Protein 1VPB (pdb70)

Foldseek 3Di:
DCDPVNVVLQVVLQVLLVVQFAPKKKKKKKKKKKWKWKDKCPTDIDIDIAIWMKMWGHGPQFTFIDIDRPRDVVVSSVRSNVRNVVRVPDDGDNLPDADDCVQFDPDDDDDLAQAAPCVVVDDVVVQVVLQVQLQVLAPPPDPQWDMKMKMKMKMKMKMWMDIGVDDTDIDIFMKIKMKMKTWGHAPDRDTFMFMFMWMFRYPVPTDRPCGSVVRNVVRVLQHQADADAWFWFKEKEAQVPPVVLVVLVQVLLALVCLLVLQAQCNPQAQHQQAALQWWKKFDQRNHRFQQHDQADNSRGGDDIDTCDHRRHGHHGQADSSSCSSVVHDHDHRHGRAMATDADEAARLRVLLPGAWHWYFHDWDDWDARRNNQWTKIWTWGFIRHNSDTDRTHGQKIWTDGSRVQRRQWDHFHPAFRRRDSYRGGMTIGGTTTMGGD

Solvent-accessible surface area: 20069 Å² total; per-residue (Å²): 179,13,54,117,96,51,43,66,23,0,79,47,0,18,72,40,0,65,112,43,25,6,125,15,0,19,0,47,8,77,33,26,26,48,12,41,17,55,20,116,103,83,102,73,101,64,112,53,96,72,31,1,0,30,5,19,0,18,0,57,36,64,55,10,88,26,73,17,108,165,53,60,109,82,71,0,71,81,73,0,78,85,8,0,40,65,7,76,191,87,93,128,43,119,14,80,54,32,5,81,54,85,55,4,36,144,40,86,112,96,102,15,103,26,42,4,92,122,18,94,91,42,77,65,83,78,14,26,80,31,0,84,51,0,6,109,46,0,61,81,126,34,137,85,32,86,16,1,0,1,31,2,13,1,0,30,61,21,26,2,25,16,5,40,52,63,10,108,9,91,64,117,36,2,96,0,24,1,29,1,48,0,30,0,106,13,111,71,166,47,91,29,55,11,59,33,90,11,28,11,22,34,15,109,81,6,88,58,172,12,0,0,96,77,0,18,81,63,0,48,97,57,47,56,47,128,85,19,103,67,29,122,14,14,0,0,0,10,24,50,20,0,26,82,0,0,44,15,0,18,58,5,0,55,4,46,20,4,54,117,164,61,8,12,0,54,124,69,71,98,94,113,21,0,9,75,95,0,23,0,28,2,12,0,47,54,79,106,1,38,32,9,62,24,21,1,122,23,0,5,28,8,92,151,45,42,0,0,70,110,0,41,0,50,7,24,3,8,36,12,31,14,3,114,95,56,66,75,118,43,30,3,46,16,34,13,0,4,41,2,72,68,34,129,98,74,35,108,23,12,10,69,61,11,136,125,0,0,8,0,39,12,35,82,52,52,108,31,72,50,53,67,0,78,11,46,2,7,1,16,0,26,24,0,79,121,15,77,73,57,48,28,0,16,107,2,35,0,45,36,38,0,34,87,8,0,79,31,3,66,27,11,0,72,34,31,53,101,71,34,34,76,40,1,0,0,0,7,0,80,44,6,54,3,43,20,165

Radius of gyration: 24.55 Å; Cα contacts (8 Å, |Δi|>4): 1129; chains: 1; bounding box: 53×66×57 Å

B-factor: mean 39.46, std 8.66, range [15.68, 88.49]

Nearest PDB structures (foldseek):
  1vpb-assembly1_A-2  TM=1.002E+00  e=5.966E-96  Bacteroides thetaiotaomicron VPI-5482
  3qtd-assembly2_B  TM=9.570E-01  e=1.029E-46  Pseudomonas aeruginosa
  5nja-assembly2_D  TM=9.421E-01  e=4.680E-45  Escherichia coli str. K-12 substr. MG1655
  3tv9-assembly1_A-2  TM=9.379E-01  e=7.889E-43  Shigella flexneri
  6j6a-assembly1_B  TM=8.605E-01  e=2.419E-34  Thermococcus kodakarensis KOD1

Organism: Bacteroides thetaiotaomicron (strain ATCC 29148 / DSM 2079 / JCM 5827 / CCUG 10774 / NCTC 10582 / VPI-5482 / E50) (NCBI:txid226186)

CATH classification: 3.30.2290.10

Structure (mmCIF, N/CA/C/O backbone):
data_1VPB
#
_entry.id   1VPB
#
_cell.length_a   73.541
_cell.length_b   154.968
_cell.length_c   106.120
_cell.angle_alpha   90.00
_cell.angle_beta   90.00
_cell.angle_gamma   90.00
#
_symmetry.space_group_name_H-M   'C 2 2 21'
#
loop_
_entity.id
_entity.type
_entity.pdbx_description
1 polymer 'putative modulator of DNA gyrase'
2 non-polymer 1,2-ETHANEDIOL
3 water water
#
loop_
_atom_site.group_PDB
_atom_site.id
_atom_site.type_symbol
_atom_site.label_atom_id
_atom_site.label_alt_id
_atom_site.label_comp_id
_atom_site.label_asym_id
_atom_site.label_entity_id
_atom_site.label_seq_id
_atom_site.pdbx_PDB_ins_code
_atom_site.Cartn_x
_atom_site.Cartn_y
_atom_site.Cartn_z
_atom_site.occupancy
_atom_site.B_iso_or_equiv
_atom_site.auth_seq_id
_atom_site.auth_comp_id
_atom_site.auth_asym_id
_atom_site.auth_atom_id
_atom_site.pdbx_PDB_model_num
ATOM 1 N N . MET A 1 13 ? 15.427 45.089 30.829 1.00 72.78 1 MET A N 1
ATOM 2 C CA . MET A 1 13 ? 15.175 45.089 32.293 1.00 73.49 1 MET A CA 1
ATOM 3 C C . MET A 1 13 ? 13.694 45.308 32.643 1.00 69.93 1 MET A C 1
ATOM 4 O O . MET A 1 13 ? 12.839 45.590 31.790 1.00 68.07 1 MET A O 1
ATOM 9 N N . ILE A 1 14 ? 13.385 45.124 33.916 1.00 67.40 2 ILE A N 1
ATOM 10 C CA . ILE A 1 14 ? 12.090 45.605 34.408 1.00 63.39 2 ILE A CA 1
ATOM 11 C C . ILE A 1 14 ? 12.353 47.044 34.858 1.00 54.30 2 ILE A C 1
ATOM 12 O O . ILE A 1 14 ? 13.217 47.303 35.707 1.00 54.78 2 ILE A O 1
ATOM 17 N N . THR A 1 15 ? 11.616 47.969 34.254 1.00 52.88 3 THR A N 1
ATOM 18 C CA . THR A 1 15 ? 11.895 49.416 34.437 1.00 52.13 3 THR A CA 1
ATOM 19 C C . THR A 1 15 ? 11.235 49.972 35.676 1.00 53.72 3 THR A C 1
ATOM 20 O O . THR A 1 15 ? 10.373 49.329 36.277 1.00 48.68 3 THR A O 1
ATOM 24 N N . ASP A 1 16 ? 11.611 51.188 36.025 1.00 51.14 4 ASP A N 1
ATOM 25 C CA . ASP A 1 16 ? 10.997 51.866 37.143 1.00 49.45 4 ASP A CA 1
ATOM 26 C C . ASP A 1 16 ? 9.516 52.092 36.836 1.00 45.70 4 ASP A C 1
ATOM 27 O O . ASP A 1 16 ? 8.684 51.948 37.739 1.00 45.74 4 ASP A O 1
ATOM 32 N N . GLU A 1 17 ? 9.210 52.392 35.581 1.00 43.83 5 GLU A N 1
ATOM 33 C CA . GLU A 1 17 ? 7.823 52.563 35.175 1.00 48.11 5 GLU A CA 1
ATOM 34 C C . GLU A 1 17 ? 7.045 51.238 35.363 1.00 48.28 5 GLU A C 1
ATOM 35 O O . GLU A 1 17 ? 5.932 51.260 35.880 1.00 45.66 5 GLU A O 1
ATOM 38 N N . ASN A 1 18 ? 7.617 50.121 34.908 1.00 48.01 6 ASN A N 1
ATOM 39 C CA . ASN A 1 18 ? 7.020 48.780 35.127 1.00 47.59 6 ASN A CA 1
ATOM 40 C C . ASN A 1 18 ? 6.751 48.565 36.626 1.00 45.18 6 ASN A C 1
ATOM 41 O O . ASN A 1 18 ? 5.667 48.085 37.034 1.00 42.37 6 ASN A O 1
ATOM 46 N N . LYS A 1 19 ? 7.751 48.849 37.465 1.00 38.63 7 LYS A N 1
ATOM 47 C CA . LYS A 1 19 ? 7.577 48.642 38.896 1.00 40.11 7 LYS A CA 1
ATOM 48 C C . LYS A 1 19 ? 6.456 49.524 39.457 1.00 40.61 7 LYS A C 1
ATOM 49 O O . LYS A 1 19 ? 5.679 49.099 40.273 1.00 38.36 7 LYS A O 1
ATOM 55 N N . LYS A 1 20 ? 6.400 50.768 39.003 1.00 40.20 8 LYS A N 1
ATOM 56 C CA . LYS A 1 20 ? 5.339 51.656 39.454 1.00 41.07 8 LYS A CA 1
ATOM 57 C C . LYS A 1 20 ? 3.976 51.103 39.044 1.00 40.71 8 LYS A C 1
ATOM 58 O O . LYS A 1 20 ? 3.019 51.241 39.807 1.00 39.48 8 LYS A O 1
ATOM 61 N N . LEU A 1 21 ? 3.906 50.437 37.888 1.00 39.12 9 LEU A N 1
ATOM 62 C CA . LEU A 1 21 ? 2.612 49.891 37.438 1.00 39.82 9 LEU A CA 1
ATOM 63 C C . LEU A 1 21 ? 2.206 48.740 38.357 1.00 39.59 9 LEU A C 1
ATOM 64 O O . LEU A 1 21 ? 1.042 48.653 38.805 1.00 36.60 9 LEU A O 1
ATOM 69 N N . ALA A 1 22 ? 3.172 47.902 38.719 1.00 36.49 10 ALA A N 1
ATOM 70 C CA . ALA A 1 22 ? 2.873 46.802 39.665 1.00 34.46 10 ALA A CA 1
ATOM 71 C C . ALA A 1 22 ? 2.474 47.316 41.026 1.00 34.54 10 ALA A C 1
ATOM 72 O O . ALA A 1 22 ? 1.547 46.785 41.655 1.00 35.14 10 ALA A O 1
ATOM 74 N N . GLN A 1 23 ? 3.121 48.391 41.487 1.00 34.77 11 GLN A N 1
ATOM 75 C CA . GLN A 1 23 ? 2.855 48.959 42.778 1.00 37.04 11 GLN A CA 1
ATOM 76 C C . GLN A 1 23 ? 1.463 49.605 42.762 1.00 34.85 11 GLN A C 1
ATOM 77 O O . GLN A 1 23 ? 0.732 49.519 43.752 1.00 37.41 11 GLN A O 1
ATOM 83 N N . TRP A 1 24 ? 1.114 50.222 41.643 1.00 36.61 12 TRP A N 1
ATOM 84 C CA . TRP A 1 24 ? -0.214 50.845 41.468 1.00 36.87 12 TRP A CA 1
ATOM 85 C C . TRP A 1 24 ? -1.298 49.754 41.539 1.00 35.39 12 TRP A C 1
ATOM 86 O O . TRP A 1 24 ? -2.279 49.905 42.275 1.00 35.49 12 TRP A O 1
ATOM 97 N N . ALA A 1 25 ? -1.050 48.616 40.893 1.00 35.21 13 ALA A N 1
ATOM 98 C CA . ALA A 1 25 ? -2.017 47.510 40.878 1.00 35.34 13 ALA A CA 1
ATOM 99 C C . ALA A 1 25 ? -2.212 46.937 42.263 1.00 33.83 13 ALA A C 1
ATOM 100 O O . ALA A 1 25 ? -3.346 46.648 42.647 1.00 35.33 13 ALA A O 1
ATOM 102 N N . MET A 1 26 ? -1.111 46.775 43.024 1.00 34.05 14 MET A N 1
ATOM 103 C CA . MET A 1 26 ? -1.204 46.313 44.409 1.00 32.82 14 MET A CA 1
ATOM 104 C C . MET A 1 26 ? -2.099 47.259 45.218 1.00 33.93 14 MET A C 1
ATOM 105 O O . MET A 1 26 ? -3.018 46.859 45.946 1.00 32.85 14 MET A O 1
ATOM 110 N N . ASP A 1 27 ? -1.765 48.548 45.141 1.00 35.33 15 ASP A N 1
ATOM 111 C CA . ASP A 1 27 ? -2.479 49.567 45.903 1.00 33.44 15 ASP A CA 1
ATOM 112 C C . ASP A 1 27 ? -3.963 49.569 45.517 1.00 34.09 15 ASP A C 1
ATOM 113 O O . ASP A 1 27 ? -4.817 49.655 46.407 1.00 36.49 15 ASP A O 1
ATOM 118 N N . TYR A 1 28 ? -4.245 49.465 44.241 1.00 34.82 16 TYR A N 1
ATOM 119 C CA . TYR A 1 28 ? -5.631 49.493 43.745 1.00 33.85 16 TYR A CA 1
ATOM 120 C C . TYR A 1 28 ? -6.378 48.295 44.320 1.00 34.04 16 TYR A C 1
ATOM 121 O O . TYR A 1 28 ? -7.518 48.423 44.831 1.00 33.47 16 TYR A O 1
ATOM 130 N N . ALA A 1 29 ? -5.769 47.112 44.245 1.00 34.34 17 ALA A N 1
ATOM 131 C CA . ALA A 1 29 ? -6.428 45.927 44.817 1.00 33.35 17 ALA A CA 1
ATOM 132 C C . ALA A 1 29 ? -6.736 46.088 46.323 1.00 32.39 17 ALA A C 1
ATOM 133 O O . ALA A 1 29 ? -7.807 45.713 46.824 1.00 32.92 17 ALA A O 1
ATOM 135 N N . LEU A 1 30 ? -5.768 46.619 47.090 1.00 31.59 18 LEU A N 1
ATOM 136 C CA . LEU A 1 30 ? -5.903 46.771 48.522 1.00 32.05 18 LEU A CA 1
ATOM 137 C C . LEU A 1 30 ? -6.936 47.822 48.911 1.00 33.47 18 LEU A C 1
ATOM 138 O O . LEU A 1 30 ? -7.656 47.631 49.906 1.00 36.01 18 LEU A O 1
ATOM 143 N N . LYS A 1 31 ? -7.069 48.826 48.091 1.00 33.53 19 LYS A N 1
ATOM 144 C CA . LYS A 1 31 ? -8.028 49.905 48.350 1.00 36.47 19 LYS A CA 1
ATOM 145 C C . LYS A 1 31 ? -9.439 49.538 47.909 1.00 37.26 19 LYS A C 1
ATOM 146 O O . LYS A 1 31 ? -10.396 50.222 48.275 1.00 38.34 19 LYS A O 1
ATOM 150 N N . ASN A 1 32 ? -9.600 48.489 47.119 1.00 34.81 20 ASN A N 1
ATOM 151 C CA . ASN A 1 32 ? -10.915 48.151 46.503 1.00 31.82 20 ASN A CA 1
ATOM 152 C C . ASN A 1 32 ? -11.448 46.753 46.859 1.00 29.73 20 ASN A C 1
ATOM 153 O O . ASN A 1 32 ? -12.292 46.253 46.127 1.00 31.35 20 ASN A O 1
ATOM 158 N N . GLY A 1 33 ? -11.010 46.214 47.974 1.00 31.66 21 GLY A N 1
ATOM 159 C CA . GLY A 1 33 ? -11.638 45.063 48.602 1.00 31.76 21 GLY A CA 1
ATOM 160 C C . GLY A 1 33 ? -10.738 43.963 49.111 1.00 29.28 21 GLY A C 1
ATOM 161 O O . GLY A 1 33 ? -11.187 43.119 49.880 1.00 31.16 21 GLY A O 1
ATOM 162 N N . CYS A 1 34 ? -9.466 43.957 48.702 1.00 30.65 22 CYS A N 1
ATOM 163 C CA . CYS A 1 34 ? -8.549 42.954 49.194 1.00 30.50 22 CYS A CA 1
ATOM 164 C C . CYS A 1 34 ? -7.963 43.323 50.563 1.00 30.26 22 CYS A C 1
ATOM 165 O O . CYS A 1 34 ? -7.373 44.400 50.685 1.00 32.93 22 CYS A O 1
ATOM 168 N N . GLN A 1 35 ? -8.040 42.383 51.477 1.00 28.59 23 GLN A N 1
ATOM 169 C CA . GLN A 1 35 ? -7.340 42.463 52.791 1.00 28.78 23 GLN A CA 1
ATOM 170 C C . GLN A 1 35 ? -5.854 42.215 52.490 1.00 32.95 23 GLN A C 1
ATOM 171 O O . GLN A 1 35 ? -4.984 42.694 53.201 1.00 32.16 23 GLN A O 1
ATOM 177 N N . ALA A 1 36 ? -5.562 41.450 51.425 1.00 30.62 24 ALA A N 1
ATOM 178 C CA . ALA A 1 36 ? -4.186 41.109 51.074 1.00 31.45 24 ALA A CA 1
ATOM 179 C C . ALA A 1 36 ? -4.145 40.798 49.583 1.00 32.64 24 ALA A C 1
ATOM 180 O O . ALA A 1 36 ? -5.149 40.463 48.975 1.00 30.31 24 ALA A O 1
ATOM 182 N N . ALA A 1 37 ? -2.963 40.947 48.987 1.00 31.51 25 ALA A N 1
ATOM 183 C CA . ALA A 1 37 ? -2.790 40.622 47.569 1.00 29.84 25 ALA A CA 1
ATOM 184 C C . ALA A 1 37 ? -1.323 40.281 47.284 1.00 33.68 25 ALA A C 1
ATOM 185 O O . ALA A 1 37 ? -0.431 40.692 48.024 1.00 33.49 25 ALA A O 1
ATOM 187 N N . LYS A 1 38 ? -1.143 39.567 46.179 1.00 31.87 26 LYS A N 1
ATOM 188 C CA . LYS A 1 38 ? 0.201 39.300 45.596 1.00 32.19 26 LYS A CA 1
ATOM 189 C C . LYS A 1 38 ? 0.098 39.798 44.173 1.00 33.52 26 LYS A C 1
ATOM 190 O O . LYS A 1 38 ? -0.933 39.588 43.510 1.00 34.23 26 LYS A O 1
ATOM 196 N N . VAL A 1 39 ? 1.170 40.440 43.656 1.00 32.42 27 VAL A N 1
ATOM 197 C CA . VAL A 1 39 ? 1.216 40.908 42.291 1.00 30.58 27 VAL A CA 1
ATOM 198 C C . VAL A 1 39 ? 2.534 40.402 41.681 1.00 34.83 27 VAL A C 1
ATOM 199 O O . VAL A 1 39 ? 3.554 40.461 42.323 1.00 33.87 27 VAL A O 1
ATOM 203 N N . LEU A 1 40 ? 2.413 39.865 40.504 1.00 32.36 28 LEU A N 1
ATOM 204 C CA . LEU A 1 40 ? 3.567 39.529 39.637 1.00 33.31 28 LEU A CA 1
ATOM 205 C C . LEU A 1 40 ? 3.489 40.293 38.358 1.00 34.38 28 LEU A C 1
ATOM 206 O O . LEU A 1 40 ? 2.519 40.233 37.628 1.00 33.02 28 LEU A O 1
ATOM 211 N N . LEU A 1 41 ? 4.581 40.982 38.003 1.00 32.04 29 LEU A N 1
ATOM 212 C CA . LEU A 1 41 ? 4.708 41.547 36.696 1.00 32.09 29 LEU A CA 1
ATOM 213 C C . LEU A 1 41 ? 5.858 40.779 36.028 1.00 35.77 29 LEU A C 1
ATOM 214 O O . LEU A 1 41 ? 6.914 40.596 36.635 1.00 35.15 29 LEU A O 1
ATOM 219 N N . TYR A 1 42 ? 5.570 40.191 34.869 1.00 35.20 30 TYR A N 1
ATOM 220 C CA . TYR A 1 42 ? 6.521 39.310 34.225 1.00 35.73 30 TYR A CA 1
ATOM 221 C C . TYR A 1 42 ? 6.738 39.789 32.819 1.00 37.85 30 TYR A C 1
ATOM 222 O O . TYR A 1 42 ? 5.889 40.448 32.195 1.00 36.95 30 TYR A O 1
ATOM 231 N N . SER A 1 43 ? 7.907 39.453 32.282 1.00 35.00 31 SER A N 1
ATOM 232 C CA . SER A 1 43 ? 8.089 39.626 30.863 1.00 35.35 31 SER A CA 1
ATOM 233 C C . SER A 1 43 ? 9.092 38.628 30.358 1.00 36.97 31 SER A C 1
ATOM 234 O O . SER A 1 43 ? 9.887 38.036 31.111 1.00 36.71 31 SER A O 1
ATOM 237 N N . SER A 1 44 ? 9.031 38.417 29.077 1.00 37.36 32 SER A N 1
ATOM 238 C CA . SER A 1 44 ? 9.962 37.450 28.494 1.00 35.08 32 SER A CA 1
ATOM 239 C C . SER A 1 44 ? 10.107 37.786 27.015 1.00 40.89 32 SER A C 1
ATOM 240 O O . SER A 1 44 ? 9.288 38.520 26.410 1.00 38.77 32 SER A O 1
ATOM 243 N N . SER A 1 45 ? 11.145 37.208 26.421 1.00 38.78 33 SER A N 1
ATOM 244 C CA . SER A 1 45 ? 11.223 37.208 24.968 1.00 35.42 33 SER A CA 1
ATOM 245 C C . SER A 1 45 ? 11.962 35.953 24.561 1.00 38.33 33 SER A C 1
ATOM 246 O O . SER A 1 45 ? 12.619 35.329 25.393 1.00 39.07 33 SER A O 1
ATOM 249 N N . ASN A 1 46 ? 11.758 35.519 23.323 1.00 36.90 34 ASN A N 1
ATOM 250 C CA . ASN A 1 46 ? 12.331 34.274 22.857 1.00 38.78 34 ASN A CA 1
ATOM 251 C C . ASN A 1 46 ? 12.531 34.238 21.364 1.00 35.88 34 ASN A C 1
ATOM 252 O O . ASN A 1 46 ? 11.736 34.811 20.612 1.00 31.90 34 ASN A O 1
ATOM 257 N N . THR A 1 47 ? 13.519 33.433 20.932 1.00 32.13 35 THR A N 1
ATOM 258 C CA . THR A 1 47 ? 13.708 33.066 19.542 1.00 33.10 35 THR A CA 1
ATOM 259 C C . THR A 1 47 ? 13.790 31.560 19.391 1.00 34.75 35 THR A C 1
ATOM 260 O O . THR A 1 47 ? 14.490 30.885 20.179 1.00 32.97 35 THR A O 1
ATOM 264 N N A SER A 1 48 ? 13.124 31.055 18.350 0.50 32.57 36 SER A N 1
ATOM 265 N N B SER A 1 48 ? 13.136 31.033 18.357 0.50 32.73 36 SER A N 1
ATOM 266 C CA A SER A 1 48 ? 13.205 29.659 17.936 0.50 35.58 36 SER A CA 1
ATOM 267 C CA B SER A 1 48 ? 13.264 29.625 17.988 0.50 35.95 36 SER A CA 1
ATOM 268 C C A SER A 1 48 ? 13.550 29.563 16.463 0.50 35.41 36 SER A C 1
ATOM 269 C C B SER A 1 48 ? 13.528 29.513 16.502 0.50 35.48 36 SER A C 1
ATOM 270 O O A SER A 1 48 ? 12.854 30.138 15.619 0.50 34.09 36 SER A O 1
ATOM 271 O O B SER A 1 48 ? 12.767 30.052 15.695 0.50 34.47 36 SER A O 1
ATOM 276 N N . PHE A 1 49 ? 14.626 28.844 16.135 1.00 35.16 37 PHE A N 1
ATOM 277 C CA . PHE A 1 49 ? 14.868 28.423 14.766 1.00 33.20 37 PHE A CA 1
ATOM 278 C C . PHE A 1 49 ? 14.750 26.897 14.716 1.00 36.05 37 PHE A C 1
ATOM 279 O O . PHE A 1 49 ? 15.417 26.203 15.483 1.00 36.81 37 PHE A O 1
ATOM 287 N N . GLU A 1 50 ? 13.947 26.380 13.797 1.00 33.94 38 GLU A N 1
ATOM 288 C CA . GLU A 1 50 ? 13.881 24.934 13.517 1.00 35.09 38 GLU A CA 1
ATOM 289 C C . GLU A 1 50 ? 14.201 24.606 12.076 1.00 36.44 38 GLU A C 1
ATOM 290 O O . GLU A 1 50 ? 13.674 25.230 11.113 1.00 35.67 38 GLU A O 1
ATOM 293 N N . LEU A 1 51 ? 15.056 23.583 11.906 1.00 35.56 39 LEU A N 1
ATOM 294 C CA . LEU A 1 51 ? 15.521 23.138 10.629 1.00 37.99 39 LEU A CA 1
ATOM 295 C C . LEU A 1 51 ? 15.165 21.664 10.461 1.00 38.29 39 LEU A C 1
ATOM 296 O O . LEU A 1 51 ? 15.198 20.917 11.420 1.00 36.36 39 LEU A O 1
ATOM 301 N N . ARG A 1 52 ? 14.794 21.276 9.261 1.00 41.56 40 ARG A N 1
ATOM 302 C CA . ARG A 1 52 ? 14.667 19.840 8.978 1.00 49.66 40 ARG A CA 1
ATOM 303 C C . ARG A 1 52 ? 15.144 19.566 7.616 1.00 51.42 40 ARG A C 1
ATOM 304 O O . ARG A 1 52 ? 14.551 20.053 6.688 1.00 51.70 40 ARG A O 1
ATOM 312 N N . ASP A 1 53 ? 16.237 18.811 7.518 1.00 54.39 41 ASP A N 1
ATOM 313 C CA . ASP A 1 53 ? 16.894 18.538 6.270 1.00 59.03 41 ASP A CA 1
ATOM 314 C C . ASP A 1 53 ? 17.045 19.824 5.449 1.00 60.12 41 ASP A C 1
ATOM 315 O O . ASP A 1 53 ? 16.858 19.805 4.229 1.00 63.08 41 ASP A O 1
ATOM 320 N N . MET A 1 56 ? 13.024 23.268 5.363 1.00 46.12 44 MET A N 1
ATOM 321 C CA . MET A 1 56 ? 11.813 23.938 5.816 1.00 48.82 44 MET A CA 1
ATOM 322 C C . MET A 1 56 ? 12.188 24.813 7.010 1.00 48.71 44 MET A C 1
ATOM 323 O O . MET A 1 56 ? 11.642 24.634 8.089 1.00 53.75 44 MET A O 1
ATOM 324 N N . ASP A 1 57 ? 13.122 25.748 6.805 1.00 47.32 45 ASP A N 1
ATOM 325 C CA . ASP A 1 57 ? 13.567 26.669 7.864 1.00 44.67 45 ASP A CA 1
ATOM 326 C C . ASP A 1 57 ? 12.377 27.332 8.485 1.00 42.00 45 ASP A C 1
ATOM 327 O O . ASP A 1 57 ? 11.489 27.833 7.798 1.00 43.51 45 ASP A O 1
ATOM 332 N N . ARG A 1 58 ? 12.358 27.364 9.795 1.00 36.76 46 ARG A N 1
ATOM 333 C CA . ARG A 1 58 ? 11.291 28.020 10.496 1.00 35.34 46 ARG A CA 1
ATOM 334 C C . ARG A 1 58 ? 11.870 28.981 11.557 1.00 35.42 46 ARG A C 1
ATOM 335 O O . ARG A 1 58 ? 12.847 28.660 12.216 1.00 37.18 46 ARG A O 1
ATOM 338 N N . LEU A 1 59 ? 11.265 30.155 11.691 1.00 29.44 47 LEU A N 1
ATOM 339 C CA . LEU A 1 59 ? 11.584 31.116 12.725 1.00 28.65 47 LEU A CA 1
ATOM 340 C C . LEU A 1 59 ? 10.306 31.513 13.453 1.00 31.49 47 LEU A C 1
ATOM 341 O O . LEU A 1 59 ? 9.316 31.916 12.807 1.00 30.89 47 LEU A O 1
ATOM 346 N N . GLN A 1 60 ? 10.364 31.437 14.741 1.00 29.48 48 GLN A N 1
ATOM 347 C CA . GLN A 1 60 ? 9.376 32.095 15.643 1.00 30.19 48 GLN A CA 1
ATOM 348 C C . GLN A 1 60 ? 10.029 32.959 16.655 1.00 30.59 48 GLN A C 1
ATOM 349 O O . GLN A 1 60 ? 11.014 32.548 17.358 1.00 31.62 48 GLN A O 1
ATOM 351 N N . GLN A 1 61 ? 9.502 34.165 16.796 1.00 30.11 49 GLN A N 1
ATOM 352 C CA . GLN A 1 61 ? 9.969 35.052 17.860 1.00 29.38 49 GLN A CA 1
ATOM 353 C C . GLN A 1 61 ? 8.762 35.575 18.640 1.00 34.21 49 GLN A C 1
ATOM 354 O O . GLN A 1 61 ? 7.718 35.823 18.061 1.00 32.56 49 GLN A O 1
ATOM 360 N N . ALA A 1 62 ? 8.956 35.794 19.920 1.00 32.91 50 ALA A N 1
ATOM 361 C CA . ALA A 1 62 ? 7.876 36.259 20.798 1.00 34.43 50 ALA A CA 1
ATOM 362 C C . ALA A 1 62 ? 8.388 37.207 21.828 1.00 36.53 50 ALA A C 1
ATOM 363 O O . ALA A 1 62 ? 9.523 37.064 22.300 1.00 35.94 50 ALA A O 1
ATOM 365 N N . SER A 1 63 ? 7.551 38.166 22.232 1.00 32.28 51 SER A N 1
ATOM 366 C CA . SER A 1 63 ? 7.862 39.101 23.286 1.00 36.19 51 SER A CA 1
ATOM 367 C C . SER A 1 63 ? 6.598 39.283 24.113 1.00 40.37 51 SER A C 1
ATOM 368 O O . SER A 1 63 ? 5.557 39.609 23.568 1.00 39.95 51 SER A O 1
ATOM 371 N N . GLU A 1 64 ? 6.663 39.010 25.396 1.00 37.30 52 GLU A N 1
ATOM 372 C CA . GLU A 1 64 ? 5.393 38.960 26.164 1.00 39.55 52 GLU A CA 1
ATOM 373 C C . GLU A 1 64 ? 5.617 39.673 27.478 1.00 44.29 52 GLU A C 1
ATOM 374 O O . GLU A 1 64 ? 6.748 39.773 27.962 1.00 40.09 52 GLU A O 1
ATOM 377 N N . GLY A 1 65 ? 4.549 40.243 28.050 1.00 41.03 53 GLY A N 1
ATOM 378 C CA . GLY A 1 65 ? 4.628 40.853 29.357 1.00 39.57 53 GLY A CA 1
ATOM 379 C C . GLY A 1 65 ? 3.254 40.883 29.947 1.00 42.77 53 GLY A C 1
ATOM 380 O O . GLY A 1 65 ? 2.296 41.163 29.198 1.00 41.94 53 GLY A O 1
ATOM 381 N N . GLY A 1 66 ? 3.143 40.606 31.231 1.00 36.79 54 GLY A N 1
ATOM 382 C CA . GLY A 1 66 ? 1.824 40.669 31.853 1.00 39.27 54 GLY A CA 1
ATOM 383 C C . GLY A 1 66 ? 1.837 40.878 33.356 1.00 36.85 54 GLY A C 1
ATOM 384 O O . GLY A 1 66 ? 2.892 41.054 33.988 1.00 34.66 54 GLY A O 1
ATOM 385 N N . LEU A 1 67 ? 0.629 40.908 33.939 1.00 34.27 55 LEU A N 1
ATOM 386 C CA . LEU A 1 67 ? 0.427 41.137 35.347 1.00 33.38 55 LEU A CA 1
ATOM 387 C C . LEU A 1 67 ? -0.500 40.058 35.862 1.00 34.82 55 LEU A C 1
ATOM 388 O O . LEU A 1 67 ? -1.525 39.824 35.239 1.00 36.39 55 LEU A O 1
ATOM 393 N N . SER A 1 68 ? -0.127 39.414 36.952 1.00 33.27 56 SER A N 1
ATOM 394 C CA . SER A 1 68 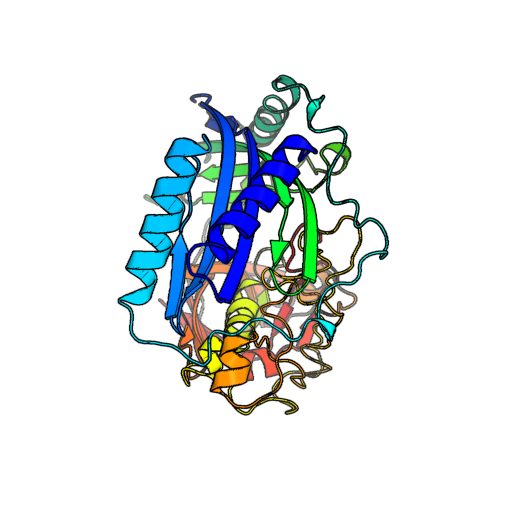? -0.941 38.338 37.605 1.00 33.35 56 SER A CA 1
ATOM 395 C C . SER A 1 68 ? -1.171 38.791 39.007 1.00 34.33 56 SER A C 1
ATOM 396 O O . SER A 1 68 ? -0.280 39.332 39.653 1.00 37.16 56 SER A O 1
ATOM 399 N N . LEU A 1 69 ? -2.399 38.602 39.523 1.00 32.53 57 LEU A N 1
ATOM 400 C CA . LEU A 1 69 ? -2.643 38.943 40.936 1.00 31.95 57 LEU A CA 1
ATOM 401 C C . LEU A 1 69 ? -3.312 37.788 41.639 1.00 32.11 57 LEU A C 1
ATOM 402 O O . LEU A 1 69 ? -4.124 37.078 41.044 1.00 32.20 57 LEU A O 1
ATOM 407 N N . SER A 1 70 ? -2.986 37.610 42.928 1.00 30.94 58 SER A N 1
ATOM 408 C CA . SER A 1 70 ? -3.669 36.681 43.816 1.00 29.79 58 SER A CA 1
ATOM 409 C C . SER A 1 70 ? -4.435 37.626 44.738 1.00 32.55 58 SER A C 1
ATOM 410 O O . SER A 1 70 ? -3.867 38.539 45.312 1.00 31.60 58 SER A O 1
ATOM 413 N N . LEU A 1 71 ? -5.740 37.411 44.808 1.00 29.06 59 LEU A N 1
ATOM 414 C CA . LEU A 1 71 ? -6.653 38.282 45.533 1.00 30.34 59 LEU A CA 1
ATOM 415 C C . LEU A 1 71 ? -7.252 37.603 46.772 1.00 28.78 59 LEU A C 1
ATOM 416 O O . LEU A 1 71 ? -7.808 36.537 46.707 1.00 29.73 59 LEU A O 1
ATOM 421 N N . TYR A 1 72 ? -7.017 38.196 47.973 1.00 28.51 60 TYR A N 1
ATOM 422 C CA . TYR A 1 72 ? -7.510 37.695 49.254 1.00 31.09 60 TYR A CA 1
ATOM 423 C C . TYR A 1 72 ? -8.650 38.645 49.689 1.00 29.66 60 TYR A C 1
ATOM 424 O O . TYR A 1 72 ? -8.404 39.821 50.011 1.00 29.48 60 TYR A O 1
ATOM 433 N N . VAL A 1 73 ? -9.855 38.174 49.526 1.00 29.01 61 VAL A N 1
ATOM 434 C CA . VAL A 1 73 ? -11.057 39.015 49.580 1.00 29.36 61 VAL A CA 1
ATOM 435 C C . VAL A 1 73 ? -12.045 38.361 50.518 1.00 27.32 61 VAL A C 1
ATOM 436 O O . VAL A 1 73 ? -12.741 37.339 50.237 1.00 27.28 61 VAL A O 1
ATOM 440 N N . ASP A 1 74 ? -12.147 38.929 51.707 1.00 27.95 62 ASP A N 1
ATOM 441 C CA . ASP A 1 74 ? -13.142 38.388 52.616 1.00 31.48 62 ASP A CA 1
ATOM 442 C C . ASP A 1 74 ? -13.061 36.931 52.916 1.00 27.44 62 ASP A C 1
ATOM 443 O O . ASP A 1 74 ? -14.063 36.232 53.066 1.00 28.65 62 ASP A O 1
ATOM 448 N N . GLY A 1 75 ? -11.835 36.427 53.005 1.00 29.04 63 GLY A N 1
ATOM 449 C CA . GLY A 1 75 ? -11.630 35.040 53.305 1.00 28.09 63 GLY A CA 1
ATOM 450 C C . GLY A 1 75 ? -11.530 34.146 52.073 1.00 29.83 63 GLY A C 1
ATOM 451 O O . GLY A 1 75 ? -11.142 32.996 52.176 1.00 32.23 63 GLY A O 1
ATOM 452 N N . ARG A 1 76 ? -11.927 34.675 50.931 1.00 28.41 64 ARG A N 1
ATOM 453 C CA . ARG A 1 76 ? -11.874 33.985 49.656 1.00 28.95 64 ARG A CA 1
ATOM 454 C C . ARG A 1 76 ? -10.507 34.244 49.002 1.00 29.25 64 ARG A C 1
ATOM 455 O O . ARG A 1 76 ? -9.828 35.241 49.267 1.00 28.11 64 ARG A O 1
ATOM 463 N N . TYR A 1 77 ? -10.207 33.433 47.988 1.00 29.55 65 TYR A N 1
ATOM 464 C CA . TYR A 1 77 ? -8.915 33.524 47.278 1.00 28.61 65 TYR A CA 1
ATOM 465 C C . TYR A 1 77 ? -9.140 33.264 45.791 1.00 28.44 65 TYR A C 1
ATOM 466 O O . TYR A 1 77 ? -9.744 32.250 45.428 1.00 30.93 65 TYR A O 1
ATOM 475 N N . GLY A 1 78 ? -8.704 34.219 44.972 1.00 28.92 66 GLY A N 1
ATOM 476 C CA . GLY A 1 78 ? -8.933 34.241 43.520 1.00 29.47 66 GLY A CA 1
ATOM 477 C C . GLY A 1 78 ? -7.667 34.604 42.787 1.00 31.24 66 GLY A C 1
ATOM 478 O O . GLY A 1 78 ? -6.853 35.340 43.268 1.00 29.15 66 GLY A O 1
ATOM 479 N N . SER A 1 79 ? -7.578 34.139 41.540 1.00 31.12 67 SER A N 1
ATOM 480 C CA . SER A 1 79 ? -6.445 34.431 40.672 1.00 33.59 67 SER A CA 1
ATOM 481 C C . SER A 1 79 ? -6.846 35.053 39.359 1.00 30.88 67 SER A C 1
ATOM 482 O O . SER A 1 79 ? -7.787 34.564 38.683 1.00 30.59 67 SER A O 1
ATOM 485 N N . ILE A 1 80 ? -6.228 36.177 39.008 1.00 30.99 68 ILE A N 1
ATOM 486 C CA . ILE A 1 80 ? -6.485 36.808 37.749 1.00 31.64 68 ILE A CA 1
ATOM 487 C C . ILE A 1 80 ? -5.163 37.148 37.026 1.00 33.27 68 ILE A C 1
ATOM 488 O O . ILE A 1 80 ? -4.108 37.320 37.650 1.00 33.06 68 ILE A O 1
ATOM 493 N N A SER A 1 81 ? -5.226 37.273 35.715 0.50 32.69 69 SER A N 1
ATOM 494 N N B SER A 1 81 ? -5.234 37.207 35.705 0.50 33.44 69 SER A N 1
ATOM 495 C CA A SER A 1 81 ? -4.012 37.595 34.974 0.50 32.95 69 SER A CA 1
ATOM 496 C CA B SER A 1 81 ? -4.058 37.575 34.921 0.50 34.66 69 SER A CA 1
ATOM 497 C C A SER A 1 81 ? -4.376 38.272 33.675 0.50 34.83 69 SER A C 1
ATOM 498 C C B SER A 1 81 ? -4.455 38.356 33.684 0.50 35.57 69 SER A C 1
ATOM 499 O O A SER A 1 81 ? -5.385 37.913 33.046 0.50 32.86 69 SER A O 1
ATOM 500 O O B SER A 1 81 ? -5.560 38.181 33.111 0.50 30.98 69 SER A O 1
ATOM 505 N N . THR A 1 82 ? -3.590 39.292 33.300 1.00 35.05 70 THR A N 1
ATOM 506 C CA . THR A 1 82 ? -3.847 40.062 32.125 1.00 34.51 70 THR A CA 1
ATOM 507 C C . THR A 1 82 ? -2.583 40.602 31.501 1.00 40.31 70 THR A C 1
ATOM 508 O O . THR A 1 82 ? -1.547 40.810 32.182 1.00 40.33 70 THR A O 1
ATOM 512 N N . ASN A 1 83 ? -2.664 40.810 30.192 1.00 40.88 71 ASN A N 1
ATOM 513 C CA . ASN A 1 83 ? -1.583 41.510 29.539 1.00 41.55 71 ASN A CA 1
ATOM 514 C C . ASN A 1 83 ? -2.058 42.789 28.942 1.00 45.85 71 ASN A C 1
ATOM 515 O O . ASN A 1 83 ? -1.375 43.344 28.088 1.00 48.60 71 ASN A O 1
ATOM 520 N N . ARG A 1 84 ? -3.253 43.232 29.343 1.00 43.34 72 ARG A N 1
ATOM 521 C CA . ARG A 1 84 ? -3.856 44.436 28.851 1.00 45.20 72 ARG A CA 1
ATOM 522 C C . ARG A 1 84 ? -3.731 45.470 29.946 1.00 50.20 72 ARG A C 1
ATOM 523 O O . ARG A 1 84 ? -4.552 45.510 30.857 1.00 48.26 72 ARG A O 1
ATOM 531 N N . LEU A 1 85 ? -2.724 46.336 29.822 1.00 53.79 73 LEU A N 1
ATOM 532 C CA . LEU A 1 85 ? -2.198 47.093 30.958 1.00 54.95 73 LEU A CA 1
ATOM 533 C C . LEU A 1 85 ? -2.481 48.583 31.042 1.00 54.11 73 LEU A C 1
ATOM 534 O O . LEU A 1 85 ? -1.851 49.245 31.855 1.00 55.32 73 LEU A O 1
ATOM 539 N N . ASN A 1 86 ? -3.428 49.108 30.271 1.00 54.77 74 ASN A N 1
ATOM 540 C CA . ASN A 1 86 ? -3.856 50.482 30.455 1.00 56.74 74 ASN A CA 1
ATOM 541 C C . ASN A 1 86 ? -4.568 50.524 31.795 1.00 59.99 74 ASN A C 1
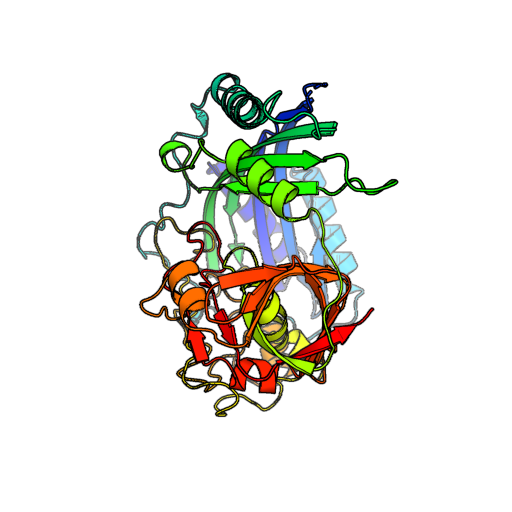ATOM 542 O O . ASN A 1 86 ? -5.306 49.591 32.147 1.00 55.75 74 ASN A O 1
ATOM 544 N N . ARG A 1 87 ? -4.323 51.575 32.569 1.00 60.95 75 ARG A N 1
ATOM 545 C CA . ARG A 1 87 ? -4.836 51.600 33.933 1.00 61.15 75 ARG A CA 1
ATOM 546 C C . ARG A 1 87 ? -6.393 51.579 33.931 1.00 59.37 75 ARG A C 1
ATOM 547 O O . ARG A 1 87 ? -6.998 50.886 34.746 1.00 54.04 75 ARG A O 1
ATOM 555 N N . LYS A 1 88 ? -7.039 52.222 32.959 1.00 57.50 76 LYS A N 1
ATOM 556 C CA . LYS A 1 88 ? -8.513 52.210 32.917 1.00 55.88 76 LYS A CA 1
ATOM 557 C C . LYS A 1 88 ? -9.104 50.796 32.778 1.00 53.25 76 LYS A C 1
ATOM 558 O O . LYS A 1 88 ? -10.078 50.429 33.487 1.00 52.75 76 LYS A O 1
ATOM 560 N N . GLU A 1 89 ? -8.534 50.006 31.870 1.00 50.04 77 GLU A N 1
ATOM 561 C CA . GLU A 1 89 ? -8.984 48.640 31.728 1.00 50.96 77 GLU A CA 1
ATOM 562 C C . GLU A 1 89 ? -8.500 47.787 32.916 1.00 44.83 77 GLU A C 1
ATOM 563 O O . GLU A 1 89 ? -9.225 46.874 33.318 1.00 42.28 77 GLU A O 1
ATOM 569 N N . LEU A 1 90 ? -7.316 48.061 33.461 1.00 42.19 78 LEU A N 1
ATOM 570 C CA . LEU A 1 90 ? -6.858 47.307 34.644 1.00 38.98 78 LEU A CA 1
ATOM 571 C C . LEU A 1 90 ? -7.760 47.549 35.825 1.00 36.84 78 LEU A C 1
ATOM 572 O O . LEU A 1 90 ? -8.033 46.633 36.609 1.00 37.46 78 LEU A O 1
ATOM 577 N N . GLU A 1 91 ? -8.217 48.779 36.018 1.00 36.05 79 GLU A N 1
ATOM 578 C CA . GLU A 1 91 ? -9.151 49.071 37.141 1.00 39.29 79 GLU A CA 1
ATOM 579 C C . GLU A 1 91 ? -10.388 48.168 37.091 1.00 35.71 79 GLU A C 1
ATOM 580 O O . GLU A 1 91 ? -10.777 47.536 38.090 1.00 35.58 79 GLU A O 1
ATOM 586 N N . THR A 1 92 ? -11.012 48.109 35.925 1.00 37.52 80 THR A N 1
ATOM 587 C CA . THR A 1 92 ? -12.181 47.254 35.729 1.00 38.12 80 THR A CA 1
ATOM 588 C C . THR A 1 92 ? -11.855 45.789 35.934 1.00 35.63 80 THR A C 1
ATOM 589 O O . THR A 1 92 ? -12.638 45.090 36.588 1.00 34.93 80 THR A O 1
ATOM 593 N N . PHE A 1 93 ? -10.743 45.331 35.353 1.00 34.09 81 PHE A N 1
ATOM 594 C CA . PHE A 1 93 ? -10.369 43.945 35.441 1.00 34.32 81 PHE A CA 1
ATOM 595 C C . PHE A 1 93 ? -10.132 43.529 36.894 1.00 32.96 81 PHE A C 1
ATOM 596 O O . PHE A 1 93 ? -10.557 42.446 37.336 1.00 31.64 81 PHE A O 1
ATOM 604 N N . ILE A 1 94 ? -9.372 44.352 37.624 1.00 32.79 82 ILE A N 1
ATOM 605 C CA . ILE A 1 94 ? -9.071 44.041 39.038 1.00 33.54 82 ILE A CA 1
ATOM 606 C C . ILE A 1 94 ? -10.343 44.088 39.875 1.00 33.61 82 ILE A C 1
ATOM 607 O O . ILE A 1 94 ? -10.592 43.202 40.652 1.00 31.33 82 ILE A O 1
ATOM 612 N N . LYS A 1 95 ? -11.150 45.132 39.712 1.00 33.38 83 LYS A N 1
ATOM 613 C CA . LYS A 1 95 ? -12.361 45.215 40.543 1.00 32.19 83 LYS A CA 1
ATOM 614 C C . LYS A 1 95 ? -13.282 44.049 40.267 1.00 31.52 83 LYS A C 1
ATOM 615 O O . LYS A 1 95 ? -13.896 43.495 41.212 1.00 32.75 83 LYS A O 1
ATOM 621 N N . ASN A 1 96 ? -13.426 43.674 39.002 1.00 32.29 84 ASN A N 1
ATOM 622 C CA . ASN A 1 96 ? -14.254 42.530 38.652 1.00 33.28 84 ASN A CA 1
ATOM 623 C C . ASN A 1 96 ? -13.703 41.254 39.248 1.00 33.72 84 ASN A C 1
ATOM 624 O O . ASN A 1 96 ? -14.478 40.459 39.721 1.00 32.61 84 ASN A O 1
ATOM 629 N N . GLY A 1 97 ? -12.371 41.087 39.269 1.00 31.00 85 GLY A N 1
ATOM 630 C CA . GLY A 1 97 ? -11.748 39.950 39.899 1.00 27.67 85 GLY A CA 1
ATOM 631 C C . GLY A 1 97 ? -12.019 39.854 41.401 1.00 28.85 85 GLY A C 1
ATOM 632 O O . GLY A 1 97 ? -12.343 38.779 41.923 1.00 28.98 85 GLY A O 1
ATOM 633 N N . ILE A 1 98 ? -11.956 41.008 42.058 1.00 28.68 86 ILE A N 1
ATOM 634 C CA . ILE A 1 98 ? -12.212 41.083 43.498 1.00 29.17 86 ILE A CA 1
ATOM 635 C C . ILE A 1 98 ? -13.658 40.672 43.800 1.00 29.77 86 ILE A C 1
ATOM 636 O O . ILE A 1 98 ? -13.925 39.828 44.649 1.00 30.29 86 ILE A O 1
ATOM 641 N N . ASP A 1 99 ? -14.584 41.259 43.048 1.00 29.14 87 ASP A N 1
ATOM 642 C CA . ASP A 1 99 ? -15.996 41.033 43.292 1.00 29.91 87 ASP A CA 1
ATOM 643 C C . ASP A 1 99 ? -16.399 39.593 42.951 1.00 27.63 87 ASP A C 1
ATOM 644 O O . ASP A 1 99 ? -17.153 38.983 43.666 1.00 29.92 87 ASP A O 1
ATOM 649 N N . SER A 1 100 ? -15.768 39.027 41.920 1.00 29.76 88 SER A N 1
ATOM 650 C CA . SER A 1 100 ? -15.986 37.644 41.550 1.00 28.32 88 SER A CA 1
ATOM 651 C C . SER A 1 100 ? -15.431 36.670 42.601 1.00 26.66 88 SER A C 1
ATOM 652 O O . SER A 1 100 ? -16.075 35.666 42.935 1.00 30.82 88 SER A O 1
ATOM 655 N N . THR A 1 101 ? -14.281 36.988 43.120 1.00 29.43 89 THR A N 1
ATOM 656 C CA . THR A 1 101 ? -13.604 36.163 44.132 1.00 29.02 89 THR A CA 1
ATOM 657 C C . THR A 1 101 ? -14.467 36.069 45.365 1.00 30.00 89 THR A C 1
ATOM 658 O O . THR A 1 101 ? -14.587 35.017 45.982 1.00 28.51 89 THR A O 1
ATOM 662 N N . ARG A 1 102 ? -15.101 37.185 45.715 1.00 28.20 90 ARG A N 1
ATOM 663 C CA . ARG A 1 102 ? -15.937 37.181 46.926 1.00 27.15 90 ARG A CA 1
ATOM 664 C C . ARG A 1 102 ? -17.106 36.200 46.891 1.00 25.95 90 ARG A C 1
ATOM 665 O O . ARG A 1 102 ? -17.707 35.836 47.915 1.00 27.07 90 ARG A O 1
ATOM 673 N N . TYR A 1 103 ? -17.549 35.832 45.680 1.00 27.56 91 TYR A N 1
ATOM 674 C CA . TYR A 1 103 ? -18.613 34.859 45.543 1.00 27.77 91 TYR A CA 1
ATOM 675 C C . TYR A 1 103 ? -18.228 33.402 45.834 1.00 28.50 91 TYR A C 1
ATOM 676 O O . TYR A 1 103 ? -19.134 32.510 46.040 1.00 27.74 91 TYR A O 1
ATOM 685 N N . LEU A 1 104 ? -16.942 33.149 45.883 1.00 29.44 92 LEU A N 1
ATOM 686 C CA . LEU A 1 104 ? -16.424 31.817 46.249 1.00 29.96 92 LEU A CA 1
ATOM 687 C C . LEU A 1 104 ? -16.773 31.495 47.707 1.00 32.35 92 LEU A C 1
ATOM 688 O O . LEU A 1 104 ? -17.082 32.398 48.496 1.00 30.21 92 LEU A O 1
ATOM 693 N N . ALA A 1 105 ? -16.671 30.235 48.078 1.00 29.35 93 ALA A N 1
ATOM 694 C CA . ALA A 1 105 ? -16.653 29.886 49.498 1.00 31.35 93 ALA A CA 1
ATOM 695 C C . ALA A 1 105 ? -15.371 30.293 50.083 1.00 31.23 93 ALA A C 1
ATOM 696 O O . ALA A 1 105 ? -14.323 30.180 49.466 1.00 30.55 93 ALA A O 1
ATOM 698 N N . LYS A 1 106 ? -15.405 30.804 51.307 1.00 29.97 94 LYS A N 1
ATOM 699 C CA . LYS A 1 106 ? -14.160 31.195 51.917 1.00 31.05 94 LYS A CA 1
ATOM 700 C C . LYS A 1 106 ? -13.248 29.993 52.195 1.00 31.73 94 LYS A C 1
ATOM 701 O O . LYS A 1 106 ? -13.700 28.862 52.388 1.00 31.49 94 LYS A O 1
ATOM 707 N N . ASP A 1 107 ? -11.961 30.286 52.119 1.00 31.56 95 ASP A N 1
ATOM 708 C CA . ASP A 1 107 ? -10.926 29.309 52.479 1.00 33.31 95 ASP A CA 1
ATOM 709 C C . ASP A 1 107 ? -9.951 29.912 53.458 1.00 31.50 95 ASP A C 1
ATOM 710 O O . ASP A 1 107 ? -9.089 30.689 53.071 1.00 32.99 95 ASP A O 1
ATOM 715 N N . GLU A 1 108 ? -10.127 29.586 54.732 1.00 34.34 96 GLU A N 1
ATOM 716 C CA . GLU A 1 108 ? -9.399 30.305 55.768 1.00 36.42 96 GLU A CA 1
ATOM 717 C C . GLU A 1 108 ? -7.950 29.898 55.862 1.00 36.29 96 GLU A C 1
ATOM 718 O O . GLU A 1 108 ? -7.139 30.531 56.577 1.00 40.17 96 GLU A O 1
ATOM 724 N N . ALA A 1 109 ? -7.641 28.834 55.171 1.00 33.55 97 ALA A N 1
ATOM 725 C CA . ALA A 1 109 ? -6.217 28.398 55.100 1.00 36.63 97 ALA A CA 1
ATOM 726 C C . ALA A 1 109 ? -5.411 29.194 54.076 1.00 38.51 97 ALA A C 1
ATOM 727 O O . ALA A 1 109 ? -4.151 29.087 54.101 1.00 35.57 97 ALA A O 1
ATOM 729 N N . ARG A 1 110 ? -6.067 29.967 53.183 1.00 35.21 98 ARG A N 1
ATOM 730 C CA . ARG A 1 110 ? -5.385 30.813 52.213 1.00 34.35 98 ARG A CA 1
ATOM 731 C C . ARG A 1 110 ? -4.992 32.074 52.949 1.00 34.73 98 ARG A C 1
ATOM 732 O O . ARG A 1 110 ? -5.749 33.033 53.098 1.00 35.04 98 ARG A O 1
ATOM 740 N N . VAL A 1 111 ? -3.743 32.067 53.444 1.00 38.94 99 VAL A N 1
ATOM 741 C CA . VAL A 1 111 ? -3.170 33.170 54.160 1.00 37.71 99 VAL A CA 1
ATOM 742 C C . VAL A 1 111 ? -1.797 33.509 53.584 1.00 36.71 99 VAL A C 1
ATOM 743 O O . VAL A 1 111 ? -1.213 32.738 52.864 1.00 40.27 99 VAL A O 1
ATOM 747 N N . LEU A 1 112 ? -1.343 34.713 53.867 1.00 37.79 100 LEU A N 1
ATOM 748 C CA . LEU A 1 112 ? 0.018 35.098 53.471 1.00 36.32 100 LEU A CA 1
ATOM 749 C C . LEU A 1 112 ? 0.973 34.441 54.452 1.00 36.04 100 LEU A C 1
ATOM 750 O O . LEU A 1 112 ? 0.631 34.123 55.595 1.00 37.94 100 LEU A O 1
ATOM 755 N N . ALA A 1 113 ? 2.169 34.189 53.955 1.00 39.16 101 ALA A N 1
ATOM 756 C CA . ALA A 1 113 ? 3.241 33.682 54.830 1.00 41.83 101 ALA A CA 1
ATOM 757 C C . ALA A 1 113 ? 3.598 34.708 55.915 1.00 38.77 101 ALA A C 1
ATOM 758 O O . ALA A 1 113 ? 3.410 35.906 55.753 1.00 37.65 101 ALA A O 1
ATOM 760 N N . ASP A 1 114 ? 4.178 34.221 57.011 1.00 37.90 102 ASP A N 1
ATOM 761 C CA . ASP A 1 114 ? 4.749 35.052 58.044 1.00 37.63 102 ASP A CA 1
ATOM 762 C C . ASP A 1 114 ? 5.916 35.811 57.378 1.00 34.10 102 ASP A C 1
ATOM 763 O O . ASP A 1 114 ? 6.815 35.143 56.821 1.00 36.11 102 ASP A O 1
ATOM 768 N N . PRO A 1 115 ? 5.931 37.121 57.405 1.00 36.36 103 PRO A N 1
ATOM 769 C CA . PRO A 1 115 ? 6.972 37.866 56.670 1.00 34.49 103 PRO A CA 1
ATOM 770 C C . PRO A 1 115 ? 8.380 37.723 57.214 1.00 40.47 103 PRO A C 1
ATOM 771 O O . PRO A 1 115 ? 9.317 38.027 56.466 1.00 38.39 103 PRO A O 1
ATOM 775 N N . SER A 1 116 ? 8.501 37.128 58.387 1.00 37.54 104 SER A N 1
ATOM 776 C CA . SER A 1 116 ? 9.832 36.826 58.969 1.00 38.67 104 SER A CA 1
ATOM 777 C C . SER A 1 116 ? 10.529 35.740 58.108 1.00 41.96 104 SER A C 1
ATOM 778 O O . SER A 1 116 ? 11.781 35.652 58.093 1.00 39.76 104 SER A O 1
ATOM 781 N N . ARG A 1 117 ? 9.723 34.970 57.346 1.00 35.96 105 ARG A N 1
ATOM 782 C CA . ARG A 1 117 ? 10.239 33.945 56.439 1.00 35.68 105 ARG A CA 1
ATOM 783 C C . ARG A 1 117 ? 10.665 34.409 55.060 1.00 33.12 105 ARG A C 1
ATOM 784 O O . ARG A 1 117 ? 11.215 33.618 54.305 1.00 34.47 105 ARG A O 1
ATOM 792 N N . TYR A 1 118 ? 10.372 35.653 54.675 1.00 33.21 106 TYR A N 1
ATOM 793 C CA . TYR A 1 118 ? 10.687 36.116 53.366 1.00 34.36 106 TYR A CA 1
ATOM 794 C C . TYR A 1 118 ? 12.184 36.312 53.118 1.00 32.49 106 TYR A C 1
ATOM 795 O O . TYR A 1 118 ? 12.923 36.599 54.064 1.00 34.35 106 TYR A O 1
ATOM 804 N N . TYR A 1 119 ? 12.580 36.153 51.879 1.00 33.47 107 TYR A N 1
ATOM 805 C CA . TYR A 1 119 ? 13.912 36.616 51.464 1.00 34.39 107 TYR A CA 1
ATOM 806 C C . TYR A 1 119 ? 14.063 38.090 51.792 1.00 35.50 107 TYR A C 1
ATOM 807 O O . TYR A 1 119 ? 13.297 38.949 51.391 1.00 33.73 107 TYR A O 1
ATOM 816 N N . LYS A 1 120 ? 15.200 38.386 52.397 1.00 34.71 108 LYS A N 1
ATOM 817 C CA . LYS A 1 120 ? 15.512 39.752 52.981 1.00 32.86 108 LYS A CA 1
ATOM 818 C C . LYS A 1 120 ? 16.635 40.432 52.212 1.00 33.57 108 LYS A C 1
ATOM 819 O O . LYS A 1 120 ? 17.062 41.511 52.615 1.00 34.52 108 LYS A O 1
ATOM 825 N N . GLY A 1 121 ? 16.962 39.901 51.024 1.00 33.64 109 GLY A N 1
ATOM 826 C CA . GLY A 1 121 ? 17.864 40.554 50.111 1.00 32.95 109 GLY A CA 1
ATOM 827 C C . GLY A 1 121 ? 19.323 40.381 50.529 1.00 32.21 109 GLY A C 1
ATOM 828 O O . GLY A 1 121 ? 19.619 39.781 51.559 1.00 32.91 109 GLY A O 1
ATOM 829 N N . GLY A 1 122 ? 20.191 40.891 49.657 1.00 33.98 110 GLY A N 1
ATOM 830 C CA . GLY A 1 122 ? 21.572 41.077 50.002 1.00 33.91 110 GLY A CA 1
ATOM 831 C C . GLY A 1 122 ? 22.510 39.906 49.787 1.00 33.54 110 GLY A C 1
ATOM 832 O O . GLY A 1 122 ? 23.791 40.066 49.998 1.00 32.98 110 GLY A O 1
ATOM 833 N N A LYS A 1 123 ? 21.976 38.765 49.359 0.50 33.98 111 LYS A N 1
ATOM 834 N N B LYS A 1 123 ? 21.983 38.793 49.302 0.50 33.29 111 LYS A N 1
ATOM 835 C CA A LYS A 1 123 ? 22.822 37.609 49.050 0.50 32.96 111 LYS A CA 1
ATOM 836 C CA B LYS A 1 123 ? 22.838 37.656 49.004 0.50 31.98 111 LYS A CA 1
ATOM 837 C C A LYS A 1 123 ? 23.491 37.847 47.685 0.50 32.97 111 LYS A C 1
ATOM 838 C C B LYS A 1 123 ? 23.541 37.912 47.677 0.50 31.96 111 LYS A C 1
ATOM 839 O O A LYS A 1 123 ? 23.025 38.668 46.863 0.50 33.74 111 LYS A O 1
ATOM 840 O O B LYS A 1 123 ? 23.172 38.818 46.882 0.50 31.10 111 LYS A O 1
ATOM 851 N N . PRO A 1 124 ? 24.607 37.161 47.426 1.00 32.60 112 PRO A N 1
ATOM 852 C CA . PRO A 1 124 ? 25.380 37.418 46.218 1.00 33.34 112 PRO A CA 1
ATOM 853 C C . PRO A 1 124 ? 24.606 37.231 44.905 1.00 33.01 112 PRO A C 1
ATOM 854 O O . PRO A 1 124 ? 23.728 36.368 44.795 1.00 32.49 112 PRO A O 1
ATOM 858 N N . ASP A 1 125 ? 24.956 38.006 43.900 1.00 35.58 113 ASP A N 1
ATOM 859 C CA . ASP A 1 125 ? 24.386 37.856 42.547 1.00 34.28 113 ASP A CA 1
ATOM 860 C C . ASP A 1 125 ? 24.503 36.431 42.070 1.00 33.77 113 ASP A C 1
ATOM 861 O O . ASP A 1 125 ? 25.603 35.852 42.031 1.00 33.85 113 ASP A O 1
ATOM 866 N N . LEU A 1 126 ? 23.347 35.803 41.740 1.00 34.84 114 LEU A N 1
ATOM 867 C CA . LEU A 1 126 ? 23.372 34.429 41.248 1.00 30.41 114 LEU A CA 1
ATOM 868 C C . LEU A 1 126 ? 23.829 34.363 39.768 1.00 32.34 114 LEU A C 1
ATOM 869 O O . LEU A 1 126 ? 24.081 33.265 39.268 1.00 33.04 114 LEU A O 1
ATOM 874 N N . LYS A 1 127 ? 23.873 35.510 39.090 1.00 33.15 115 LYS A N 1
ATOM 875 C CA . LYS A 1 127 ? 24.457 35.631 37.745 1.00 36.41 115 LYS A CA 1
ATOM 876 C C . LYS A 1 127 ? 23.747 34.722 36.746 1.00 35.19 115 LYS A C 1
ATOM 877 O O . LYS A 1 127 ? 24.379 33.950 36.017 1.00 34.73 115 LYS A O 1
ATOM 883 N N . LEU A 1 128 ? 22.414 34.767 36.762 1.00 32.79 116 LEU A N 1
ATOM 884 C CA . LEU A 1 128 ? 21.660 33.834 35.933 1.00 32.04 116 LEU A CA 1
ATOM 885 C C . LEU A 1 128 ? 21.248 34.448 34.601 1.00 31.60 116 LEU A C 1
ATOM 886 O O . LEU A 1 128 ? 20.578 33.780 33.778 1.00 33.21 116 LEU A O 1
ATOM 891 N N . TYR A 1 129 ? 21.654 35.697 34.373 1.00 32.03 117 TYR A N 1
ATOM 892 C CA . TYR A 1 129 ? 21.332 36.431 33.174 1.00 30.95 117 TYR A CA 1
ATOM 893 C C . TYR A 1 129 ? 22.609 36.789 32.391 1.00 33.48 117 TYR A C 1
ATOM 894 O O . TYR A 1 129 ? 23.453 37.524 32.901 1.00 34.66 117 TYR A O 1
ATOM 903 N N . ASP A 1 130 ? 22.686 36.307 31.158 1.00 32.89 118 ASP A N 1
ATOM 904 C CA . ASP A 1 130 ? 23.801 36.606 30.224 1.00 35.25 118 ASP A CA 1
ATOM 905 C C . ASP A 1 130 ? 23.613 37.993 29.632 1.00 36.73 118 ASP A C 1
ATOM 906 O O . ASP A 1 130 ? 22.756 38.258 28.790 1.00 35.20 118 ASP A O 1
ATOM 911 N N . ALA A 1 131 ? 24.466 38.931 30.048 1.00 35.66 119 ALA A N 1
ATOM 912 C CA . ALA A 1 131 ? 24.338 40.301 29.587 1.00 37.91 119 ALA A CA 1
ATOM 913 C C . ALA A 1 131 ? 24.504 40.476 28.063 1.00 36.23 119 ALA A C 1
ATOM 914 O O . ALA A 1 131 ? 24.052 41.478 27.507 1.00 42.07 119 ALA A O 1
ATOM 916 N N . LYS A 1 132 ? 25.169 39.525 27.437 1.00 38.09 120 LYS A N 1
ATOM 917 C CA . LYS A 1 132 ? 25.304 39.477 25.970 1.00 40.43 120 LYS A CA 1
ATOM 918 C C . LYS A 1 132 ? 23.997 39.207 25.208 1.00 42.12 120 LYS A C 1
ATOM 919 O O . LYS A 1 132 ? 23.913 39.419 23.997 1.00 41.98 120 LYS A O 1
ATOM 925 N N . PHE A 1 133 ? 22.965 38.764 25.902 1.00 40.31 121 PHE A N 1
ATOM 926 C CA . PHE A 1 133 ? 21.758 38.318 25.230 1.00 37.67 121 PHE A CA 1
ATOM 927 C C . PHE A 1 133 ? 21.276 39.311 24.161 1.00 39.13 121 PHE A C 1
ATOM 928 O O . PHE A 1 133 ? 21.047 38.922 23.040 1.00 37.79 121 PHE A O 1
ATOM 936 N N . ALA A 1 134 ? 21.105 40.581 24.516 1.00 42.22 122 ALA A N 1
ATOM 937 C CA . ALA A 1 134 ? 20.446 41.505 23.604 1.00 44.05 122 ALA A CA 1
ATOM 938 C C . ALA A 1 134 ? 21.332 41.819 22.417 1.00 43.36 122 ALA A C 1
ATOM 939 O O . ALA A 1 134 ? 20.821 42.156 21.348 1.00 48.12 122 ALA A O 1
ATOM 941 N N . SER A 1 135 ? 22.630 41.635 22.549 1.00 43.01 123 SER A N 1
ATOM 942 C CA . SER A 1 135 ? 23.530 41.973 21.474 1.00 43.55 123 SER A CA 1
ATOM 943 C C . SER A 1 135 ? 23.735 40.858 20.432 1.00 41.25 123 SER A C 1
ATOM 944 O O . SER A 1 135 ? 24.445 41.083 19.446 1.00 41.26 123 SER A O 1
ATOM 947 N N . LEU A 1 136 ? 23.200 39.655 20.659 1.00 39.21 124 LEU A N 1
ATOM 948 C CA . LEU A 1 136 ? 23.555 38.479 19.840 1.00 38.40 124 LEU A CA 1
ATOM 949 C C . LEU A 1 136 ? 22.928 38.622 18.483 1.00 36.26 124 LEU A C 1
ATOM 950 O O . LEU A 1 136 ? 21.882 39.280 18.366 1.00 39.28 124 LEU A O 1
ATOM 955 N N . ASN A 1 137 ? 23.588 38.061 17.486 1.00 36.06 125 ASN A N 1
ATOM 956 C CA . ASN A 1 137 ? 23.199 38.218 16.088 1.00 35.72 125 ASN A CA 1
ATOM 957 C C . ASN A 1 137 ? 22.401 36.963 15.686 1.00 37.68 125 ASN A C 1
ATOM 958 O O . ASN A 1 137 ? 22.888 35.835 15.817 1.00 35.85 125 ASN A O 1
ATOM 963 N N . PRO A 1 138 ? 21.164 37.140 15.232 1.00 39.04 126 PRO A N 1
ATOM 964 C CA . PRO A 1 138 ? 20.322 35.992 14.901 1.00 37.91 126 PRO A CA 1
ATOM 965 C C . PRO A 1 138 ? 20.972 35.121 13.875 1.00 35.32 126 PRO A C 1
ATOM 966 O O . PRO A 1 138 ? 20.773 33.901 13.840 1.00 38.06 126 PRO A O 1
ATOM 970 N N . ASP A 1 139 ? 21.772 35.691 13.010 1.00 35.70 127 ASP A N 1
ATOM 971 C CA . ASP A 1 139 ? 22.440 34.864 12.036 1.00 36.50 127 ASP A CA 1
ATOM 972 C C . ASP A 1 139 ? 23.426 33.829 12.599 1.00 37.06 127 ASP A C 1
ATOM 973 O O . ASP A 1 139 ? 23.568 32.713 12.078 1.00 34.67 127 ASP 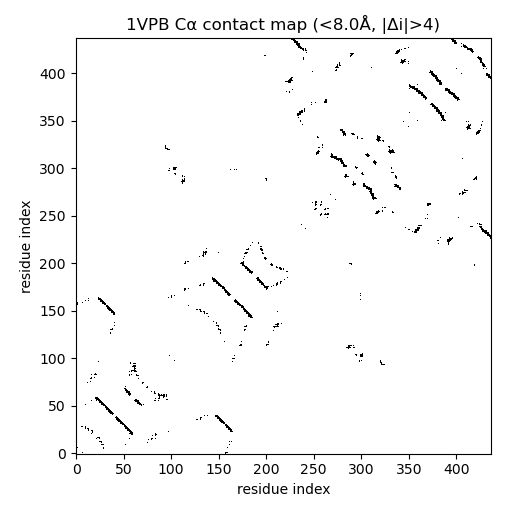A O 1
ATOM 978 N N . ASP A 1 140 ? 24.122 34.177 13.684 1.00 36.52 128 ASP A N 1
ATOM 979 C CA . ASP A 1 140 ? 24.972 33.199 14.379 1.00 35.09 128 ASP A CA 1
ATOM 980 C C . ASP A 1 140 ? 24.152 32.057 15.010 1.00 33.23 128 ASP A C 1
ATOM 981 O O . ASP A 1 140 ? 24.570 30.907 15.035 1.00 36.79 128 ASP A O 1
ATOM 986 N N . LYS A 1 141 ? 22.970 32.413 15.503 1.00 34.67 129 LYS A N 1
ATOM 987 C CA . LYS A 1 141 ? 22.050 31.455 16.135 1.00 34.62 129 LYS A CA 1
ATOM 988 C C . LYS A 1 141 ? 21.618 30.414 15.098 1.00 34.11 129 LYS A C 1
ATOM 989 O O . LYS A 1 141 ? 21.768 29.209 15.298 1.00 35.69 129 LYS A O 1
ATOM 995 N N A ILE A 1 142 ? 21.099 30.862 13.962 0.50 34.01 130 ILE A N 1
ATOM 996 N N B ILE A 1 142 ? 21.132 30.879 13.947 0.50 36.60 130 ILE A N 1
ATOM 997 C CA A ILE A 1 142 ? 20.674 29.892 12.971 0.50 31.68 130 ILE A CA 1
ATOM 998 C CA B ILE A 1 142 ? 20.730 29.963 12.876 0.50 36.60 130 ILE A CA 1
ATOM 999 C C A ILE A 1 142 ? 21.854 29.099 12.381 0.50 33.36 130 ILE A C 1
ATOM 1000 C C B ILE A 1 142 ? 21.875 29.090 12.456 0.50 36.50 130 ILE A C 1
ATOM 1001 O O A ILE A 1 142 ? 21.716 27.915 12.070 0.50 35.44 130 ILE A O 1
ATOM 1002 O O B ILE A 1 142 ? 21.729 27.875 12.291 0.50 37.78 130 ILE A O 1
ATOM 1011 N N . GLU A 1 143 ? 23.028 29.715 12.257 1.00 37.72 131 GLU A N 1
ATOM 1012 C CA . GLU A 1 143 ? 24.220 28.961 11.856 1.00 38.25 131 GLU A CA 1
ATOM 1013 C C . GLU A 1 143 ? 24.569 27.798 12.795 1.00 35.55 131 GLU A C 1
ATOM 1014 O O . GLU A 1 143 ? 25.022 26.708 12.344 1.00 33.98 131 GLU A O 1
ATOM 1020 N N . MET A 1 144 ? 24.447 28.025 14.102 1.00 37.64 132 MET A N 1
ATOM 1021 C CA . MET A 1 144 ? 24.658 26.936 15.056 1.00 35.91 132 MET A CA 1
ATOM 1022 C C . MET A 1 144 ? 23.736 25.765 14.788 1.00 37.20 132 MET A C 1
ATOM 1023 O O . MET A 1 144 ? 24.169 24.635 14.891 1.00 35.22 132 MET A O 1
ATOM 1028 N N . ALA A 1 145 ? 22.457 26.033 14.506 1.00 36.88 133 ALA A N 1
ATOM 1029 C CA . ALA A 1 145 ? 21.522 24.951 14.234 1.00 38.01 133 ALA A CA 1
ATOM 1030 C C . ALA A 1 145 ? 21.883 24.236 12.938 1.00 39.94 133 ALA A C 1
ATOM 1031 O O . ALA A 1 145 ? 21.825 23.002 12.822 1.00 34.86 133 ALA A O 1
ATOM 1033 N N . LYS A 1 146 ? 22.305 25.008 11.927 1.00 38.63 134 LYS A N 1
ATOM 1034 C CA . LYS A 1 146 ? 22.804 24.397 10.717 1.00 38.88 134 LYS A CA 1
ATOM 1035 C C . LYS A 1 146 ? 24.006 23.497 10.958 1.00 38.29 134 LYS A C 1
ATOM 1036 O O . LYS A 1 146 ? 24.079 22.398 10.418 1.00 37.64 134 LYS A O 1
ATOM 1042 N N . ALA A 1 147 ? 24.959 23.961 11.756 1.00 38.09 135 ALA A N 1
ATOM 1043 C CA . ALA A 1 147 ? 26.143 23.150 12.076 1.00 38.38 135 ALA A CA 1
ATOM 1044 C C . ALA A 1 147 ? 25.769 21.854 12.772 1.00 37.92 135 ALA A C 1
ATOM 1045 O O . ALA A 1 147 ? 26.385 20.836 12.543 1.00 36.59 135 ALA A O 1
ATOM 1047 N N . VAL A 1 148 ? 24.769 21.894 13.642 1.00 36.51 136 VAL A N 1
ATOM 1048 C CA . VAL A 1 148 ? 24.326 20.670 14.319 1.00 34.35 136 VAL A CA 1
ATOM 1049 C C . VAL A 1 148 ? 23.939 19.640 13.267 1.00 36.05 136 VAL A C 1
ATOM 1050 O O . VAL A 1 148 ? 24.400 18.512 13.292 1.00 36.50 136 VAL A O 1
ATOM 1054 N N . ALA A 1 149 ? 23.068 20.032 12.358 1.00 35.43 137 ALA A N 1
ATOM 1055 C CA . ALA A 1 149 ? 22.521 19.116 11.371 1.00 36.83 137 ALA A CA 1
ATOM 1056 C C . ALA A 1 149 ? 23.617 18.599 10.464 1.00 38.81 137 ALA A C 1
ATOM 1057 O O . ALA A 1 149 ? 23.661 17.416 10.158 1.00 37.47 137 ALA A O 1
ATOM 1059 N N . GLU A 1 150 ? 24.540 19.477 10.085 1.00 41.27 138 GLU A N 1
ATOM 1060 C CA . GLU A 1 150 ? 25.627 19.075 9.189 1.00 42.55 138 GLU A CA 1
ATOM 1061 C C . GLU A 1 150 ? 26.496 17.981 9.748 1.00 40.65 138 GLU A C 1
ATOM 1062 O O . GLU A 1 150 ? 27.175 17.333 8.985 1.00 40.00 138 GLU A O 1
ATOM 1068 N N . GLU A 1 151 ? 26.513 17.782 11.068 1.00 39.89 139 GLU A N 1
ATOM 1069 C CA . GLU A 1 151 ? 27.240 16.673 11.682 1.00 38.71 139 GLU A CA 1
ATOM 1070 C C . GLU A 1 151 ? 26.668 15.302 11.326 1.00 40.93 139 GLU A C 1
ATOM 1071 O O . GLU A 1 151 ? 27.388 14.296 11.394 1.00 43.40 139 GLU A O 1
ATOM 1077 N N . ALA A 1 152 ? 25.398 15.240 10.948 1.00 40.03 140 ALA A N 1
ATOM 1078 C CA . ALA A 1 152 ? 24.751 13.959 10.683 1.00 40.90 140 ALA A CA 1
ATOM 1079 C C . ALA A 1 152 ? 24.377 13.792 9.220 1.00 42.53 140 ALA A C 1
ATOM 1080 O O . ALA A 1 152 ? 24.341 12.674 8.731 1.00 41.46 140 ALA A O 1
ATOM 1082 N N . LEU A 1 153 ? 24.100 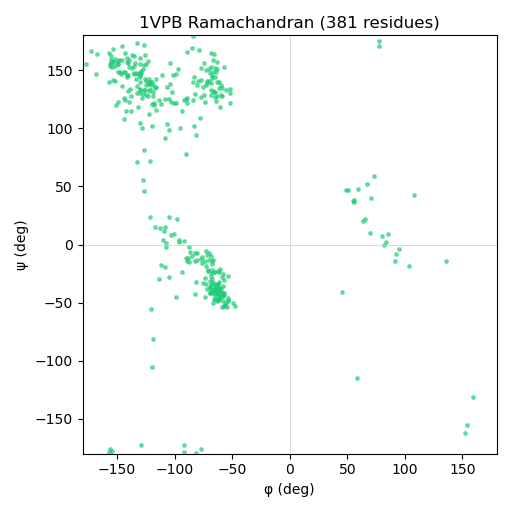14.909 8.555 1.00 46.04 141 LEU A N 1
ATOM 1083 C CA . LEU A 1 153 ? 23.541 14.906 7.216 1.00 47.62 141 LEU A CA 1
ATOM 1084 C C . LEU A 1 153 ? 24.498 14.170 6.323 1.00 48.25 141 LEU A C 1
ATOM 1085 O O . LEU A 1 153 ? 25.706 14.443 6.355 1.00 49.42 141 LEU A O 1
ATOM 1090 N N . GLY A 1 154 ? 23.956 13.181 5.598 1.00 50.44 142 GLY A N 1
ATOM 1091 C CA . GLY A 1 154 ? 24.720 12.379 4.644 1.00 49.38 142 GLY A CA 1
ATOM 1092 C C . GLY A 1 154 ? 25.750 11.427 5.230 1.00 49.30 142 GLY A C 1
ATOM 1093 O O . GLY A 1 154 ? 26.556 10.865 4.497 1.00 50.30 142 GLY A O 1
ATOM 1094 N N . LYS A 1 155 ? 25.751 11.238 6.542 1.00 48.28 143 LYS A N 1
ATOM 1095 C CA . LYS A 1 155 ? 26.775 10.424 7.184 1.00 48.69 143 LYS A CA 1
ATOM 1096 C C . LYS A 1 155 ? 26.379 8.961 7.228 1.00 48.33 143 LYS A C 1
ATOM 1097 O O . LYS A 1 155 ? 27.211 8.118 7.567 1.00 51.74 143 LYS A O 1
ATOM 1103 N N . ASP A 1 156 ? 25.120 8.641 6.925 1.00 45.17 144 ASP A N 1
ATOM 1104 C CA . ASP A 1 156 ? 24.688 7.250 6.981 1.00 41.98 144 ASP A CA 1
ATOM 1105 C C . ASP A 1 156 ? 23.442 7.051 6.133 1.00 42.90 144 ASP A C 1
ATOM 1106 O O . ASP A 1 156 ? 22.453 7.798 6.255 1.00 39.84 144 ASP A O 1
ATOM 1111 N N A GLU A 1 157 ? 23.516 6.021 5.283 0.50 41.90 145 GLU A N 1
ATOM 1112 N N B GLU A 1 157 ? 23.474 6.029 5.288 0.50 42.57 145 GLU A N 1
ATOM 1113 C CA A GLU A 1 157 ? 22.484 5.657 4.300 0.50 44.31 145 GLU A CA 1
ATOM 1114 C CA B GLU A 1 157 ? 22.431 5.840 4.290 0.50 45.40 145 GLU A CA 1
ATOM 1115 C C A GLU A 1 157 ? 21.105 5.486 4.925 0.50 41.13 145 GLU A C 1
ATOM 1116 C C B GLU A 1 157 ? 21.062 5.499 4.895 0.50 43.79 145 GLU A C 1
ATOM 1117 O O A GLU A 1 157 ? 20.070 5.902 4.341 0.50 40.16 145 GLU A O 1
ATOM 1118 O O B GLU A 1 157 ? 19.979 5.771 4.273 0.50 49.42 145 GLU A O 1
ATOM 1129 N N . ARG A 1 158 ? 21.101 4.843 6.133 1.00 44.28 146 ARG A N 1
ATOM 1130 C CA . ARG A 1 158 ? 19.840 4.555 6.777 1.00 44.93 146 ARG A CA 1
ATOM 1131 C C . ARG A 1 158 ? 19.078 5.805 7.173 1.00 41.31 146 ARG A C 1
ATOM 1132 O O . ARG A 1 158 ? 17.880 5.726 7.449 1.00 42.18 146 ARG A O 1
ATOM 1140 N N . ILE A 1 159 ? 19.727 6.970 7.158 1.00 43.70 147 ILE A N 1
ATOM 1141 C CA . ILE A 1 159 ? 19.075 8.163 7.703 1.00 38.73 147 ILE A CA 1
ATOM 1142 C C . ILE A 1 159 ? 17.862 8.595 6.881 1.00 37.61 147 ILE A C 1
ATOM 1143 O O . ILE A 1 159 ? 17.959 8.745 5.674 1.00 37.88 147 ILE A O 1
ATOM 1148 N N . ILE A 1 160 ? 16.737 8.858 7.541 1.00 38.04 148 ILE A N 1
ATOM 1149 C CA . ILE A 1 160 ? 15.535 9.341 6.873 1.00 38.52 148 ILE A CA 1
ATOM 1150 C C . ILE A 1 160 ? 15.396 10.871 6.997 1.00 38.29 148 ILE A C 1
ATOM 1151 O O . ILE A 1 160 ? 15.119 11.545 6.007 1.00 38.75 148 ILE A O 1
ATOM 1156 N N . SER A 1 161 ? 15.610 11.399 8.195 1.00 37.97 149 SER A N 1
ATOM 1157 C CA . SER A 1 161 ? 15.444 12.828 8.439 1.00 39.97 149 SER A CA 1
ATOM 1158 C C . SER A 1 161 ? 16.358 13.277 9.571 1.00 38.41 149 SER A C 1
ATOM 1159 O O . SER A 1 161 ? 16.513 12.546 10.555 1.00 39.14 149 SER A O 1
ATOM 1162 N N . VAL A 1 162 ? 16.940 14.473 9.408 1.00 37.02 150 VAL A N 1
ATOM 1163 C CA . VAL A 1 162 ? 17.748 15.118 10.449 1.00 35.77 150 VAL A CA 1
ATOM 1164 C C . VAL A 1 162 ? 17.127 16.479 10.760 1.00 34.23 150 VAL A C 1
ATOM 1165 O O . VAL A 1 162 ? 17.111 17.351 9.915 1.00 38.03 150 VAL A O 1
ATOM 1169 N N . GLY A 1 163 ? 16.594 16.597 11.944 1.00 36.14 151 GLY A N 1
ATOM 1170 C CA . GLY A 1 163 ? 16.082 17.864 12.453 1.00 36.76 151 GLY A CA 1
ATOM 1171 C C . GLY A 1 163 ? 17.078 18.473 13.416 1.00 35.51 151 GLY A C 1
ATOM 1172 O O . GLY A 1 163 ? 17.788 17.768 14.135 1.00 35.45 151 GLY A O 1
ATOM 1173 N N . SER A 1 164 ? 17.154 19.796 13.428 1.00 34.29 152 SER A N 1
ATOM 1174 C CA . SER A 1 164 ? 17.890 20.487 14.470 1.00 34.32 152 SER A CA 1
ATOM 1175 C C . SER A 1 164 ? 17.147 21.754 14.863 1.00 32.56 152 SER A C 1
ATOM 1176 O O . SER A 1 164 ? 16.328 22.296 14.099 1.00 35.48 152 SER A O 1
ATOM 1179 N N . SER A 1 165 ? 17.468 22.256 16.020 1.00 31.72 153 SER A N 1
ATOM 1180 C CA . SER A 1 165 ? 16.786 23.405 16.572 1.00 33.01 153 SER A CA 1
ATOM 1181 C C . SER A 1 165 ? 17.724 24.259 17.395 1.00 35.80 153 SER A C 1
ATOM 1182 O O . SER A 1 165 ? 18.619 23.741 18.097 1.00 35.54 153 SER A O 1
ATOM 1185 N N . TYR A 1 166 ? 17.463 25.559 17.361 1.00 31.89 154 TYR A N 1
ATOM 1186 C CA . TYR A 1 166 ? 18.016 26.518 18.292 1.00 31.97 154 TYR A CA 1
ATOM 1187 C C . TYR A 1 166 ? 16.870 27.173 19.045 1.00 33.93 154 TYR A C 1
ATOM 1188 O O . TYR A 1 166 ? 15.848 27.516 18.459 1.00 35.77 154 TYR A O 1
ATOM 1197 N N . GLY A 1 167 ? 17.009 27.358 20.338 1.00 31.26 155 GLY A N 1
ATOM 1198 C CA . GLY A 1 167 ? 16.084 28.153 21.124 1.00 33.21 155 GLY A CA 1
ATOM 1199 C C . GLY A 1 167 ? 16.828 29.078 22.085 1.00 35.39 155 GLY A C 1
ATOM 1200 O O . GLY A 1 167 ? 17.867 28.727 22.597 1.00 34.77 155 GLY A O 1
ATOM 1201 N N . ASP A 1 168 ? 16.272 30.247 22.356 1.00 32.58 156 ASP A N 1
ATOM 1202 C CA . ASP A 1 168 ? 16.728 31.018 23.477 1.00 32.36 156 ASP A CA 1
ATOM 1203 C C . ASP A 1 168 ? 15.585 31.784 24.122 1.00 36.56 156 ASP A C 1
ATOM 1204 O O . ASP A 1 168 ? 14.456 31.808 23.624 1.00 37.70 156 ASP A O 1
ATOM 1209 N N . GLY A 1 169 ? 15.872 32.367 25.261 1.00 32.47 157 GLY A N 1
ATOM 1210 C CA . GLY A 1 169 ? 14.928 33.269 25.923 1.00 33.37 157 GLY A CA 1
ATOM 1211 C C . GLY A 1 169 ? 15.504 34.075 27.042 1.00 34.93 157 GLY A C 1
ATOM 1212 O O . GLY A 1 169 ? 16.607 33.778 27.551 1.00 32.99 157 GLY A O 1
ATOM 1213 N N . GLU A 1 170 ? 14.784 35.112 27.426 1.00 31.56 158 GLU A N 1
ATOM 1214 C CA . GLU A 1 170 ? 15.074 35.869 28.617 1.00 30.48 158 GLU A CA 1
ATOM 1215 C C . GLU A 1 170 ? 13.765 35.983 29.395 1.00 34.86 158 GLU A C 1
ATOM 1216 O O . GLU A 1 170 ? 12.702 36.075 28.784 1.00 36.52 158 GLU A O 1
ATOM 1222 N N . ASP A 1 171 ? 13.866 36.010 30.703 1.00 33.88 159 ASP A N 1
ATOM 1223 C CA . ASP A 1 171 ? 12.708 36.025 31.611 1.00 36.07 159 ASP A CA 1
ATOM 1224 C C . ASP A 1 171 ? 13.009 36.983 32.718 1.00 38.17 159 ASP A C 1
ATOM 1225 O O . ASP A 1 171 ? 14.108 36.979 33.282 1.00 38.83 159 ASP A O 1
ATOM 1230 N N . PHE A 1 172 ? 12.032 37.824 33.023 1.00 35.20 160 PHE A N 1
ATOM 1231 C CA . PHE A 1 172 ? 12.070 38.795 34.120 1.00 32.80 160 PHE A CA 1
ATOM 1232 C C . PHE A 1 172 ? 10.820 38.684 34.953 1.00 36.93 160 PHE A C 1
ATOM 1233 O O . PHE A 1 172 ? 9.725 38.454 34.419 1.00 36.09 160 PHE A O 1
ATOM 1241 N N . ALA A 1 173 ? 10.975 38.873 36.241 1.00 34.21 161 ALA A N 1
ATOM 1242 C CA . ALA A 1 173 ? 9.812 38.847 37.175 1.00 33.90 161 ALA A CA 1
ATOM 1243 C C . ALA A 1 173 ? 10.029 39.819 38.260 1.00 36.05 161 ALA A C 1
ATOM 1244 O O . ALA A 1 173 ? 11.133 39.882 38.818 1.00 35.76 161 ALA A O 1
ATOM 1246 N N . TYR A 1 174 ? 8.971 40.579 38.585 1.00 32.08 162 TYR A N 1
ATOM 1247 C CA . TYR A 1 174 ? 8.943 41.481 39.716 1.00 31.49 162 TYR A CA 1
ATOM 1248 C C . TYR A 1 174 ? 7.749 41.102 40.557 1.00 34.76 162 TYR A C 1
ATOM 1249 O O . TYR A 1 174 ? 6.629 41.096 40.008 1.00 34.66 162 TYR A O 1
ATOM 1258 N N A ARG A 1 175 ? 7.981 40.908 41.847 0.50 32.05 163 ARG A N 1
ATOM 1259 N N B ARG A 1 175 ? 7.979 40.829 41.849 0.50 32.97 163 ARG A N 1
ATOM 1260 C CA A ARG A 1 175 ? 6.979 40.321 42.733 0.50 33.49 163 ARG A CA 1
ATOM 1261 C CA B ARG A 1 175 ? 6.937 40.273 42.757 0.50 33.78 163 ARG A CA 1
ATOM 1262 C C A ARG A 1 175 ? 6.756 41.292 43.880 0.50 34.06 163 ARG A C 1
ATOM 1263 C C B ARG A 1 175 ? 6.748 41.106 44.012 0.50 35.19 163 ARG A C 1
ATOM 1264 O O A ARG A 1 175 ? 7.714 41.900 44.393 0.50 32.67 163 ARG A O 1
ATOM 1265 O O B ARG A 1 175 ? 7.700 41.358 44.781 0.50 32.40 163 ARG A O 1
ATOM 1280 N N . LEU A 1 176 ? 5.481 41.450 44.283 1.00 34.06 164 LEU A N 1
ATOM 1281 C CA . LEU A 1 176 ? 5.100 42.216 45.431 1.00 33.61 164 LEU A CA 1
ATOM 1282 C C . LEU A 1 176 ? 4.073 41.422 46.233 1.00 33.52 164 LEU A C 1
ATOM 1283 O O . LEU A 1 176 ? 3.200 40.774 45.627 1.00 31.88 164 LEU A O 1
ATOM 1288 N N . ILE A 1 177 ? 4.194 41.447 47.544 1.00 31.91 165 ILE A N 1
ATOM 1289 C CA . ILE A 1 177 ? 3.222 40.829 48.448 1.00 31.46 165 ILE A CA 1
ATOM 1290 C C . ILE A 1 177 ? 2.868 41.856 49.482 1.00 33.44 165 ILE A C 1
ATOM 1291 O O . ILE A 1 177 ? 3.741 42.524 50.009 1.00 32.27 165 ILE A O 1
ATOM 1296 N N . SER A 1 178 ? 1.567 42.029 49.786 1.00 31.13 166 SER A N 1
ATOM 1297 C CA . SER A 1 178 ? 1.141 43.171 50.582 1.00 32.54 166 SER A CA 1
ATOM 1298 C C . SER A 1 178 ? 1.577 43.269 52.052 1.00 34.42 166 SER A C 1
ATOM 1299 O O . SER A 1 178 ? 1.321 44.302 52.690 1.00 37.54 166 SER A O 1
ATOM 1302 N N . ASN A 1 179 ? 2.088 42.195 52.621 1.00 33.37 167 ASN A N 1
ATOM 1303 C CA . ASN A 1 179 ? 2.621 42.210 53.982 1.00 32.84 167 ASN A CA 1
ATOM 1304 C C . ASN A 1 179 ? 4.168 42.376 53.983 1.00 35.93 167 ASN A C 1
ATOM 1305 O O . ASN A 1 179 ? 4.803 42.041 54.996 1.00 37.26 167 ASN A O 1
ATOM 1310 N N . GLY A 1 180 ? 4.699 42.915 52.914 1.00 38.46 168 GLY A N 1
ATOM 1311 C CA . GLY A 1 180 ? 6.048 43.489 52.942 1.00 40.36 168 GLY A CA 1
ATOM 1312 C C . GLY A 1 180 ? 7.095 42.670 52.210 1.00 43.79 168 GLY A C 1
ATOM 1313 O O . GLY A 1 180 ? 8.241 42.546 52.645 1.00 45.39 168 GLY A O 1
ATOM 1314 N N . PHE A 1 181 ? 6.743 42.168 51.052 1.00 35.79 169 PHE A N 1
ATOM 1315 C CA . PHE A 1 181 ? 7.725 41.551 50.162 1.00 35.44 169 PHE A CA 1
ATOM 1316 C C . PHE A 1 181 ? 7.861 42.293 48.836 1.00 37.97 169 PHE A C 1
ATOM 1317 O O . PHE A 1 181 ? 6.857 42.671 48.218 1.00 33.07 169 PHE A O 1
ATOM 1325 N N . GLU A 1 182 ? 9.118 42.523 48.384 1.00 34.85 170 GLU A N 1
ATOM 1326 C CA . GLU A 1 182 ? 9.404 42.978 47.068 1.00 33.52 170 GLU A CA 1
ATOM 1327 C C . GLU A 1 182 ? 10.621 42.192 46.564 1.00 35.73 170 GLU A C 1
ATOM 1328 O O . GLU A 1 182 ? 11.652 42.108 47.281 1.00 36.74 170 GLU A O 1
ATOM 1334 N N . GLY A 1 183 ? 10.502 41.607 45.403 1.00 33.38 171 GLY A N 1
ATOM 1335 C CA . GLY A 1 183 ? 11.592 40.799 44.834 1.00 35.91 171 GLY A CA 1
ATOM 1336 C C . GLY A 1 183 ? 11.647 40.818 43.353 1.00 35.73 171 GLY A C 1
ATOM 1337 O O . GLY A 1 183 ? 10.654 41.053 42.687 1.00 33.91 171 GLY A O 1
ATOM 1338 N N . GLU A 1 184 ? 12.834 40.564 42.791 1.00 32.55 172 GLU A N 1
ATOM 1339 C CA . GLU A 1 184 ? 12.920 40.510 41.358 1.00 33.99 172 GLU A CA 1
ATOM 1340 C C . GLU A 1 184 ? 13.970 39.518 40.919 1.00 36.72 172 GLU A C 1
ATOM 1341 O O . GLU A 1 184 ? 14.925 39.219 41.673 1.00 35.13 172 GLU A O 1
ATOM 1347 N N . THR A 1 185 ? 13.689 38.928 39.762 1.00 34.23 173 THR A N 1
ATOM 1348 C CA . THR A 1 185 ? 14.580 37.936 39.152 1.00 33.65 173 THR A CA 1
ATOM 1349 C C . THR A 1 185 ? 14.758 38.201 37.677 1.00 34.37 173 THR A C 1
ATOM 1350 O O . THR A 1 185 ? 13.944 38.860 37.033 1.00 35.78 173 THR A O 1
ATOM 1354 N N . LYS A 1 186 ? 15.871 37.715 37.113 1.00 32.97 174 LYS A N 1
ATOM 1355 C CA . LYS A 1 186 ? 16.089 37.789 35.658 1.00 33.15 174 LYS A CA 1
ATOM 1356 C C . LYS A 1 186 ? 17.008 36.630 35.312 1.00 31.97 174 LYS A C 1
ATOM 1357 O O . LYS A 1 186 ? 17.860 36.260 36.100 1.00 33.93 174 LYS A O 1
ATOM 1363 N N . SER A 1 187 ? 16.748 36.014 34.166 1.00 30.99 175 SER A N 1
ATOM 1364 C CA . SER A 1 187 ? 17.575 34.941 33.671 1.00 31.33 175 SER A CA 1
ATOM 1365 C C . SER A 1 187 ? 17.480 34.796 32.161 1.00 32.94 175 SER A C 1
ATOM 1366 O O . SER A 1 187 ? 16.524 35.275 31.507 1.00 32.87 175 SER A O 1
ATOM 1369 N N . THR A 1 188 ? 18.485 34.094 31.608 1.00 32.12 176 THR A N 1
ATOM 1370 C CA . THR A 1 188 ? 18.521 33.739 30.195 1.00 30.33 176 THR A CA 1
ATOM 1371 C C . THR A 1 188 ? 18.698 32.251 30.042 1.00 31.85 176 THR A C 1
ATOM 1372 O O . THR A 1 188 ? 19.053 31.522 31.018 1.00 32.81 176 THR A O 1
ATOM 1376 N N . TRP A 1 189 ? 18.397 31.773 28.847 1.00 30.68 177 TRP A N 1
ATOM 1377 C CA . TRP A 1 189 ? 18.680 30.396 28.468 1.00 32.57 177 TRP A CA 1
ATOM 1378 C C . TRP A 1 189 ? 18.903 30.294 26.980 1.00 32.34 177 TRP A C 1
ATOM 1379 O O . TRP A 1 189 ? 18.364 31.059 26.190 1.00 31.60 177 TRP A O 1
ATOM 1390 N N . TYR A 1 190 ? 19.682 29.279 26.611 1.00 30.51 178 TYR A N 1
ATOM 1391 C CA . TYR A 1 190 ? 19.964 28.954 25.245 1.00 30.97 178 TYR A CA 1
ATOM 1392 C C . TYR A 1 190 ? 19.986 27.441 25.102 1.00 32.97 178 TYR A C 1
ATOM 1393 O O . TYR A 1 190 ? 20.395 26.736 26.032 1.00 34.28 178 TYR A O 1
ATOM 1402 N N . SER A 1 191 ? 19.548 26.951 23.950 1.00 31.56 179 SER A N 1
ATOM 1403 C CA . SER A 1 191 ? 19.558 25.512 23.705 1.00 35.24 179 SER A CA 1
ATOM 1404 C C . SER A 1 191 ? 19.745 25.158 22.270 1.00 34.34 179 SER A C 1
ATOM 1405 O O . SER A 1 191 ? 19.325 25.892 21.361 1.00 34.78 179 SER A O 1
ATOM 1408 N N . LEU A 1 192 ? 20.396 24.009 22.041 1.00 31.38 180 LEU A N 1
ATOM 1409 C CA . LEU A 1 192 ? 20.556 23.456 20.716 1.00 30.67 180 LEU A CA 1
ATOM 1410 C C . LEU A 1 192 ? 20.214 21.992 20.779 1.00 33.13 180 LEU A C 1
ATOM 1411 O O . LEU A 1 192 ? 20.542 21.303 21.744 1.00 33.33 180 LEU A O 1
ATOM 1416 N N . SER A 1 193 ? 19.568 21.496 19.750 1.00 32.86 181 SER A N 1
ATOM 1417 C CA . SER A 1 193 ? 19.180 20.107 19.716 1.00 33.66 181 SER A CA 1
ATOM 1418 C C . SER A 1 193 ? 19.236 19.521 18.319 1.00 36.26 181 SER A C 1
ATOM 1419 O O . SER A 1 193 ? 19.267 20.218 17.293 1.00 34.66 181 SER A O 1
ATOM 1422 N N . ALA A 1 194 ? 19.333 18.199 18.292 1.00 33.57 182 ALA A N 1
ATOM 1423 C CA . ALA A 1 194 ? 19.173 17.411 17.064 1.00 34.74 182 ALA A CA 1
ATOM 1424 C C . ALA A 1 194 ? 18.176 16.293 17.288 1.00 32.93 182 ALA A C 1
ATOM 1425 O O . ALA A 1 194 ? 18.096 15.747 18.372 1.00 35.61 182 ALA A O 1
ATOM 1427 N N . ASP A 1 195 ? 17.468 15.928 16.229 1.00 37.78 183 ASP A N 1
ATOM 1428 C CA . ASP A 1 195 ? 16.616 14.740 16.256 1.00 39.23 183 ASP A CA 1
ATOM 1429 C C . ASP A 1 195 ? 16.757 14.043 14.904 1.00 39.53 183 ASP A C 1
ATOM 1430 O O . ASP A 1 195 ? 16.705 14.679 13.836 1.00 39.14 183 ASP A O 1
ATOM 1435 N N . ILE A 1 196 ? 16.981 12.739 14.943 1.00 38.04 184 ILE A N 1
ATOM 1436 C CA . ILE A 1 196 ? 17.311 12.001 13.753 1.00 38.37 184 ILE A CA 1
ATOM 1437 C C . ILE A 1 196 ? 16.461 10.756 13.698 1.00 38.57 184 ILE A C 1
ATOM 1438 O O . ILE A 1 196 ? 16.307 10.097 14.699 1.00 37.84 184 ILE A O 1
ATOM 1443 N N . THR A 1 197 ? 15.930 10.473 12.520 1.00 39.36 185 THR A N 1
ATOM 1444 C CA . THR A 1 197 ? 15.129 9.291 12.270 1.00 40.84 185 THR A CA 1
ATOM 1445 C C . THR A 1 197 ? 15.806 8.450 11.202 1.00 40.94 185 THR A C 1
ATOM 1446 O O . THR A 1 197 ? 16.336 8.982 10.219 1.00 38.95 185 THR A O 1
ATOM 1450 N N . ILE A 1 198 ? 15.790 7.133 11.392 1.00 40.40 186 ILE A N 1
ATOM 1451 C CA . ILE A 1 198 ? 16.438 6.237 10.455 1.00 42.44 186 ILE A CA 1
ATOM 1452 C C . ILE A 1 198 ? 15.548 5.076 10.054 1.00 43.34 186 ILE A C 1
ATOM 1453 O O . ILE A 1 198 ? 14.521 4.816 10.683 1.00 41.74 186 ILE A O 1
ATOM 1458 N N A ARG A 1 199 ? 15.961 4.402 8.987 0.50 42.98 187 ARG A N 1
ATOM 1459 N N B ARG A 1 199 ? 15.974 4.388 9.005 0.50 44.40 187 ARG A N 1
ATOM 1460 C CA A ARG A 1 199 ? 15.304 3.196 8.487 0.50 43.79 187 ARG A CA 1
ATOM 1461 C CA B ARG A 1 199 ? 15.303 3.198 8.491 0.50 46.74 187 ARG A CA 1
ATOM 1462 C C A ARG A 1 199 ? 15.728 2.015 9.346 0.50 44.28 187 ARG A C 1
ATOM 1463 C C B ARG A 1 199 ? 15.725 2.006 9.334 0.50 45.66 187 ARG A C 1
ATOM 1464 O O A ARG A 1 199 ? 16.909 1.667 9.386 0.50 43.38 187 ARG A O 1
ATOM 1465 O O B ARG A 1 199 ? 16.903 1.646 9.359 0.50 44.67 187 ARG A O 1
ATOM 1480 N N . GLY A 1 200 ? 14.762 1.417 10.038 1.00 45.25 188 GLY A N 1
ATOM 1481 C CA . GLY A 1 200 ? 15.002 0.224 10.835 1.00 48.30 188 GLY A CA 1
ATOM 1482 C C . GLY A 1 200 ? 14.683 -1.010 10.002 1.00 49.95 188 GLY A C 1
ATOM 1483 O O . GLY A 1 200 ? 14.762 -0.969 8.770 1.00 48.57 188 GLY A O 1
ATOM 1484 N N . GLU A 1 201 ? 14.340 -2.105 10.678 1.00 53.82 189 GLU A N 1
ATOM 1485 C CA . GLU A 1 201 ? 13.863 -3.312 10.002 1.00 56.77 189 GLU A CA 1
ATOM 1486 C C . GLU A 1 201 ? 12.369 -3.196 9.699 1.00 58.42 189 GLU A C 1
ATOM 1487 O O . GLU A 1 201 ? 11.592 -2.628 10.470 1.00 57.88 189 GLU A O 1
ATOM 1490 N N . GLY A 1 202 ? 11.974 -3.744 8.560 1.00 60.45 190 GLY A N 1
ATOM 1491 C CA . GLY A 1 202 ? 10.590 -3.673 8.131 1.00 61.41 190 GLY A CA 1
ATOM 1492 C C . GLY A 1 202 ? 10.138 -2.235 8.002 1.00 61.82 190 GLY A C 1
ATOM 1493 O O . GLY A 1 202 ? 10.644 -1.490 7.157 1.00 61.37 190 GLY A O 1
ATOM 1494 N N . GLU A 1 203 ? 9.183 -1.848 8.842 1.00 62.23 191 GLU A N 1
ATOM 1495 C CA . GLU A 1 203 ? 8.598 -0.513 8.772 1.00 63.55 191 GLU A CA 1
ATOM 1496 C C . GLU A 1 203 ? 9.073 0.363 9.935 1.00 62.92 191 GLU A C 1
ATOM 1497 O O . GLU A 1 203 ? 8.711 1.543 10.008 1.00 64.56 191 GLU A O 1
ATOM 1503 N N . ALA A 1 204 ? 9.884 -0.217 10.825 1.00 60.57 192 ALA A N 1
ATOM 1504 C CA . ALA A 1 204 ? 10.504 0.510 11.931 1.00 59.08 192 ALA A CA 1
ATOM 1505 C C . ALA A 1 204 ? 11.229 1.756 11.449 1.00 57.58 192 ALA A C 1
ATOM 1506 O O . ALA A 1 204 ? 12.024 1.691 10.519 1.00 56.09 192 ALA A O 1
ATOM 1508 N N . ARG A 1 205 ? 10.954 2.887 12.102 1.00 56.21 193 ARG A N 1
ATOM 1509 C CA . ARG A 1 205 ? 11.610 4.145 11.804 1.00 53.13 193 ARG A CA 1
ATOM 1510 C C . ARG A 1 205 ? 12.028 4.737 13.152 1.00 51.86 193 ARG A C 1
ATOM 1511 O O . ARG A 1 205 ? 11.431 5.705 13.643 1.00 51.86 193 ARG A O 1
ATOM 1515 N N . PRO A 1 206 ? 13.029 4.127 13.782 1.00 48.72 194 PRO A N 1
ATOM 1516 C CA . PRO A 1 206 ? 13.526 4.612 15.072 1.00 47.31 194 PRO A CA 1
ATOM 1517 C C . PRO A 1 206 ? 14.134 6.004 15.036 1.00 46.07 194 PRO A C 1
ATOM 1518 O O . PRO A 1 206 ? 14.720 6.423 14.035 1.00 42.06 194 PRO A O 1
ATOM 1522 N N . SER A 1 207 ? 14.044 6.699 16.160 1.00 49.45 195 SER A N 1
ATOM 1523 C CA . SER A 1 207 ? 14.565 8.051 16.235 1.00 49.02 195 SER A CA 1
ATOM 1524 C C . SER A 1 207 ? 15.268 8.283 17.562 1.00 47.69 195 SER A C 1
ATOM 1525 O O . SER A 1 207 ? 15.064 7.541 18.539 1.00 46.41 195 SER A O 1
ATOM 1528 N N . ALA A 1 208 ? 16.138 9.289 17.580 1.00 44.94 196 ALA A N 1
ATOM 1529 C CA . ALA A 1 208 ? 16.822 9.680 18.804 1.00 41.79 196 ALA A CA 1
ATOM 1530 C C . ALA A 1 208 ? 17.186 11.144 18.715 1.00 40.88 196 ALA A C 1
ATOM 1531 O O . ALA A 1 208 ? 17.135 11.727 17.652 1.00 39.99 196 ALA A O 1
ATOM 1533 N N . TYR A 1 209 ? 17.595 11.683 19.854 1.00 41.27 197 TYR A N 1
ATOM 1534 C CA . TYR A 1 209 ? 17.883 13.092 19.994 1.00 41.64 197 TYR A CA 1
ATOM 1535 C C . TYR A 1 209 ? 19.059 13.338 20.906 1.00 41.16 197 TYR A C 1
ATOM 1536 O O . TYR A 1 209 ? 19.475 12.467 21.678 1.00 40.97 197 TYR A O 1
ATOM 1539 N N . TRP A 1 210 ? 19.569 14.560 20.837 1.00 39.70 198 TRP A N 1
ATOM 1540 C CA . TRP A 1 210 ? 20.475 15.065 21.832 1.00 38.86 198 TRP A CA 1
ATOM 1541 C C . TRP A 1 210 ? 20.261 16.554 21.921 1.00 36.08 198 TRP A C 1
ATOM 1542 O O . TRP A 1 210 ? 19.797 17.159 20.974 1.00 35.49 198 TRP A O 1
ATOM 1553 N N . TYR A 1 211 ? 20.588 17.146 23.073 1.00 38.00 199 TYR A N 1
ATOM 1554 C CA . TYR A 1 211 ? 20.514 18.578 23.233 1.00 36.59 199 TYR A CA 1
ATOM 1555 C C . TYR A 1 211 ? 21.456 19.030 24.295 1.00 36.71 199 TYR A C 1
ATOM 1556 O O . TYR A 1 211 ? 21.922 18.256 25.138 1.00 37.59 199 TYR A O 1
ATOM 1565 N N . GLU A 1 212 ? 21.790 20.309 24.202 1.00 33.51 200 GLU A N 1
ATOM 1566 C CA . GLU A 1 212 ? 22.680 20.977 25.115 1.00 33.04 200 GLU A CA 1
ATOM 1567 C C . GLU A 1 212 ? 21.968 22.281 25.471 1.00 33.15 200 GLU A C 1
ATOM 1568 O O . GLU A 1 212 ? 21.219 22.817 24.639 1.00 33.58 200 GLU A O 1
ATOM 1574 N N . SER A 1 213 ? 22.179 22.741 26.709 1.00 33.24 201 SER A N 1
ATOM 1575 C CA . SER A 1 213 ? 21.676 24.052 27.133 1.00 35.71 201 SER A CA 1
ATOM 1576 C C . SER A 1 213 ? 22.609 24.751 28.103 1.00 34.53 201 SER A C 1
ATOM 1577 O O . SER A 1 213 ? 23.515 24.145 28.692 1.00 34.88 201 SER A O 1
ATOM 1580 N N A SER A 1 214 ? 22.421 26.055 28.244 0.50 32.51 202 SER A N 1
ATOM 1581 N N B SER A 1 214 ? 22.396 26.041 28.279 0.50 33.54 202 SER A N 1
ATOM 1582 C CA A SER A 1 214 ? 23.208 26.864 29.164 0.50 32.74 202 SER A CA 1
ATOM 1583 C CA B SER A 1 214 ? 23.106 26.790 29.293 0.50 34.63 202 SER A CA 1
ATOM 1584 C C A SER A 1 214 ? 22.487 28.183 29.433 0.50 33.79 202 SER A C 1
ATOM 1585 C C B SER A 1 214 ? 22.371 28.096 29.542 0.50 34.10 202 SER A C 1
ATOM 1586 O O A SER A 1 214 ? 21.690 28.634 28.606 0.50 33.62 202 SER A O 1
ATOM 1587 O O B SER A 1 214 ? 21.433 28.437 28.823 0.50 33.45 202 SER A O 1
ATOM 1592 N N . LEU A 1 215 ? 22.838 28.829 30.543 1.00 33.98 203 LEU A N 1
ATOM 1593 C CA . LEU A 1 215 ? 22.343 30.128 30.850 1.00 32.05 203 LEU A CA 1
ATOM 1594 C C . LEU A 1 215 ? 23.115 31.185 30.017 1.00 31.30 203 LEU A C 1
ATOM 1595 O O . LEU A 1 215 ? 22.666 32.317 29.879 1.00 33.74 203 LEU A O 1
ATOM 1600 N N . TYR A 1 216 ? 24.340 30.827 29.533 1.00 32.47 204 TYR A N 1
ATOM 1601 C CA . TYR A 1 216 ? 25.223 31.749 28.791 1.00 31.69 204 TYR A CA 1
ATOM 1602 C C . TYR A 1 216 ? 25.588 31.229 27.380 1.00 31.87 204 TYR A C 1
ATOM 1603 O O . TYR A 1 216 ? 25.926 30.077 27.228 1.00 33.73 204 TYR A O 1
ATOM 1612 N N . MET A 1 217 ? 25.458 32.080 26.378 1.00 34.70 205 MET A N 1
ATOM 1613 C CA . MET A 1 217 ? 25.759 31.691 24.969 1.00 34.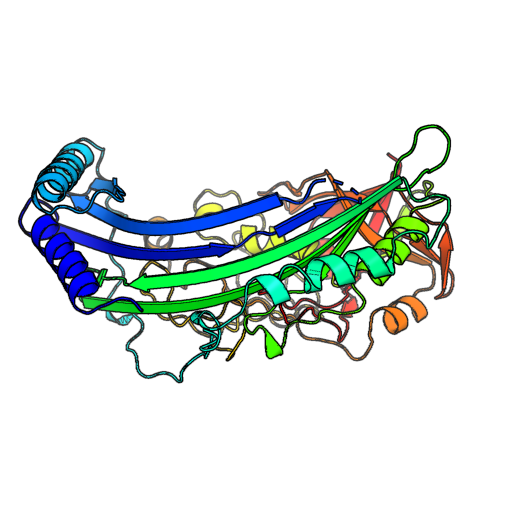62 205 MET A CA 1
ATOM 1614 C C . MET A 1 217 ? 27.172 31.204 24.879 1.00 38.01 205 MET A C 1
ATOM 1615 O O . MET A 1 217 ? 27.473 30.184 24.219 1.00 39.74 205 MET A O 1
ATOM 1620 N N . ASN A 1 218 ? 28.065 31.911 25.578 1.00 40.12 206 ASN A N 1
ATOM 1621 C CA . ASN A 1 218 ? 29.474 31.561 25.540 1.00 42.85 206 ASN A CA 1
ATOM 1622 C C . ASN A 1 218 ? 29.760 30.158 26.082 1.00 42.31 206 ASN A C 1
ATOM 1623 O O . ASN A 1 218 ? 30.682 29.500 25.618 1.00 46.93 206 ASN A O 1
ATOM 1628 N N . ASP A 1 219 ? 28.979 29.705 27.051 1.00 39.30 207 ASP A N 1
ATOM 1629 C CA . ASP A 1 219 ? 29.133 28.415 27.667 1.00 37.18 207 ASP A CA 1
ATOM 1630 C C . ASP A 1 219 ? 28.378 27.278 26.997 1.00 37.72 207 ASP A C 1
ATOM 1631 O O . ASP A 1 219 ? 28.621 26.107 27.288 1.00 41.81 207 ASP A O 1
ATOM 1636 N N . LEU A 1 220 ? 27.450 27.588 26.112 1.00 35.86 208 LEU A N 1
ATOM 1637 C CA . LEU A 1 220 ? 26.680 26.511 25.484 1.00 33.53 208 LEU A CA 1
ATOM 1638 C C . LEU A 1 220 ? 27.601 25.655 24.631 1.00 34.03 208 LEU A C 1
ATOM 1639 O O . LEU A 1 220 ? 28.355 26.175 23.801 1.00 35.84 208 LEU A O 1
ATOM 1644 N N . ILE A 1 221 ? 27.496 24.350 24.829 1.00 33.65 209 ILE A N 1
ATOM 1645 C CA . ILE A 1 221 ? 28.151 23.392 23.972 1.00 36.62 209 ILE A CA 1
ATOM 1646 C C . ILE A 1 221 ? 27.407 23.338 22.647 1.00 38.56 209 ILE A C 1
ATOM 1647 O O . ILE A 1 221 ? 26.218 23.060 22.613 1.00 37.62 209 ILE A O 1
ATOM 1652 N N . LYS A 1 222 ? 28.140 23.598 21.561 1.00 37.72 210 LYS A N 1
ATOM 1653 C CA . LYS A 1 222 ? 27.562 23.786 20.224 1.00 33.77 210 LYS A CA 1
ATOM 1654 C C . LYS A 1 222 ? 27.914 22.672 19.253 1.00 36.32 210 LYS A C 1
ATOM 1655 O O . LYS A 1 222 ? 27.275 22.527 18.190 1.00 38.14 210 LYS A O 1
ATOM 1661 N N . LYS A 1 223 ? 28.950 21.907 19.616 1.00 38.44 211 LYS A N 1
ATOM 1662 C CA . LYS A 1 223 ? 29.501 20.843 18.784 1.00 38.65 211 LYS A CA 1
ATOM 1663 C C . LYS A 1 223 ? 29.221 19.470 19.362 1.00 39.03 211 LYS A C 1
ATOM 1664 O O . LYS A 1 223 ? 29.114 19.268 20.574 1.00 39.44 211 LYS A O 1
ATOM 1670 N N . GLY A 1 224 ? 29.028 18.523 18.464 1.00 36.42 212 GLY A N 1
ATOM 1671 C CA . GLY A 1 224 ? 28.856 17.126 18.850 1.00 37.75 212 GLY A CA 1
ATOM 1672 C C . GLY A 1 224 ? 27.427 16.676 19.001 1.00 38.60 212 GLY A C 1
ATOM 1673 O O . GLY A 1 224 ? 27.154 15.489 19.226 1.00 35.90 212 GLY A O 1
ATOM 1674 N N . ILE A 1 225 ? 26.497 17.606 18.847 1.00 36.71 213 ILE A N 1
ATOM 1675 C CA . ILE A 1 225 ? 25.100 17.322 19.138 1.00 35.97 213 ILE A CA 1
ATOM 1676 C C . ILE A 1 225 ? 24.482 16.435 18.064 1.00 34.15 213 ILE A C 1
ATOM 1677 O O . ILE A 1 225 ? 23.767 15.473 18.394 1.00 35.93 213 ILE A O 1
ATOM 1682 N N . GLY A 1 226 ? 24.731 16.758 16.795 1.00 34.78 214 GLY A N 1
ATOM 1683 C CA . GLY A 1 226 ? 24.204 15.962 15.691 1.00 35.27 214 GLY A CA 1
ATOM 1684 C C . GLY A 1 226 ? 24.893 14.613 15.673 1.00 38.06 214 GLY A C 1
ATOM 1685 O O . GLY A 1 226 ? 24.266 13.565 15.520 1.00 37.54 214 GLY A O 1
ATOM 1686 N N . GLN A 1 227 ? 26.194 14.647 15.917 1.00 37.94 215 GLN A N 1
ATOM 1687 C CA . GLN A 1 227 ? 26.954 13.427 16.046 1.00 43.10 215 GLN A CA 1
ATOM 1688 C C . GLN A 1 227 ? 26.374 12.483 17.103 1.00 40.92 215 GLN A C 1
ATOM 1689 O O . GLN A 1 227 ? 26.105 11.315 16.811 1.00 42.39 215 GLN A O 1
ATOM 1695 N N . LYS A 1 228 ? 26.177 12.984 18.317 1.00 38.29 216 LYS A N 1
ATOM 1696 C CA . LYS A 1 228 ? 25.606 12.189 19.401 1.00 39.68 216 LYS A CA 1
ATOM 1697 C C . LYS A 1 228 ? 24.225 11.642 19.100 1.00 38.64 216 LYS A C 1
ATOM 1698 O O . LYS A 1 228 ? 23.943 10.480 19.400 1.00 37.58 216 LYS A O 1
ATOM 1704 N N . ALA A 1 229 ? 23.364 12.443 18.470 1.00 36.44 217 ALA A N 1
ATOM 1705 C CA . ALA A 1 229 ? 22.029 11.940 18.109 1.00 37.28 217 ALA A CA 1
ATOM 1706 C C . ALA A 1 229 ? 22.127 10.796 17.115 1.00 38.04 217 ALA A C 1
ATOM 1707 O O . ALA A 1 229 ? 21.350 9.845 17.186 1.00 34.99 217 ALA A O 1
ATOM 1709 N N . LEU A 1 230 ? 23.054 10.923 16.164 1.00 35.97 218 LEU A N 1
ATOM 1710 C CA . LEU A 1 230 ? 23.208 9.876 15.164 1.00 37.73 218 LEU A CA 1
ATOM 1711 C C . LEU A 1 230 ? 23.679 8.579 15.825 1.00 41.26 218 LEU A C 1
ATOM 1712 O O . LEU A 1 230 ? 23.162 7.489 15.548 1.00 38.66 218 LEU A O 1
ATOM 1717 N N . GLU A 1 231 ? 24.680 8.702 16.683 1.00 41.83 219 GLU A N 1
ATOM 1718 C CA . GLU A 1 231 ? 25.210 7.548 17.429 1.00 45.69 219 GLU A CA 1
ATOM 1719 C C . GLU A 1 231 ? 24.105 6.871 18.255 1.00 42.87 219 GLU A C 1
ATOM 1720 O O . GLU A 1 231 ? 23.989 5.660 18.246 1.00 43.98 219 GLU A O 1
ATOM 1726 N N . ARG A 1 232 ? 23.273 7.656 18.907 1.00 43.05 220 ARG A N 1
ATOM 1727 C CA . ARG A 1 232 ? 22.155 7.157 19.712 1.00 44.76 220 ARG A CA 1
ATOM 1728 C C . ARG A 1 232 ? 21.071 6.445 18.918 1.00 48.73 220 ARG A C 1
ATOM 1729 O O . ARG A 1 232 ? 20.498 5.442 19.374 1.00 49.37 220 ARG A O 1
ATOM 1737 N N . VAL A 1 233 ? 20.746 6.958 17.746 1.00 45.52 221 VAL A N 1
ATOM 1738 C CA . VAL A 1 233 ? 19.682 6.315 16.996 1.00 43.84 221 VAL A CA 1
ATOM 1739 C C . VAL A 1 233 ? 20.176 5.015 16.355 1.00 41.07 221 VAL A C 1
ATOM 1740 O O . VAL A 1 233 ? 19.401 4.079 16.238 1.00 43.29 221 VAL A O 1
ATOM 1744 N N . LEU A 1 234 ? 21.447 4.965 15.950 1.00 39.19 222 LEU A N 1
ATOM 1745 C CA . LEU A 1 234 ? 22.009 3.758 15.355 1.00 41.38 222 LEU A CA 1
ATOM 1746 C C . LEU A 1 234 ? 22.101 2.619 16.381 1.00 43.82 222 LEU A C 1
ATOM 1747 O O . LEU A 1 234 ? 22.033 1.461 16.019 1.00 42.22 222 LEU A O 1
ATOM 1752 N N . ARG A 1 235 ? 22.274 2.975 17.648 1.00 44.86 223 ARG A N 1
ATOM 1753 C CA . ARG A 1 235 ? 22.338 2.008 18.732 1.00 49.84 223 ARG A CA 1
ATOM 1754 C C . ARG A 1 235 ? 20.992 1.368 18.999 1.00 47.68 223 ARG A C 1
ATOM 1755 O O . ARG A 1 235 ? 20.920 0.377 19.722 1.00 51.47 223 ARG A O 1
ATOM 1760 N N . LYS A 1 236 ? 19.931 1.944 18.442 1.00 44.71 224 LYS A N 1
ATOM 1761 C CA . LYS A 1 236 ? 18.587 1.400 18.604 1.00 45.23 224 LYS A CA 1
ATOM 1762 C C . LYS A 1 236 ? 18.315 0.250 17.615 1.00 44.49 224 LYS A C 1
ATOM 1763 O O . LYS A 1 236 ? 17.279 -0.390 17.695 1.00 47.08 224 LYS A O 1
ATOM 1769 N N . LEU A 1 237 ? 19.236 0.014 16.689 1.00 42.24 225 LEU A N 1
ATOM 1770 C CA . LEU A 1 237 ? 19.048 -1.004 15.672 1.00 40.58 225 LEU A CA 1
ATOM 1771 C C . LEU A 1 237 ? 19.248 -2.385 16.310 1.00 42.89 225 LEU A C 1
ATOM 1772 O O . LEU A 1 237 ? 20.187 -2.589 17.073 1.00 44.43 225 LEU A O 1
ATOM 1777 N N . GLY A 1 238 ? 18.355 -3.313 15.992 1.00 42.70 226 GLY A N 1
ATOM 1778 C CA . GLY A 1 238 ? 18.455 -4.684 16.462 1.00 42.56 226 GLY A CA 1
ATOM 1779 C C . GLY A 1 238 ? 17.851 -4.882 17.841 1.00 41.15 226 GLY A C 1
ATOM 1780 O O . GLY A 1 238 ? 18.004 -5.950 18.428 1.00 40.68 226 GLY A O 1
ATOM 1781 N N . GLN A 1 239 ? 17.157 -3.884 18.373 1.00 43.68 227 GLN A N 1
ATOM 1782 C CA . GLN A 1 239 ? 16.592 -4.033 19.721 1.00 45.03 227 GLN A CA 1
ATOM 1783 C C . GLN A 1 239 ? 15.625 -5.217 19.805 1.00 46.76 227 GLN A C 1
ATOM 1784 O O . GLN A 1 239 ? 14.846 -5.457 18.887 1.00 49.01 227 GLN A O 1
ATOM 1790 N N . LYS A 1 240 ? 15.724 -5.978 20.889 1.00 47.53 228 LYS A N 1
ATOM 1791 C CA . LYS A 1 240 ? 14.958 -7.220 21.099 1.00 48.44 228 LYS A CA 1
ATOM 1792 C C . LYS A 1 240 ? 14.683 -7.375 22.601 1.00 45.85 228 LYS A C 1
ATOM 1793 O O . LYS A 1 240 ? 15.415 -6.846 23.409 1.00 41.93 228 LYS A O 1
ATOM 1799 N N . LYS A 1 241 ? 13.673 -8.163 22.956 1.00 46.97 229 LYS A N 1
ATOM 1800 C CA . LYS A 1 241 ? 13.445 -8.559 24.337 1.00 47.42 229 LYS A CA 1
ATOM 1801 C C . LYS A 1 241 ? 14.573 -9.460 24.826 1.00 44.93 229 LYS A C 1
ATOM 1802 O O . LYS A 1 241 ? 15.278 -10.059 24.023 1.00 43.79 229 LYS A O 1
ATOM 1808 N N . VAL A 1 242 ? 14.731 -9.547 26.148 1.00 41.60 230 VAL A N 1
ATOM 1809 C CA . VAL A 1 242 ? 15.658 -10.500 26.780 1.00 40.71 230 VAL A CA 1
ATOM 1810 C C . VAL A 1 242 ? 14.860 -11.297 27.811 1.00 39.06 230 VAL A C 1
ATOM 1811 O O . VAL A 1 242 ? 13.706 -10.963 28.078 1.00 39.89 230 VAL A O 1
ATOM 1815 N N . GLN A 1 243 ? 15.453 -12.337 28.389 1.00 36.96 231 GLN A N 1
ATOM 1816 C CA . GLN A 1 243 ? 14.716 -13.176 29.346 1.00 39.84 231 GLN A CA 1
ATOM 1817 C C . GLN A 1 243 ? 14.268 -12.355 30.550 1.00 39.50 231 GLN A C 1
ATOM 1818 O O . GLN A 1 243 ? 15.004 -11.494 31.032 1.00 40.65 231 GLN A O 1
ATOM 1821 N N . SER A 1 244 ? 13.054 -12.621 31.016 1.00 39.14 232 SER A N 1
ATOM 1822 C CA . SER A 1 244 ? 12.535 -11.949 32.197 1.00 39.70 232 SER A CA 1
ATOM 1823 C C . SER A 1 244 ? 13.281 -12.396 33.449 1.00 35.90 232 SER A C 1
ATOM 1824 O O . SER A 1 244 ? 13.733 -13.544 33.535 1.00 35.24 232 SER A O 1
ATOM 1827 N N . GLY A 1 245 ? 13.425 -11.491 34.409 1.00 34.06 233 GLY A N 1
ATOM 1828 C CA . GLY A 1 245 ? 13.991 -11.861 35.699 1.00 36.19 233 GLY A CA 1
ATOM 1829 C C . GLY A 1 245 ? 14.671 -10.695 36.371 1.00 35.80 233 GLY A C 1
ATOM 1830 O O . GLY A 1 245 ? 14.443 -9.551 36.010 1.00 35.35 233 GLY A O 1
ATOM 1831 N N . LYS A 1 246 ? 15.516 -10.989 37.357 1.00 35.80 234 LYS A N 1
ATOM 1832 C CA . LYS A 1 246 ? 16.249 -9.914 38.057 1.00 33.11 234 LYS A CA 1
ATOM 1833 C C . LYS A 1 246 ? 17.486 -9.556 37.272 1.00 31.03 234 LYS A C 1
ATOM 1834 O O . LYS A 1 246 ? 18.198 -10.463 36.827 1.00 34.03 234 LYS A O 1
ATOM 1840 N N . TYR A 1 247 ? 17.789 -8.267 37.200 1.00 34.36 235 TYR A N 1
ATOM 1841 C CA . TYR A 1 247 ? 19.050 -7.800 36.623 1.00 34.39 235 TYR A CA 1
ATOM 1842 C C . TYR A 1 247 ? 19.545 -6.638 37.452 1.00 32.59 235 TYR A C 1
ATOM 1843 O O . TYR A 1 247 ? 18.761 -5.928 38.054 1.00 32.59 235 TYR A O 1
ATOM 1852 N N . THR A 1 248 ? 20.845 -6.390 37.404 1.00 32.98 236 THR A N 1
ATOM 1853 C CA . THR A 1 248 ? 21.382 -5.096 37.827 1.00 31.89 236 THR A CA 1
ATOM 1854 C C . THR A 1 248 ? 20.934 -4.031 36.814 1.00 33.55 236 THR A C 1
ATOM 1855 O O . THR A 1 248 ? 21.130 -4.217 35.610 1.00 36.20 236 THR A O 1
ATOM 1859 N N . MET A 1 249 ? 20.347 -2.941 37.283 1.00 30.75 237 MET A N 1
ATOM 1860 C CA . MET A 1 249 ? 19.927 -1.872 36.384 1.00 31.30 237 MET A CA 1
ATOM 1861 C C . MET A 1 249 ? 20.897 -0.700 36.443 1.00 32.45 237 MET A C 1
ATOM 1862 O O . MET A 1 249 ? 21.140 -0.143 37.504 1.00 33.09 237 MET A O 1
ATOM 1867 N N . VAL A 1 250 ? 21.456 -0.344 35.283 1.00 32.31 238 VAL A N 1
ATOM 1868 C CA . VAL A 1 250 ? 22.262 0.867 35.161 1.00 32.46 238 VAL A CA 1
ATOM 1869 C C . VAL A 1 250 ? 21.424 1.913 34.386 1.00 32.80 238 VAL A C 1
ATOM 1870 O O . VAL A 1 250 ? 20.779 1.587 33.392 1.00 34.09 238 VAL A O 1
ATOM 1874 N N . VAL A 1 251 ? 21.418 3.147 34.866 1.00 34.77 239 VAL A N 1
ATOM 1875 C CA . VAL A 1 251 ? 20.690 4.237 34.204 1.00 33.39 239 VAL A CA 1
ATOM 1876 C C . VAL A 1 251 ? 21.605 5.419 33.926 1.00 35.93 239 VAL A C 1
ATOM 1877 O O . VAL A 1 251 ? 22.349 5.856 34.794 1.00 33.68 239 VAL A O 1
ATOM 1881 N N . ASP A 1 252 ? 21.540 5.936 32.692 1.00 37.64 240 ASP A N 1
ATOM 1882 C CA . ASP A 1 252 ? 22.420 7.042 32.293 1.00 38.01 240 ASP A CA 1
ATOM 1883 C C . ASP A 1 252 ? 21.931 8.371 32.822 1.00 38.59 240 ASP A C 1
ATOM 1884 O O . ASP A 1 252 ? 20.835 8.443 33.364 1.00 39.87 240 ASP A O 1
ATOM 1889 N N . PRO A 1 253 ? 22.767 9.403 32.755 1.00 38.74 241 PRO A N 1
ATOM 1890 C CA . PRO A 1 253 ? 22.422 10.691 33.272 1.00 44.13 241 PRO A CA 1
ATOM 1891 C C . PRO A 1 253 ? 21.320 11.344 32.445 1.00 47.87 241 PRO A C 1
ATOM 1892 O O . PRO A 1 253 ? 20.569 12.172 32.939 1.00 49.05 241 PRO A O 1
ATOM 1896 N N . MET A 1 254 ? 21.235 10.994 31.167 1.00 50.05 242 MET A N 1
ATOM 1897 C CA . MET A 1 254 ? 20.124 11.508 30.364 1.00 49.04 242 MET A CA 1
ATOM 1898 C C . MET A 1 254 ? 18.773 11.067 31.016 1.00 50.58 242 MET A C 1
ATOM 1899 O O . MET A 1 254 ? 17.805 11.830 30.894 1.00 49.41 242 MET A O 1
ATOM 1904 N N . ASN A 1 255 ? 18.745 9.916 31.758 1.00 45.67 243 ASN A N 1
ATOM 1905 C CA . ASN A 1 255 ? 17.518 9.257 32.311 1.00 43.05 243 ASN A CA 1
ATOM 1906 C C . ASN A 1 255 ? 17.368 8.979 33.823 1.00 43.12 243 ASN A C 1
ATOM 1907 O O . ASN A 1 255 ? 16.298 8.601 34.271 1.00 43.32 243 ASN A O 1
ATOM 1912 N N A SER A 1 256 ? 18.436 9.219 34.578 0.60 42.60 244 SER A N 1
ATOM 1913 N N B SER A 1 256 ? 18.432 9.145 34.609 0.40 42.17 244 SER A N 1
ATOM 1914 C CA A SER A 1 256 ? 18.483 8.934 36.001 0.60 37.70 244 SER A CA 1
ATOM 1915 C CA B SER A 1 256 ? 18.375 8.828 36.045 0.40 38.05 244 SER A CA 1
ATOM 1916 C C A SER A 1 256 ? 17.478 9.775 36.789 0.60 37.07 244 SER A C 1
ATOM 1917 C C B SER A 1 256 ? 17.445 9.771 36.817 0.40 37.46 244 SER A C 1
ATOM 1918 O O A SER A 1 256 ? 16.945 9.363 37.810 0.60 38.41 244 SER A O 1
ATOM 1919 O O B SER A 1 256 ? 16.927 9.418 37.876 0.40 37.86 244 SER A O 1
ATOM 1924 N N . SER A 1 257 ? 17.236 10.977 36.305 1.00 36.84 245 SER A N 1
ATOM 1925 C CA . SER A 1 257 ? 16.290 11.879 36.960 1.00 37.61 245 SER A CA 1
ATOM 1926 C C . SER A 1 257 ? 14.858 11.341 36.905 1.00 33.15 245 SER A C 1
ATOM 1927 O O . SER A 1 257 ? 14.050 11.615 37.825 1.00 36.77 245 SER A O 1
ATOM 1930 N N . ARG A 1 258 ? 14.539 10.618 35.853 1.00 39.97 246 ARG A N 1
ATOM 1931 C CA . ARG A 1 258 ? 13.209 10.014 35.652 1.00 38.69 246 ARG A CA 1
ATOM 1932 C C . ARG A 1 258 ? 12.736 9.145 36.826 1.00 39.10 246 ARG A C 1
ATOM 1933 O O . ARG A 1 258 ? 11.601 9.283 37.286 1.00 36.66 246 ARG A O 1
ATOM 1941 N N . LEU A 1 259 ? 13.596 8.250 37.316 1.00 35.82 247 LEU A N 1
ATOM 1942 C CA . LEU A 1 259 ? 13.226 7.420 38.464 1.00 36.82 247 LEU A CA 1
ATOM 1943 C C . LEU A 1 259 ? 13.139 8.189 39.798 1.00 35.39 247 LEU A C 1
ATOM 1944 O O . LEU A 1 259 ? 12.468 7.723 40.740 1.00 35.63 247 LEU A O 1
ATOM 1949 N N . LEU A 1 260 ? 13.818 9.339 39.896 1.00 32.41 248 LEU A N 1
ATOM 1950 C CA . LEU A 1 260 ? 13.810 10.145 41.077 1.00 32.54 248 LEU A CA 1
ATOM 1951 C C . LEU A 1 260 ? 12.578 11.020 41.153 1.00 33.59 248 LEU A C 1
ATOM 1952 O O . LEU A 1 260 ? 12.040 11.303 42.233 1.00 33.94 248 LEU A O 1
ATOM 1957 N N . SER A 1 261 ? 12.125 11.424 39.981 1.00 33.35 249 SER A N 1
ATOM 1958 C CA . SER A 1 261 ? 10.993 12.356 39.865 1.00 36.21 249 SER A CA 1
ATOM 1959 C C . SER A 1 261 ? 9.758 11.973 40.713 1.00 34.25 249 SER A C 1
ATOM 1960 O O . SER A 1 261 ? 9.279 12.800 41.452 1.00 35.11 249 SER A O 1
ATOM 1963 N N . PRO A 1 262 ? 9.259 10.740 40.650 1.00 34.79 250 PRO A N 1
ATOM 1964 C CA . PRO A 1 262 ? 8.107 10.386 41.474 1.00 34.84 250 PRO A CA 1
ATOM 1965 C C . PRO A 1 262 ? 8.352 10.411 42.957 1.00 39.29 250 PRO A C 1
ATOM 1966 O O . PRO A 1 262 ? 7.412 10.605 43.733 1.00 38.13 250 PRO A O 1
ATOM 1970 N N . MET A 1 263 ? 9.610 10.256 43.376 1.00 36.05 251 MET A N 1
ATOM 1971 C CA . MET A 1 263 ? 9.929 10.382 44.793 1.00 34.30 251 MET A CA 1
ATOM 1972 C C . MET A 1 263 ? 9.766 11.839 45.186 1.00 33.60 251 MET A C 1
ATOM 1973 O O . MET A 1 263 ? 9.234 12.166 46.250 1.00 34.51 251 MET A O 1
ATOM 1978 N N . ILE A 1 264 ? 10.224 12.732 44.322 1.00 34.25 252 ILE A N 1
ATOM 1979 C CA . ILE A 1 264 ? 10.140 14.157 44.642 1.00 34.29 252 ILE A CA 1
ATOM 1980 C C . ILE A 1 264 ? 8.681 14.629 44.631 1.00 36.10 252 ILE A C 1
ATOM 1981 O O . ILE A 1 264 ? 8.289 15.403 45.478 1.00 34.27 252 ILE A O 1
ATOM 1986 N N . SER A 1 265 ? 7.877 14.103 43.723 1.00 37.55 253 SER A N 1
ATOM 1987 C CA . SER A 1 265 ? 6.440 14.442 43.699 1.00 37.81 253 SER A CA 1
ATOM 1988 C C . SER A 1 265 ? 5.760 14.061 45.003 1.00 37.15 253 SER A C 1
ATOM 1989 O O . SER A 1 265 ? 4.910 14.792 45.516 1.00 36.07 253 SER A O 1
ATOM 1992 N N . ALA A 1 266 ? 6.166 12.931 45.572 1.00 37.79 254 ALA A N 1
ATOM 1993 C CA . ALA A 1 266 ? 5.608 12.420 46.801 1.00 34.70 254 ALA A CA 1
ATOM 1994 C C . ALA A 1 266 ? 5.928 13.281 48.008 1.00 34.49 254 ALA A C 1
ATOM 1995 O O . ALA A 1 266 ? 5.352 13.138 49.074 1.00 35.68 254 ALA A O 1
ATOM 1997 N N . LEU A 1 267 ? 6.926 14.157 47.876 1.00 34.15 255 LEU A N 1
ATOM 1998 C CA . LEU A 1 267 ? 7.254 15.049 48.932 1.00 33.77 255 LEU A CA 1
ATOM 1999 C C . LEU A 1 267 ? 6.466 16.349 48.922 1.00 33.04 255 LEU A C 1
ATOM 2000 O O . LEU A 1 267 ? 6.661 17.211 49.777 1.00 35.80 255 LEU A O 1
ATOM 2005 N N . ASN A 1 268 ? 5.627 16.509 47.934 1.00 35.04 256 ASN A N 1
ATOM 2006 C CA . ASN A 1 268 ? 4.862 17.758 47.818 1.00 35.91 256 ASN A CA 1
ATOM 2007 C C . ASN A 1 268 ? 3.763 17.834 48.871 1.00 37.92 256 ASN A C 1
ATOM 2008 O O . ASN A 1 268 ? 2.991 16.874 49.056 1.00 37.62 256 ASN A O 1
ATOM 2013 N N . GLY A 1 269 ? 3.628 19.002 49.460 1.00 38.68 257 GLY A N 1
ATOM 2014 C CA . GLY A 1 269 ? 2.677 19.230 50.555 1.00 37.23 257 GLY A CA 1
ATOM 2015 C C . GLY A 1 269 ? 1.257 18.904 50.112 1.00 36.48 257 GLY A C 1
ATOM 2016 O O . GLY A 1 269 ? 0.462 18.362 50.916 1.00 37.79 257 GLY A O 1
ATOM 2017 N N . SER A 1 270 ? 0.933 19.193 48.867 1.00 37.97 258 SER A N 1
ATOM 2018 C CA . SER A 1 270 ? -0.484 18.962 48.411 1.00 40.85 258 SER A CA 1
ATOM 2019 C C . SER A 1 270 ? -0.768 17.474 48.285 1.00 41.01 258 SER A C 1
ATOM 2020 O O . SER A 1 270 ? -1.837 16.991 48.662 1.00 42.63 258 SER A O 1
ATOM 2023 N N . ALA A 1 271 ? 0.216 16.710 47.799 1.00 38.87 259 ALA A N 1
ATOM 2024 C CA . ALA A 1 271 ? 0.092 15.255 47.781 1.00 38.68 259 ALA A CA 1
ATOM 2025 C C . ALA A 1 271 ? -0.057 14.650 49.166 1.00 38.84 259 ALA A C 1
ATOM 2026 O O . ALA A 1 271 ? -0.858 13.733 49.381 1.00 41.63 259 ALA A O 1
ATOM 2028 N N . LEU A 1 272 ? 0.711 15.171 50.125 1.00 37.43 260 LEU A N 1
ATOM 2029 C CA . LEU A 1 272 ? 0.677 14.699 51.493 1.00 38.83 260 LEU A CA 1
ATOM 2030 C C . LEU A 1 272 ? -0.688 15.034 52.104 1.00 38.16 260 LEU A C 1
ATOM 2031 O O . LEU A 1 272 ? -1.301 14.201 52.771 1.00 41.26 260 LEU A O 1
ATOM 2036 N N . GLN A 1 273 ? -1.154 16.239 51.809 1.00 39.43 261 GLN A N 1
ATOM 2037 C CA . GLN A 1 273 ? -2.389 16.762 52.414 1.00 41.75 261 GLN A CA 1
ATOM 2038 C C . GLN A 1 273 ? -3.566 15.973 51.907 1.00 42.44 261 GLN A C 1
ATOM 2039 O O . GLN A 1 273 ? -4.533 15.693 52.666 1.00 45.32 261 GLN A O 1
ATOM 2045 N N A GLN A 1 274 ? -3.481 15.590 50.641 0.50 42.31 262 GLN A N 1
ATOM 2046 N N B GLN A 1 274 ? -3.500 15.598 50.629 0.50 42.37 262 GLN A N 1
ATOM 2047 C CA A GLN A 1 274 ? -4.516 14.825 49.965 0.50 43.60 262 GLN A CA 1
ATOM 2048 C CA B GLN A 1 274 ? -4.534 14.800 49.947 0.50 43.46 262 GLN A CA 1
ATOM 2049 C C A GLN A 1 274 ? -4.324 13.327 50.130 0.50 44.11 262 GLN A C 1
ATOM 2050 C C B GLN A 1 274 ? -4.466 13.311 50.292 0.50 44.11 262 GLN A C 1
ATOM 2051 O O A GLN A 1 274 ? -4.951 12.558 49.392 0.50 45.07 262 GLN A O 1
ATOM 2052 O O B GLN A 1 274 ? -5.331 12.530 49.878 0.50 42.16 262 GLN A O 1
ATOM 2063 N N . LYS A 1 275 ? -3.481 12.914 51.083 1.00 41.44 263 LYS A N 1
ATOM 2064 C CA . LYS A 1 275 ? -3.243 11.507 51.378 1.00 46.21 263 LYS A CA 1
ATOM 2065 C C . LYS A 1 275 ? -3.067 10.671 50.111 1.00 45.96 263 LYS A C 1
ATOM 2066 O O . LYS A 1 275 ? -3.580 9.543 49.967 1.00 48.73 263 LYS A O 1
ATOM 2072 N N . ASN A 1 276 ? -2.299 11.248 49.195 1.00 41.61 264 ASN A N 1
ATOM 2073 C CA . ASN A 1 276 ? -1.904 10.639 47.934 1.00 43.48 264 ASN A CA 1
ATOM 2074 C C . ASN A 1 276 ? -0.368 10.690 47.743 1.00 38.77 264 ASN A C 1
ATOM 2075 O O . ASN A 1 276 ? 0.131 11.168 46.714 1.00 39.82 264 ASN A O 1
ATOM 2080 N N . SER A 1 277 ? 0.327 10.139 48.721 1.00 39.56 265 SER A N 1
ATOM 2081 C CA . SER A 1 277 ? 1.779 10.106 48.697 1.00 39.24 265 SER A CA 1
ATOM 2082 C C . SER A 1 277 ? 2.279 8.905 49.398 1.00 35.75 265 SER A C 1
ATOM 2083 O O . SER A 1 277 ? 1.994 8.676 50.578 1.00 37.34 265 SER A O 1
ATOM 2086 N N . PHE A 1 278 ? 3.049 8.095 48.686 1.00 34.78 266 PHE A N 1
ATOM 2087 C CA . PHE A 1 278 ? 3.634 6.900 49.303 1.00 34.59 266 PHE A CA 1
ATOM 2088 C C . PHE A 1 278 ? 4.772 7.205 50.282 1.00 36.49 266 PHE A C 1
ATOM 2089 O O . PHE A 1 278 ? 5.330 6.281 50.908 1.00 36.09 266 PHE A O 1
ATOM 2097 N N . LEU A 1 279 ? 5.150 8.486 50.361 1.00 35.29 267 LEU A N 1
ATOM 2098 C CA . LEU A 1 279 ? 6.104 8.942 51.360 1.00 34.42 267 LEU A CA 1
ATOM 2099 C C . LEU A 1 279 ? 5.474 9.626 52.581 1.00 36.85 267 LEU A C 1
ATOM 2100 O O . LEU A 1 279 ? 6.168 10.110 53.453 1.00 35.98 267 LEU A O 1
ATOM 2105 N N . LEU A 1 280 ? 4.146 9.571 52.689 1.00 37.39 268 LEU A N 1
ATOM 2106 C CA . LEU A 1 280 ? 3.474 10.124 53.852 1.00 38.99 268 LEU A CA 1
ATOM 2107 C C . LEU A 1 280 ? 3.957 9.308 55.031 1.00 38.35 268 LEU A C 1
ATOM 2108 O O . LEU A 1 280 ? 4.122 8.079 54.911 1.00 38.69 268 LEU A O 1
ATOM 2113 N N . ASN A 1 281 ? 4.207 9.977 56.152 1.00 43.19 269 ASN A N 1
ATOM 2114 C CA . ASN A 1 281 ? 4.647 9.316 57.397 1.00 41.53 269 ASN A CA 1
ATOM 2115 C C . ASN A 1 281 ? 6.025 8.649 57.328 1.00 42.83 269 ASN A C 1
ATOM 2116 O O . ASN A 1 281 ? 6.320 7.735 58.084 1.00 43.00 269 ASN A O 1
ATOM 2121 N N . LYS A 1 282 ? 6.854 9.071 56.393 1.00 38.83 270 LYS A N 1
ATOM 2122 C CA . LYS A 1 282 ? 8.206 8.506 56.280 1.00 36.69 270 LYS A CA 1
ATOM 2123 C C . LYS A 1 282 ? 9.286 9.512 56.680 1.00 36.99 270 LYS A C 1
ATOM 2124 O O . LYS A 1 282 ? 10.480 9.196 56.594 1.00 36.77 270 LYS A O 1
ATOM 2130 N N . LEU A 1 283 ? 8.896 10.703 57.143 1.00 38.44 271 LEU A N 1
ATOM 2131 C CA . LEU A 1 283 ? 9.860 11.735 57.459 1.00 37.08 271 LEU A CA 1
ATOM 2132 C C . LEU A 1 283 ? 10.766 11.222 58.567 1.00 36.92 271 LEU A C 1
ATOM 2133 O O . LEU A 1 283 ? 10.297 10.634 59.533 1.00 36.24 271 LEU A O 1
ATOM 2138 N N . ASN A 1 284 ? 12.074 11.448 58.387 1.00 37.06 272 ASN A N 1
ATOM 2139 C CA . ASN A 1 284 ? 13.094 11.057 59.340 1.00 39.11 272 ASN A CA 1
ATOM 2140 C C . ASN A 1 284 ? 13.194 9.554 59.536 1.00 35.32 272 ASN A C 1
ATOM 2141 O O . ASN A 1 284 ? 13.806 9.102 60.483 1.00 36.21 272 ASN A O 1
ATOM 2146 N N . GLU A 1 285 ? 12.688 8.787 58.574 1.00 35.16 273 GLU A N 1
ATOM 2147 C CA . GLU A 1 285 ? 12.884 7.352 58.580 1.00 35.76 273 GLU A CA 1
ATOM 2148 C C . GLU A 1 285 ? 13.929 6.914 57.573 1.00 34.42 273 GLU A C 1
ATOM 2149 O O . GLU A 1 285 ? 14.191 7.583 56.562 1.00 35.10 273 GLU A O 1
ATOM 2155 N N . LYS A 1 286 ? 14.496 5.754 57.850 1.00 32.29 274 LYS A N 1
ATOM 2156 C CA . LYS A 1 286 ? 15.594 5.211 57.063 1.00 33.64 274 LYS A CA 1
ATOM 2157 C C . LYS A 1 286 ? 14.985 4.364 55.951 1.00 33.34 274 LYS A C 1
ATOM 2158 O O . LYS A 1 286 ? 14.954 3.120 56.030 1.00 33.23 274 LYS A O 1
ATOM 2164 N N . ILE A 1 287 ? 14.481 5.047 54.914 1.00 32.56 275 ILE A N 1
ATOM 2165 C CA . ILE A 1 287 ? 13.707 4.360 53.891 1.00 32.51 275 ILE A CA 1
ATOM 2166 C C . ILE A 1 287 ? 14.495 3.903 52.681 1.00 33.88 275 ILE A C 1
ATOM 2167 O O . ILE A 1 287 ? 14.055 3.024 51.983 1.00 34.25 275 ILE A O 1
ATOM 2172 N N . ALA A 1 288 ? 15.638 4.520 52.390 1.00 31.69 276 ALA A N 1
ATOM 2173 C CA . ALA A 1 288 ? 16.331 4.182 51.178 1.00 32.93 276 ALA A CA 1
ATOM 2174 C C . ALA A 1 288 ? 17.821 3.868 51.442 1.00 31.09 276 ALA A C 1
ATOM 2175 O O . ALA A 1 288 ? 18.253 3.758 52.589 1.00 32.65 276 ALA A O 1
ATOM 2177 N N . SER A 1 289 ? 18.576 3.698 50.363 1.00 32.02 277 SER A N 1
ATOM 2178 C CA . SER A 1 289 ? 19.962 3.233 50.407 1.00 32.96 277 SER A CA 1
ATOM 2179 C C . SER A 1 289 ? 20.897 4.188 51.127 1.00 31.14 277 SER A C 1
ATOM 2180 O O . SER A 1 289 ? 20.729 5.382 51.063 1.00 32.82 277 SER A O 1
ATOM 2183 N N . ASP A 1 290 ? 21.935 3.625 51.769 1.00 33.31 278 ASP A N 1
ATOM 2184 C CA . ASP A 1 290 ? 23.041 4.464 52.241 1.00 33.92 278 ASP A CA 1
ATOM 2185 C C . ASP A 1 290 ? 23.641 5.325 51.157 1.00 33.79 278 ASP A C 1
ATOM 2186 O O . ASP A 1 290 ? 24.204 6.375 51.452 1.00 35.83 278 ASP A O 1
ATOM 2191 N N . ARG A 1 291 ? 23.539 4.870 49.917 1.00 33.48 279 ARG A N 1
ATOM 2192 C CA . ARG A 1 291 ? 24.137 5.567 48.758 1.00 36.07 279 ARG A CA 1
ATOM 2193 C C . ARG A 1 291 ? 23.303 6.714 48.256 1.00 36.81 279 ARG A C 1
ATOM 2194 O O . ARG A 1 291 ? 23.756 7.413 47.354 1.00 37.87 279 ARG A O 1
ATOM 2202 N N . LEU A 1 292 ? 22.087 6.900 48.769 1.00 35.62 280 LEU A N 1
ATOM 2203 C CA . LEU A 1 292 ? 21.224 8.013 48.358 1.00 36.06 280 LEU A CA 1
ATOM 2204 C C . LEU A 1 292 ? 21.361 9.189 49.314 1.00 36.93 280 LEU A C 1
ATOM 2205 O O . LEU A 1 292 ? 20.766 9.230 50.370 1.00 36.36 280 LEU A O 1
ATOM 2210 N N . THR A 1 293 ? 22.143 10.149 48.870 1.00 34.73 281 THR A N 1
ATOM 2211 C CA . THR A 1 293 ? 22.231 11.446 49.481 1.00 32.88 281 THR A CA 1
ATOM 2212 C C . THR A 1 293 ? 21.906 12.497 48.442 1.00 31.24 281 THR A C 1
ATOM 2213 O O . THR A 1 293 ? 22.474 12.539 47.339 1.00 31.87 281 THR A O 1
ATOM 2217 N N . LEU A 1 294 ? 20.969 13.354 48.817 1.00 32.52 282 LEU A N 1
ATOM 2218 C CA . LEU A 1 294 ? 20.338 14.278 47.914 1.00 31.80 282 LEU A CA 1
ATOM 2219 C C . LEU A 1 294 ? 20.081 15.560 48.671 1.00 32.57 282 LEU A C 1
ATOM 2220 O O . LEU A 1 294 ? 19.483 15.539 49.734 1.00 33.90 282 LEU A O 1
ATOM 2225 N N . THR A 1 295 ? 20.562 16.682 48.127 1.00 31.23 283 THR A N 1
ATOM 2226 C CA . THR A 1 295 ? 20.322 17.981 48.746 1.00 33.02 283 THR A CA 1
ATOM 2227 C C . THR A 1 295 ? 19.634 18.895 47.749 1.00 32.63 283 THR A C 1
ATOM 2228 O O . THR A 1 295 ? 19.770 18.751 46.520 1.00 34.21 283 THR A O 1
ATOM 2232 N N . ASP A 1 296 ? 18.962 19.893 48.301 1.00 32.93 284 ASP A N 1
ATOM 2233 C CA . ASP A 1 296 ? 18.428 21.011 47.522 1.00 32.82 284 ASP A CA 1
ATOM 2234 C C . ASP A 1 296 ? 19.401 22.177 47.715 1.00 31.01 284 ASP A C 1
ATOM 2235 O O . ASP A 1 296 ? 19.702 22.531 48.853 1.00 33.07 284 ASP A O 1
ATOM 2240 N N . GLU A 1 297 ? 19.952 22.666 46.614 1.00 32.83 285 GLU A N 1
ATOM 2241 C CA . GLU A 1 297 ? 21.025 23.653 46.600 1.00 34.14 285 GLU A CA 1
ATOM 2242 C C . GLU A 1 297 ? 20.589 24.879 45.837 1.00 33.24 285 GLU A C 1
ATOM 2243 O O . GLU A 1 297 ? 20.995 25.053 44.694 1.00 32.93 285 GLU A O 1
ATOM 2249 N N . PRO A 1 298 ? 19.684 25.671 46.411 1.00 33.37 286 PRO A N 1
ATOM 2250 C CA . PRO A 1 298 ? 19.070 26.771 45.638 1.00 34.32 286 PRO A CA 1
ATOM 2251 C C . PRO A 1 298 ? 19.982 27.964 45.327 1.00 33.74 286 PRO A C 1
ATOM 2252 O O . PRO A 1 298 ? 19.579 28.880 44.565 1.00 33.80 286 PRO A O 1
ATOM 2256 N N . HIS A 1 299 ? 21.176 27.979 45.950 1.00 34.10 287 HIS A N 1
ATOM 2257 C CA . HIS A 1 299 ? 21.999 29.185 45.909 1.00 35.05 287 HIS A CA 1
ATOM 2258 C C . HIS A 1 299 ? 23.257 29.049 45.042 1.00 34.50 287 HIS A C 1
ATOM 2259 O O . HIS A 1 299 ? 24.148 29.889 45.105 1.00 34.94 287 HIS A O 1
ATOM 2266 N N . LEU A 1 300 ? 23.343 27.999 44.259 1.00 34.87 288 LEU A N 1
ATOM 2267 C CA . LEU A 1 300 ? 24.479 27.822 43.310 1.00 34.62 288 LEU A CA 1
ATOM 2268 C C . LEU A 1 300 ? 24.509 28.912 42.256 1.00 37.78 288 LEU A C 1
ATOM 2269 O O . LEU A 1 300 ? 23.536 29.182 41.571 1.00 34.94 288 LEU A O 1
ATOM 2274 N N . VAL A 1 301 ? 25.672 29.558 42.109 1.00 36.31 289 VAL A N 1
ATOM 2275 C CA . VAL A 1 301 ? 25.814 30.629 41.146 1.00 35.31 289 VAL A CA 1
ATOM 2276 C C . VAL A 1 301 ? 25.955 30.118 39.726 1.00 35.74 289 VAL A C 1
ATOM 2277 O O . VAL A 1 301 ? 26.615 29.079 39.480 1.00 37.00 289 VAL A O 1
ATOM 2281 N N . LYS A 1 302 ? 25.328 30.842 38.794 1.00 34.72 290 LYS A N 1
ATOM 2282 C CA . LYS A 1 302 ? 25.240 30.557 37.397 1.00 33.92 290 LYS A CA 1
ATOM 2283 C C . LYS A 1 302 ? 24.661 29.152 37.158 1.00 40.46 290 LYS A C 1
ATOM 2284 O O . LYS A 1 302 ? 25.068 28.480 36.223 1.00 42.78 290 LYS A O 1
ATOM 2290 N N . ALA A 1 303 ? 23.697 28.737 37.956 1.00 34.57 291 ALA A N 1
ATOM 2291 C CA . ALA A 1 303 ? 23.165 27.366 37.895 1.00 33.72 291 ALA A CA 1
ATOM 2292 C C . ALA A 1 303 ? 21.685 27.423 37.542 1.00 35.83 291 ALA A C 1
ATOM 2293 O O . ALA A 1 303 ? 20.935 28.149 38.212 1.00 33.96 291 ALA A O 1
ATOM 2295 N N . SER A 1 304 ? 21.261 26.637 36.565 1.00 36.11 292 SER A N 1
ATOM 2296 C CA . SER A 1 304 ? 19.837 26.536 36.201 1.00 33.55 292 SER A CA 1
ATOM 2297 C C . SER A 1 304 ? 19.063 26.037 37.418 1.00 35.26 292 SER A C 1
ATOM 2298 O O . SER A 1 304 ? 19.447 25.072 38.045 1.00 35.40 292 SER A O 1
ATOM 2301 N N . GLY A 1 305 ? 17.996 26.747 37.784 1.00 33.86 293 GLY A N 1
ATOM 2302 C CA . GLY A 1 305 ? 17.212 26.403 38.963 1.00 32.22 293 GLY A CA 1
ATOM 2303 C C . GLY A 1 305 ? 17.428 27.277 40.174 1.00 33.33 293 GLY A C 1
ATOM 2304 O O . GLY A 1 305 ? 16.639 27.294 41.133 1.00 32.77 293 GLY A O 1
ATOM 2305 N N . ALA A 1 306 ? 18.549 28.002 40.197 1.00 34.05 294 ALA A N 1
ATOM 2306 C CA . ALA A 1 306 ? 18.895 28.750 41.392 1.00 33.39 294 ALA A CA 1
ATOM 2307 C C . ALA A 1 306 ? 17.915 29.906 41.642 1.00 31.58 294 ALA A C 1
ATOM 2308 O O . ALA A 1 306 ? 17.433 30.545 40.701 1.00 32.75 294 ALA A O 1
ATOM 2310 N N . ARG A 1 307 ? 17.628 30.144 42.898 1.00 33.30 295 ARG A N 1
ATOM 2311 C CA . ARG A 1 307 ? 16.717 31.226 43.306 1.00 33.03 295 ARG A CA 1
ATOM 2312 C C . ARG A 1 307 ? 16.771 31.484 44.794 1.00 29.68 295 ARG A C 1
ATOM 2313 O O . ARG A 1 307 ? 17.027 30.575 45.586 1.00 33.96 295 ARG A O 1
ATOM 2321 N N . TYR A 1 308 ? 16.591 32.762 45.162 1.00 31.80 296 TYR A N 1
ATOM 2322 C CA . TYR A 1 308 ? 16.577 33.119 46.576 1.00 30.63 296 TYR A CA 1
ATOM 2323 C C . TYR A 1 308 ? 15.199 33.083 47.263 1.00 32.77 296 TYR A C 1
ATOM 2324 O O . TYR A 1 308 ? 15.124 33.163 48.458 1.00 33.21 296 TYR A O 1
ATOM 2333 N N . PHE A 1 309 ? 14.148 32.966 46.458 1.00 33.67 297 PHE A N 1
ATOM 2334 C CA . PHE A 1 309 ? 12.804 32.865 47.027 1.00 32.14 297 PHE A CA 1
ATOM 2335 C C . PHE A 1 309 ? 11.898 32.088 46.084 1.00 32.69 297 PHE A C 1
ATOM 2336 O O . PHE A 1 309 ? 12.136 32.045 44.886 1.00 33.87 297 PHE A O 1
ATOM 2344 N N . ASP A 1 310 ? 10.829 31.524 46.644 1.00 33.70 298 ASP A N 1
ATOM 2345 C CA . ASP A 1 310 ? 9.813 30.916 45.798 1.00 34.16 298 ASP A CA 1
ATOM 2346 C C . ASP A 1 310 ? 8.732 31.908 45.464 1.00 38.40 298 ASP A C 1
ATOM 2347 O O . ASP A 1 310 ? 8.822 33.110 45.787 1.00 36.15 298 ASP A O 1
ATOM 2352 N N . ASN A 1 311 ? 7.656 31.428 44.820 1.00 37.95 299 ASN A N 1
ATOM 2353 C CA . ASN A 1 311 ? 6.601 32.398 44.451 1.00 38.84 299 ASN A CA 1
ATOM 2354 C C . ASN A 1 311 ? 5.746 33.006 45.568 1.00 40.46 299 ASN A C 1
ATOM 2355 O O . ASN A 1 311 ? 4.953 33.938 45.311 1.00 46.90 299 ASN A O 1
ATOM 2360 N N . GLU A 1 312 ? 5.881 32.526 46.801 1.00 36.80 300 GLU A N 1
ATOM 2361 C CA . GLU A 1 312 ? 5.240 33.039 47.956 1.00 37.93 300 GLU A CA 1
ATOM 2362 C C . GLU A 1 312 ? 6.189 34.010 48.713 1.00 35.41 300 GLU A C 1
ATOM 2363 O O . GLU A 1 312 ? 5.855 34.382 49.828 1.00 37.79 300 GLU A O 1
ATOM 2369 N N . GLY A 1 313 ? 7.376 34.272 48.150 1.00 37.16 301 GLY A N 1
ATOM 2370 C CA . GLY A 1 313 ? 8.401 35.129 48.774 1.00 36.66 301 GLY A CA 1
ATOM 2371 C C . GLY A 1 313 ? 9.296 34.459 49.827 1.00 33.67 301 GLY A C 1
ATOM 2372 O O . GLY A 1 313 ? 10.170 35.139 50.399 1.00 35.47 301 GLY A O 1
ATOM 2373 N N . ILE A 1 314 ? 9.081 33.187 50.087 1.00 33.21 302 ILE A N 1
ATOM 2374 C CA . ILE A 1 314 ? 9.730 32.473 51.162 1.00 32.92 302 ILE A CA 1
ATOM 2375 C C . ILE A 1 314 ? 11.202 32.370 50.775 1.00 33.44 302 ILE A C 1
ATOM 2376 O O . ILE A 1 314 ? 11.501 31.963 49.676 1.00 32.36 302 ILE A O 1
ATOM 2381 N N . ALA A 1 315 ? 12.085 32.678 51.696 1.00 34.62 303 ALA A N 1
ATOM 2382 C CA . ALA A 1 315 ? 13.525 32.516 51.435 1.00 33.57 303 ALA A CA 1
ATOM 2383 C C . ALA A 1 315 ? 13.871 31.022 51.230 1.00 33.24 303 ALA A C 1
ATOM 2384 O O . ALA A 1 315 ? 13.563 30.163 52.093 1.00 33.48 303 ALA A O 1
ATOM 2386 N N . THR A 1 316 ? 14.526 30.697 50.130 1.00 32.70 304 THR A N 1
ATOM 2387 C CA . THR A 1 316 ? 15.086 29.359 49.923 1.00 31.99 304 THR A CA 1
ATOM 2388 C C . THR A 1 316 ? 16.248 29.116 50.869 1.00 32.23 304 THR A C 1
ATOM 2389 O O . THR A 1 316 ? 16.928 30.051 51.274 1.00 32.82 304 THR A O 1
ATOM 2393 N N . GLU A 1 317 ? 16.477 27.866 51.186 1.00 34.31 305 GLU A N 1
ATOM 2394 C CA . GLU A 1 317 ? 17.551 27.443 52.066 1.00 34.96 305 GLU A CA 1
ATOM 2395 C C . GLU A 1 317 ? 18.062 26.138 51.498 1.00 36.98 305 GLU A C 1
ATOM 2396 O O . GLU A 1 317 ? 17.307 25.304 50.992 1.00 35.83 305 GLU A O 1
ATOM 2402 N N . ARG A 1 318 ? 19.366 25.903 51.685 1.00 34.26 306 ARG A N 1
ATOM 2403 C CA . ARG A 1 318 ? 19.890 24.550 51.526 1.00 32.24 306 ARG A CA 1
ATOM 2404 C C . ARG A 1 318 ? 19.225 23.581 52.445 1.00 32.89 306 ARG A C 1
ATOM 2405 O O . ARG A 1 318 ? 19.050 23.877 53.633 1.00 33.16 306 ARG A O 1
ATOM 2413 N N . ARG A 1 319 ? 18.834 22.414 51.924 1.00 34.37 307 ARG A N 1
ATOM 2414 C CA . ARG A 1 319 ? 18.245 21.375 52.745 1.00 32.70 307 ARG A CA 1
ATOM 2415 C C . ARG A 1 319 ? 18.742 19.992 52.322 1.00 35.09 307 ARG A C 1
ATOM 2416 O O . ARG A 1 319 ? 18.947 19.717 51.151 1.00 34.42 307 ARG A O 1
ATOM 2424 N N . SER A 1 320 ? 18.865 19.141 53.322 1.00 35.16 308 SER A N 1
ATOM 2425 C CA . SER A 1 320 ? 19.030 17.726 53.148 1.00 32.92 308 SER A CA 1
ATOM 2426 C C . SER A 1 320 ? 17.650 17.148 52.791 1.00 32.07 308 SER A C 1
ATOM 2427 O O . SER A 1 320 ? 16.712 17.260 53.561 1.00 34.42 308 SER A O 1
ATOM 2430 N N A ILE A 1 321 ? 17.568 16.509 51.636 0.50 32.68 309 ILE A N 1
ATOM 2431 N N B ILE A 1 321 ? 17.566 16.509 51.631 0.50 33.47 309 ILE A N 1
ATOM 2432 C CA A ILE A 1 321 ? 16.363 15.749 51.277 0.50 32.34 309 ILE A CA 1
ATOM 2433 C CA B ILE A 1 321 ? 16.347 15.775 51.239 0.50 33.73 309 ILE A CA 1
ATOM 2434 C C A ILE A 1 321 ? 16.524 14.317 51.738 0.50 34.50 309 ILE A C 1
ATOM 2435 C C B ILE A 1 321 ? 16.473 14.288 51.627 0.50 35.25 309 ILE A C 1
ATOM 2436 O O A ILE A 1 321 ? 15.705 13.841 52.554 0.50 32.90 309 ILE A O 1
ATOM 2437 O O B ILE A 1 321 ? 15.571 13.732 52.267 0.50 36.83 309 ILE A O 1
ATOM 2446 N N . PHE A 1 322 ? 17.595 13.661 51.277 1.00 33.65 310 PHE A N 1
ATOM 2447 C CA . PHE A 1 322 ? 17.998 12.365 51.827 1.00 36.16 310 PHE A CA 1
ATOM 2448 C C . PHE A 1 322 ? 19.446 12.464 52.307 1.00 35.84 310 PHE A C 1
ATOM 2449 O O . PHE A 1 322 ? 20.305 12.999 51.577 1.00 34.94 310 PHE A O 1
ATOM 2457 N N . ASP A 1 323 ? 19.682 11.922 53.497 1.00 35.14 311 ASP A N 1
ATOM 2458 C CA . ASP A 1 323 ? 21.032 11.772 54.051 1.00 34.08 311 ASP A CA 1
ATOM 2459 C C . ASP A 1 323 ? 21.267 10.283 54.283 1.00 33.95 3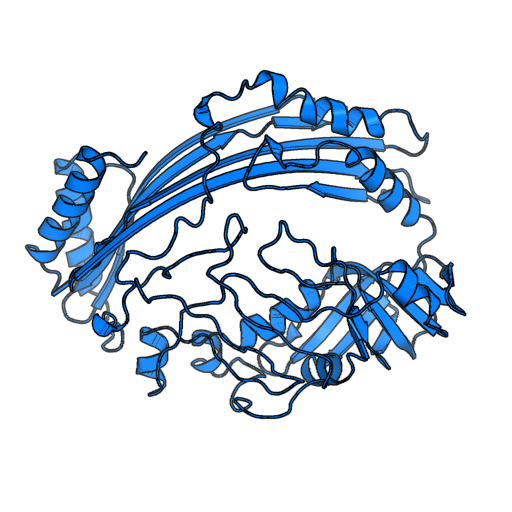11 ASP A C 1
ATOM 2460 O O . ASP A 1 323 ? 20.719 9.690 55.216 1.00 34.82 311 ASP A O 1
ATOM 2465 N N . LYS A 1 324 ? 22.022 9.684 53.368 1.00 34.22 312 LYS A N 1
ATOM 2466 C CA . LYS A 1 324 ? 22.336 8.283 53.412 1.00 34.46 312 LYS A CA 1
ATOM 2467 C C . LYS A 1 324 ? 21.060 7.475 53.635 1.00 34.12 312 LYS A C 1
ATOM 2468 O O . LYS A 1 324 ? 20.992 6.595 54.490 1.00 34.98 312 LYS A O 1
ATOM 2474 N N . GLY A 1 325 ? 20.028 7.813 52.863 1.00 32.51 313 GLY A N 1
ATOM 2475 C CA . GLY A 1 325 ? 18.793 7.043 52.829 1.00 33.58 313 GLY A CA 1
ATOM 2476 C C . GLY A 1 325 ? 17.702 7.479 53.778 1.00 33.98 313 GLY A C 1
ATOM 2477 O O . GLY A 1 325 ? 16.586 6.972 53.718 1.00 34.32 313 GLY A O 1
ATOM 2478 N N . VAL A 1 326 ? 18.034 8.415 54.666 1.00 33.04 314 VAL A N 1
ATOM 2479 C CA . VAL A 1 326 ? 17.066 8.939 55.619 1.00 32.49 314 VAL A CA 1
ATOM 2480 C C . VAL A 1 326 ? 16.400 10.133 54.951 1.00 36.73 314 VAL A C 1
ATOM 2481 O O . VAL A 1 326 ? 17.075 11.067 54.498 1.00 34.27 314 VAL A O 1
ATOM 2485 N N . LEU A 1 327 ? 15.081 10.107 54.883 1.00 33.70 315 LEU A N 1
ATOM 2486 C CA . LEU A 1 327 ? 14.330 11.243 54.340 1.00 34.27 315 LEU A CA 1
ATOM 2487 C C . LEU A 1 327 ? 14.254 12.382 55.350 1.00 34.89 315 LEU A C 1
ATOM 2488 O O . LEU A 1 327 ? 13.832 12.165 56.512 1.00 36.25 315 LEU A O 1
ATOM 2493 N N . ASN A 1 328 ? 14.648 13.584 54.937 1.00 34.59 316 ASN A N 1
ATOM 2494 C CA . ASN A 1 328 ? 14.734 14.675 55.875 1.00 33.47 316 ASN A CA 1
ATOM 2495 C C . ASN A 1 328 ? 13.857 15.904 55.630 1.00 34.74 316 ASN A C 1
ATOM 2496 O O . ASN A 1 328 ? 13.846 16.807 56.462 1.00 36.00 316 ASN A O 1
ATOM 2501 N N A THR A 1 329 ? 13.209 15.969 54.464 0.50 34.31 317 THR A N 1
ATOM 2502 N N B THR A 1 329 ? 13.171 15.978 54.511 0.50 36.70 317 THR A N 1
ATOM 2503 C CA A THR A 1 329 ? 12.429 17.146 54.036 0.50 32.57 317 THR A CA 1
ATOM 2504 C CA B THR A 1 329 ? 12.271 17.094 54.358 0.50 35.90 317 THR A CA 1
ATOM 2505 C C A THR A 1 329 ? 11.151 16.769 53.318 0.50 33.53 317 THR A C 1
ATOM 2506 C C B THR A 1 329 ? 11.169 16.808 53.370 0.50 35.71 317 THR A C 1
ATOM 2507 O O A THR A 1 329 ? 11.161 15.874 52.465 0.50 34.82 317 THR A O 1
ATOM 2508 O O B THR A 1 329 ? 11.308 16.014 52.434 0.50 35.02 317 THR A O 1
ATOM 2515 N N . TYR A 1 330 ? 10.067 17.512 53.623 1.00 35.54 318 TYR A N 1
ATOM 2516 C CA . TYR A 1 330 ? 8.941 17.615 52.709 1.00 35.08 318 TYR A CA 1
ATOM 2517 C C . TYR A 1 330 ? 8.930 19.056 52.167 1.00 36.40 318 TYR A C 1
ATOM 2518 O O . TYR A 1 330 ? 9.497 19.977 52.794 1.00 38.12 318 TYR A O 1
ATOM 2527 N N . PHE A 1 331 ? 8.247 19.262 51.032 1.00 34.67 319 PHE A N 1
ATOM 2528 C CA . PHE A 1 331 ? 8.157 20.553 50.384 1.00 34.31 319 PHE A CA 1
ATOM 2529 C C . PHE A 1 331 ? 6.731 21.072 50.593 1.00 36.52 319 PHE A C 1
ATOM 2530 O O . PHE A 1 331 ? 5.869 20.753 49.803 1.00 38.00 319 PHE A O 1
ATOM 2538 N N . ILE A 1 332 ? 6.551 21.820 51.672 1.00 35.68 320 ILE A N 1
ATOM 2539 C CA . ILE A 1 332 ? 5.218 22.226 52.152 1.00 34.59 320 ILE A CA 1
ATOM 2540 C C . ILE A 1 332 ? 5.065 23.728 52.087 1.00 34.69 320 ILE A C 1
ATOM 2541 O O . ILE A 1 332 ? 5.785 24.441 52.765 1.00 36.34 320 ILE A O 1
ATOM 2546 N N . ASP A 1 333 ? 4.148 24.207 51.261 1.00 35.09 321 ASP A N 1
ATOM 2547 C CA . ASP A 1 333 ? 3.905 25.640 51.219 1.00 36.28 321 ASP A CA 1
ATOM 2548 C C . ASP A 1 333 ? 2.988 26.091 52.365 1.00 36.42 321 ASP A C 1
ATOM 2549 O O . ASP A 1 333 ? 2.524 25.301 53.212 1.00 36.79 321 ASP A O 1
ATOM 2554 N N . THR A 1 334 ? 2.712 27.389 52.397 1.00 37.27 322 THR A N 1
ATOM 2555 C CA . THR A 1 334 ? 2.025 27.995 53.533 1.00 37.69 322 THR A CA 1
ATOM 2556 C C . THR A 1 334 ? 0.627 27.384 53.659 1.00 37.39 322 THR A C 1
ATOM 2557 O O . THR A 1 334 ? 0.192 27.006 54.753 1.00 40.38 322 THR A O 1
ATOM 2561 N N . TYR A 1 335 ? -0.070 27.313 52.544 1.00 37.64 323 TYR A N 1
ATOM 2562 C CA . TYR A 1 335 ? -1.438 26.772 52.524 1.00 37.21 323 TYR A CA 1
ATOM 2563 C C . TYR A 1 335 ? -1.534 25.341 53.027 1.00 37.91 323 TYR A C 1
ATOM 2564 O O . TYR A 1 335 ? -2.293 25.044 53.947 1.00 38.15 323 TYR A O 1
ATOM 2573 N N . ASN A 1 336 ? -0.742 24.420 52.449 1.00 37.97 324 ASN A N 1
ATOM 2574 C CA . ASN A 1 336 ? -0.767 23.058 52.899 1.00 36.67 324 ASN A CA 1
ATOM 2575 C C . ASN A 1 336 ? -0.246 22.869 54.323 1.00 40.07 324 ASN A C 1
ATOM 2576 O O . ASN A 1 336 ? -0.728 21.988 55.064 1.00 42.00 324 ASN A O 1
ATOM 2581 N N . ALA A 1 337 ? 0.719 23.679 54.730 1.00 40.25 325 ALA A N 1
ATOM 2582 C CA . ALA A 1 337 ? 1.171 23.668 56.110 1.00 40.27 325 ALA A CA 1
ATOM 2583 C C . ALA A 1 337 ? -0.011 23.979 57.055 1.00 41.31 325 ALA A C 1
ATOM 2584 O O . ALA A 1 337 ? -0.254 23.258 58.028 1.00 43.52 325 ALA A O 1
ATOM 2586 N N . LYS A 1 338 ? -0.760 25.029 56.736 1.00 43.10 326 LYS A N 1
ATOM 2587 C CA . LYS A 1 338 ? -1.913 25.406 57.570 1.00 43.44 326 LYS A CA 1
ATOM 2588 C C . LYS A 1 338 ? -2.968 24.307 57.620 1.00 44.29 326 LYS A C 1
ATOM 2589 O O . LYS A 1 338 ? -3.483 23.981 58.721 1.00 44.46 326 LYS A O 1
ATOM 2595 N N . LYS A 1 339 ? -3.243 23.680 56.487 1.00 41.34 327 LYS A N 1
ATOM 2596 C CA . LYS A 1 339 ? -4.230 22.616 56.431 1.00 42.53 327 LYS A CA 1
ATOM 2597 C C . LYS A 1 339 ? -3.848 21.393 57.219 1.00 45.83 327 LYS A C 1
ATOM 2598 O O . LYS A 1 339 ? -4.691 20.741 57.844 1.00 41.68 327 LYS A O 1
ATOM 2604 N N . MET A 1 340 ? -2.566 21.076 57.190 1.00 42.72 328 MET A N 1
ATOM 2605 C CA . MET A 1 340 ? -2.077 19.901 57.839 1.00 44.07 328 MET A CA 1
ATOM 2606 C C . MET A 1 340 ? -1.725 20.134 59.287 1.00 44.32 328 MET A C 1
ATOM 2607 O O . MET A 1 340 ? -1.524 19.163 60.026 1.00 48.25 328 MET A O 1
ATOM 2612 N N . GLY A 1 341 ? -1.613 21.391 59.684 1.00 42.72 329 GLY A N 1
ATOM 2613 C CA . GLY A 1 341 ? -1.203 21.751 61.015 1.00 44.14 329 GLY A CA 1
ATOM 2614 C C . GLY A 1 341 ? 0.259 21.473 61.285 1.00 48.30 329 GLY A C 1
ATOM 2615 O O . GLY A 1 341 ? 0.627 21.002 62.363 1.00 48.18 329 GLY A O 1
ATOM 2616 N N . VAL A 1 342 ? 1.108 21.745 60.288 1.00 46.34 330 VAL A N 1
ATOM 2617 C CA . VAL A 1 342 ? 2.535 21.473 60.421 1.00 44.32 330 VAL A CA 1
ATOM 2618 C C . VAL A 1 342 ? 3.285 22.715 59.949 1.00 44.41 330 VAL A C 1
ATOM 2619 O O . VAL A 1 342 ? 2.672 23.674 59.477 1.00 45.99 330 VAL A O 1
ATOM 2623 N N . ASP A 1 343 ? 4.601 22.705 60.125 1.00 45.12 331 ASP A N 1
ATOM 2624 C CA . ASP A 1 343 ? 5.411 23.844 59.735 1.00 46.88 331 ASP A CA 1
ATOM 2625 C C . ASP A 1 343 ? 5.679 23.808 58.235 1.00 44.93 331 ASP A C 1
ATOM 2626 O O . ASP A 1 343 ? 6.003 22.748 57.674 1.00 42.98 331 ASP A O 1
ATOM 2631 N N . PRO A 1 344 ? 5.575 24.967 57.593 1.00 43.54 332 PRO A N 1
ATOM 2632 C CA . PRO A 1 344 ? 5.898 25.082 56.190 1.00 41.25 332 PRO A CA 1
ATOM 2633 C C . PRO A 1 344 ? 7.414 25.047 56.020 1.00 39.76 332 PRO A C 1
ATOM 2634 O O . PRO A 1 344 ? 8.158 25.414 56.939 1.00 41.12 332 PRO A O 1
ATOM 2638 N N . THR A 1 345 ? 7.850 24.661 54.827 1.00 37.76 333 THR A N 1
ATOM 2639 C CA . THR A 1 345 ? 9.253 24.652 54.439 1.00 38.86 333 THR A CA 1
ATOM 2640 C C . THR A 1 345 ? 9.551 25.556 53.255 1.00 37.81 333 THR A C 1
ATOM 2641 O O . THR A 1 345 ? 9.982 26.712 53.415 1.00 40.18 333 THR A O 1
ATOM 2645 N N . ILE A 1 346 ? 9.289 25.057 52.060 1.00 36.77 334 ILE A N 1
ATOM 2646 C CA . ILE A 1 346 ? 9.351 25.808 50.850 1.00 34.61 334 ILE A CA 1
ATOM 2647 C C . ILE A 1 346 ? 8.428 25.053 49.897 1.00 33.79 334 ILE A C 1
ATOM 2648 O O . ILE A 1 346 ? 8.256 23.855 50.042 1.00 35.25 334 ILE A O 1
ATOM 2653 N N . SER A 1 347 ? 7.899 25.746 48.914 1.00 36.06 335 SER A N 1
ATOM 2654 C CA . SER A 1 347 ? 6.881 25.161 48.010 1.00 36.81 335 SER A CA 1
ATOM 2655 C C . SER A 1 347 ? 7.417 24.072 47.099 1.00 38.23 335 SER A C 1
ATOM 2656 O O . SER A 1 347 ? 6.694 23.171 46.635 1.00 37.90 335 SER A O 1
ATOM 2659 N N . GLY A 1 348 ? 8.715 24.100 46.832 1.00 34.70 336 GLY A N 1
ATOM 2660 C CA . GLY A 1 348 ? 9.321 23.056 45.991 1.00 34.92 336 GLY A CA 1
ATOM 2661 C C . GLY A 1 348 ? 10.842 23.196 45.964 1.00 36.33 336 GLY A C 1
ATOM 2662 O O . GLY A 1 348 ? 11.403 24.226 46.411 1.00 33.45 336 GLY A O 1
ATOM 2663 N N . SER A 1 349 ? 11.483 22.156 45.471 1.00 35.84 337 SER A N 1
ATOM 2664 C CA . SER A 1 349 ? 12.945 22.182 45.297 1.00 34.99 337 SER A CA 1
ATOM 2665 C C . SER A 1 349 ? 13.378 23.138 44.217 1.00 34.07 337 SER A C 1
ATOM 2666 O O . SER A 1 349 ? 12.562 23.593 43.415 1.00 34.84 337 SER A O 1
ATOM 2669 N N . SER A 1 350 ? 14.688 23.464 44.201 1.00 33.73 338 SER A N 1
ATOM 2670 C CA . SER A 1 350 ? 15.234 24.431 43.274 1.00 33.15 338 SER A CA 1
ATOM 2671 C C . SER A 1 350 ? 16.317 23.787 42.408 1.00 33.44 338 SER A C 1
ATOM 2672 O O . SER A 1 350 ? 16.212 23.781 41.193 1.00 32.77 338 SER A O 1
ATOM 2675 N N . ILE A 1 351 ? 17.333 23.191 43.070 1.00 33.77 339 ILE A N 1
ATOM 2676 C CA . ILE A 1 351 ? 18.350 22.419 42.362 1.00 32.38 339 ILE A CA 1
ATOM 2677 C C . ILE A 1 351 ? 18.622 21.179 43.158 1.00 31.96 339 ILE A C 1
ATOM 2678 O O . ILE A 1 351 ? 19.043 21.272 44.292 1.00 31.90 339 ILE A O 1
ATOM 2683 N N . LEU A 1 352 ? 18.287 20.025 42.578 1.00 33.96 340 LEU A N 1
ATOM 2684 C CA . LEU A 1 352 ? 18.541 18.759 43.254 1.00 34.30 340 LEU A CA 1
ATOM 2685 C C . LEU A 1 352 ? 19.904 18.239 42.904 1.00 31.97 340 LEU A C 1
ATOM 2686 O O . LEU A 1 352 ? 20.255 18.081 41.722 1.00 33.63 340 LEU A O 1
ATOM 2691 N N . VAL A 1 353 ? 20.674 17.960 43.942 1.00 31.77 341 VAL A N 1
ATOM 2692 C CA . VAL A 1 353 ? 22.059 17.497 43.755 1.00 31.92 341 VAL A CA 1
ATOM 2693 C C . VAL A 1 353 ? 22.243 16.164 44.481 1.00 31.64 341 VAL A C 1
ATOM 2694 O O . VAL A 1 353 ? 22.155 16.084 45.722 1.00 34.32 341 VAL A O 1
ATOM 2698 N N A MET A 1 354 ? 22.506 15.129 43.700 0.50 33.21 342 MET A N 1
ATOM 2699 N N B MET A 1 354 ? 22.547 15.133 43.708 0.50 32.38 342 MET A N 1
ATOM 2700 C CA A MET A 1 354 ? 22.798 13.811 44.235 0.50 31.68 342 MET A CA 1
ATOM 2701 C CA B MET A 1 354 ? 22.798 13.818 44.266 0.50 30.04 342 MET A CA 1
ATOM 2702 C C A MET A 1 354 ? 24.299 13.714 44.498 0.50 34.71 342 MET A C 1
ATOM 2703 C C B MET A 1 354 ? 24.289 13.569 44.435 0.50 33.96 342 MET A C 1
ATOM 2704 O O A MET A 1 354 ? 25.104 14.209 43.709 0.50 34.16 342 MET A O 1
ATOM 2705 O O B MET A 1 354 ? 25.068 13.752 43.498 0.50 33.96 342 MET A O 1
ATOM 2714 N N . GLU A 1 355 ? 24.663 13.106 45.621 1.00 35.74 343 GLU A N 1
ATOM 2715 C CA . GLU A 1 355 ? 26.062 12.835 45.923 1.00 38.37 343 GLU A CA 1
ATOM 2716 C C . GLU A 1 355 ? 26.640 11.916 44.856 1.00 36.18 343 GLU A C 1
ATOM 2717 O O . GLU A 1 355 ? 26.014 10.934 44.452 1.00 34.03 343 GLU A O 1
ATOM 2723 N N . THR A 1 356 ? 27.832 12.269 44.337 1.00 37.60 344 THR A N 1
ATOM 2724 C CA . THR A 1 356 ? 28.502 11.507 43.285 1.00 34.46 344 THR A CA 1
ATOM 2725 C C . THR A 1 356 ? 29.560 10.543 43.786 1.00 34.57 344 THR A C 1
ATOM 2726 O O . THR A 1 356 ? 30.134 10.755 44.851 1.00 36.48 344 THR A O 1
ATOM 2730 N N . GLY A 1 357 ? 29.740 9.474 43.026 1.00 36.75 345 GLY A N 1
ATOM 2731 C CA . GLY A 1 357 ? 30.769 8.458 43.248 1.00 36.19 345 GLY A CA 1
ATOM 2732 C C . GLY A 1 357 ? 31.975 8.780 42.417 1.00 37.66 345 GLY A C 1
ATOM 2733 O O . GLY A 1 357 ? 32.1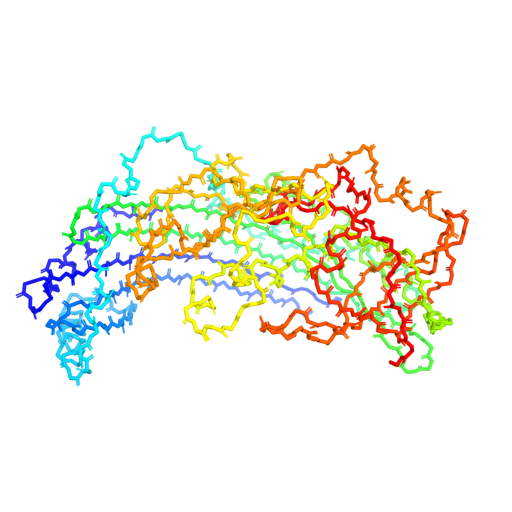55 9.927 41.982 1.00 38.68 345 GLY A O 1
ATOM 2734 N N A ASP A 1 358 ? 32.814 7.778 42.187 0.50 39.58 346 ASP A N 1
ATOM 2735 N N B ASP A 1 358 ? 32.804 7.768 42.178 0.50 40.37 346 ASP A N 1
ATOM 2736 C CA A ASP A 1 358 ? 34.108 8.021 41.531 0.50 40.65 346 ASP A CA 1
ATOM 2737 C CA B ASP A 1 358 ? 34.115 7.976 41.540 0.50 42.08 346 ASP A CA 1
ATOM 2738 C C A ASP A 1 358 ? 34.253 7.356 40.171 0.50 41.42 346 ASP A C 1
ATOM 2739 C C B ASP A 1 358 ? 34.190 7.516 40.098 0.50 42.39 346 ASP A C 1
ATOM 2740 O O A ASP A 1 358 ? 35.349 7.340 39.620 0.50 40.25 346 ASP A O 1
ATOM 2741 O O B ASP A 1 358 ? 35.161 7.827 39.400 0.50 40.84 346 ASP A O 1
ATOM 2750 N N . LYS A 1 359 ? 33.166 6.810 39.632 1.00 40.41 347 LYS A N 1
ATOM 2751 C CA . LYS A 1 359 ? 33.144 6.322 38.255 1.00 39.49 347 LYS A CA 1
ATOM 2752 C C . LYS A 1 359 ? 32.144 7.052 37.357 1.00 41.06 347 LYS A C 1
ATOM 2753 O O . LYS A 1 359 ? 31.154 7.594 37.839 1.00 39.02 347 LYS A O 1
ATOM 2759 N N . ASN A 1 360 ? 32.422 7.085 36.048 1.00 39.28 348 ASN A N 1
ATOM 2760 C CA . ASN A 1 360 ? 31.452 7.563 35.083 1.00 39.95 348 ASN A CA 1
ATOM 2761 C C . ASN A 1 360 ? 30.656 6.379 34.586 1.00 36.64 348 ASN A C 1
ATOM 2762 O O . ASN A 1 360 ? 30.850 5.284 35.027 1.00 37.33 348 ASN A O 1
ATOM 2767 N N . LEU A 1 361 ? 29.741 6.616 33.668 1.00 38.45 349 LEU A N 1
ATOM 2768 C CA . LEU A 1 361 ? 28.868 5.557 33.181 1.00 39.39 349 LEU A CA 1
ATOM 2769 C C . LEU A 1 361 ? 29.636 4.343 32.677 1.00 42.00 349 LEU A C 1
ATOM 2770 O O . LEU A 1 361 ? 29.299 3.206 33.005 1.00 39.53 349 LEU A O 1
ATOM 2775 N N . ASP A 1 362 ? 30.673 4.576 31.875 1.00 41.31 350 ASP A N 1
ATOM 2776 C CA . ASP A 1 362 ? 31.446 3.478 31.328 1.00 42.51 350 ASP A CA 1
ATOM 2777 C C . ASP A 1 362 ? 32.063 2.664 32.427 1.00 37.95 350 ASP A C 1
ATOM 2778 O O . ASP A 1 362 ? 32.063 1.442 32.374 1.00 40.91 350 ASP A O 1
ATOM 2783 N N . GLY A 1 363 ? 32.558 3.353 33.450 1.00 37.91 351 GLY A N 1
ATOM 2784 C CA . GLY A 1 363 ? 33.211 2.713 34.581 1.00 36.10 351 GLY A CA 1
ATOM 2785 C C . GLY A 1 363 ? 32.230 1.875 35.395 1.00 36.63 351 GLY A C 1
ATOM 2786 O O . GLY A 1 363 ? 32.554 0.777 35.863 1.00 37.04 351 GLY A O 1
ATOM 2787 N N . LEU A 1 364 ? 31.013 2.399 35.563 1.00 37.15 352 LEU A N 1
ATOM 2788 C CA . LEU A 1 364 ? 29.940 1.656 36.239 1.00 35.53 352 LEU A CA 1
ATOM 2789 C C . LEU A 1 364 ? 29.520 0.396 35.441 1.00 36.80 352 LEU A C 1
ATOM 2790 O O . LEU A 1 364 ? 29.341 -0.686 36.021 1.00 37.94 352 LEU A O 1
ATOM 2795 N N . ILE A 1 365 ? 29.384 0.526 34.125 1.00 36.06 353 ILE A N 1
ATOM 2796 C CA . ILE A 1 365 ? 28.988 -0.601 33.285 1.00 37.55 353 ILE A CA 1
ATOM 2797 C C . ILE A 1 365 ? 30.034 -1.712 33.383 1.00 38.37 353 ILE A C 1
ATOM 2798 O O . ILE A 1 365 ? 29.720 -2.895 33.509 1.00 38.89 353 ILE A O 1
ATOM 2803 N N . ALA A 1 366 ? 31.288 -1.295 33.346 1.00 40.73 354 ALA A N 1
ATOM 2804 C CA . ALA A 1 366 ? 32.413 -2.234 33.359 1.00 41.93 354 ALA A CA 1
ATOM 2805 C C . ALA A 1 366 ? 32.390 -3.146 34.592 1.00 42.67 354 ALA A C 1
ATOM 2806 O O . ALA A 1 366 ? 32.935 -4.264 34.563 1.00 45.06 354 ALA A O 1
ATOM 2808 N N . GLY A 1 367 ? 31.759 -2.685 35.671 1.00 41.94 355 GLY A N 1
ATOM 2809 C CA . GLY A 1 367 ? 31.682 -3.461 36.916 1.00 43.34 355 GLY A CA 1
ATOM 2810 C C . GLY A 1 367 ? 30.475 -4.367 37.079 1.00 41.85 355 GLY A C 1
ATOM 2811 O O . GLY A 1 367 ? 30.328 -5.019 38.116 1.00 42.20 355 GLY A O 1
ATOM 2812 N N . VAL A 1 368 ? 29.615 -4.441 36.061 1.00 40.30 356 VAL A N 1
ATOM 2813 C CA . VAL A 1 368 ? 28.360 -5.199 36.172 1.00 41.13 356 VAL A CA 1
ATOM 2814 C C . VAL A 1 368 ? 28.422 -6.523 35.419 1.00 41.10 356 VAL A C 1
ATOM 2815 O O . VAL A 1 368 ? 28.697 -6.564 34.228 1.00 41.80 356 VAL A O 1
ATOM 2819 N N . GLU A 1 369 ? 28.134 -7.608 36.126 1.00 43.55 357 GLU A N 1
ATOM 2820 C CA . GLU A 1 369 ? 28.228 -8.964 35.557 1.00 44.60 357 GLU A CA 1
ATOM 2821 C C . GLU A 1 369 ? 26.971 -9.321 34.757 1.00 41.99 357 GLU A C 1
ATOM 2822 O O . GLU A 1 369 ? 27.072 -9.909 33.699 1.00 37.07 357 GLU A O 1
ATOM 2828 N N . LYS A 1 370 ? 25.789 -8.992 35.273 1.00 39.75 358 LYS A N 1
ATOM 2829 C CA . LYS A 1 370 ? 24.555 -9.258 34.537 1.00 39.96 358 LYS A CA 1
ATOM 2830 C C . LYS A 1 370 ? 23.579 -8.149 34.776 1.00 35.30 358 LYS A C 1
ATOM 2831 O O . LYS A 1 370 ? 23.041 -8.000 35.878 1.00 35.18 358 LYS A O 1
ATOM 2837 N N . GLY A 1 371 ? 23.366 -7.329 33.756 1.00 33.99 359 GLY A N 1
ATOM 2838 C CA . GLY A 1 371 ? 22.546 -6.170 33.956 1.00 32.15 359 GLY A CA 1
ATOM 2839 C C . GLY A 1 371 ? 21.921 -5.718 32.673 1.00 32.66 359 GLY A C 1
ATOM 2840 O O . GLY A 1 371 ? 22.098 -6.343 31.627 1.00 33.80 359 GLY A O 1
ATOM 2841 N N . ILE A 1 372 ? 21.193 -4.633 32.801 1.00 34.43 360 ILE A N 1
ATOM 2842 C CA . ILE A 1 372 ? 20.621 -3.904 31.677 1.00 36.24 360 ILE A CA 1
ATOM 2843 C C . ILE A 1 372 ? 20.928 -2.444 31.884 1.00 35.24 360 ILE A C 1
ATOM 2844 O O . ILE A 1 372 ? 20.676 -1.871 32.953 1.00 32.76 360 ILE A O 1
ATOM 2849 N N . LEU A 1 373 ? 21.450 -1.818 30.835 1.00 36.72 361 LEU A N 1
ATOM 2850 C CA . LEU A 1 373 ? 21.644 -0.391 30.826 1.00 36.65 361 LEU A CA 1
ATOM 2851 C C . LEU A 1 373 ? 20.379 0.200 30.225 1.00 35.18 361 LEU A C 1
ATOM 2852 O O . LEU A 1 373 ? 19.993 -0.166 29.121 1.00 36.85 361 LEU A O 1
ATOM 2857 N N . VAL A 1 374 ? 19.740 1.104 30.952 1.00 35.64 362 VAL A N 1
ATOM 2858 C CA . VAL A 1 374 ? 18.557 1.819 30.473 1.00 36.17 362 VAL A CA 1
ATOM 2859 C C . VAL A 1 374 ? 18.926 3.157 29.841 1.00 38.01 362 VAL A C 1
ATOM 2860 O O . VAL A 1 374 ? 19.451 4.067 30.494 1.00 36.28 362 VAL A O 1
ATOM 2864 N N . THR A 1 375 ? 18.674 3.268 28.540 1.00 40.41 363 THR A N 1
ATOM 2865 C CA . THR A 1 375 ? 18.975 4.505 27.830 1.00 40.52 363 THR A CA 1
ATOM 2866 C C . THR A 1 375 ? 17.725 5.276 27.479 1.00 41.98 363 THR A C 1
ATOM 2867 O O . THR A 1 375 ? 17.798 6.332 26.816 1.00 38.76 363 THR A O 1
ATOM 2871 N N . GLY A 1 376 ? 16.580 4.754 27.883 1.00 39.82 364 GLY A N 1
ATOM 2872 C CA . GLY A 1 376 ? 15.350 5.476 27.636 1.00 40.35 364 GLY A CA 1
ATOM 2873 C C . GLY A 1 376 ? 14.153 4.778 28.222 1.00 42.01 364 GLY A C 1
ATOM 2874 O O . GLY A 1 376 ? 14.172 3.569 28.439 1.00 39.20 364 GLY A O 1
ATOM 2875 N N . PHE A 1 377 ? 13.120 5.559 28.493 1.00 45.13 365 PHE A N 1
ATOM 2876 C CA . PHE A 1 377 ? 11.887 5.062 29.099 1.00 48.44 365 PHE A CA 1
ATOM 2877 C C . PHE A 1 377 ? 10.752 5.252 28.118 1.00 54.20 365 PHE A C 1
ATOM 2878 O O . PHE A 1 377 ? 10.651 6.326 27.529 1.00 56.43 365 PHE A O 1
ATOM 2886 N N . ASN A 1 378 ? 9.908 4.234 27.967 1.00 54.99 366 ASN A N 1
ATOM 2887 C CA . ASN A 1 378 ? 8.806 4.226 26.996 1.00 60.03 366 ASN A CA 1
ATOM 2888 C C . ASN A 1 378 ? 7.460 3.914 27.646 1.00 59.31 366 ASN A C 1
ATOM 2889 O O . ASN A 1 378 ? 6.976 2.778 27.577 1.00 60.96 366 ASN A O 1
ATOM 2894 N N . GLY A 1 379 ? 6.841 4.924 28.244 1.00 59.46 367 GLY A N 1
ATOM 2895 C CA . GLY A 1 379 ? 5.501 4.751 28.793 1.00 60.30 367 GLY A CA 1
ATOM 2896 C C . GLY A 1 379 ? 5.530 4.016 30.116 1.00 59.33 367 GLY A C 1
ATOM 2897 O O . GLY A 1 379 ? 6.570 3.493 30.513 1.00 61.85 367 GLY A O 1
ATOM 2898 N N . GLY A 1 380 ? 4.384 3.972 30.786 1.00 55.43 368 GLY A N 1
ATOM 2899 C CA . GLY A 1 380 ? 4.283 3.408 32.129 1.00 53.36 368 GLY A CA 1
ATOM 2900 C C . GLY A 1 380 ? 3.874 4.463 33.125 1.00 50.52 368 GLY A C 1
ATOM 2901 O O . GLY A 1 380 ? 3.631 5.612 32.762 1.00 51.31 368 GLY A O 1
ATOM 2902 N N A ASN A 1 381 ? 3.775 4.107 34.401 0.50 48.43 369 ASN A N 1
ATOM 2903 N N B ASN A 1 381 ? 3.802 4.057 34.392 0.50 48.35 369 ASN A N 1
ATOM 2904 C CA A ASN A 1 381 ? 3.507 5.105 35.444 0.50 45.61 369 ASN A CA 1
ATOM 2905 C CA B ASN A 1 381 ? 3.297 4.907 35.462 0.50 45.32 369 ASN A CA 1
ATOM 2906 C C A ASN A 1 381 ? 3.833 4.485 36.789 0.50 42.96 369 ASN A C 1
ATOM 2907 C C B ASN A 1 381 ? 3.852 4.456 36.806 0.50 42.73 369 ASN A C 1
ATOM 2908 O O A ASN A 1 381 ? 4.220 3.307 36.870 0.50 40.30 369 ASN A O 1
ATOM 2909 O O B ASN A 1 381 ? 4.420 3.361 36.902 0.50 39.78 369 ASN A O 1
ATOM 2918 N N . ASN A 1 382 ? 3.686 5.304 37.820 1.00 42.66 370 ASN A N 1
ATOM 2919 C CA . ASN A 1 382 ? 3.722 4.868 39.208 1.00 40.86 370 ASN A CA 1
ATOM 2920 C C . ASN A 1 382 ? 2.410 5.230 39.876 1.00 40.69 370 ASN A C 1
ATOM 2921 O O . ASN A 1 382 ? 1.786 6.222 39.533 1.00 39.02 370 ASN A O 1
ATOM 2926 N N . ASN A 1 383 ? 2.018 4.405 40.829 1.00 41.72 371 ASN A N 1
ATOM 2927 C CA . ASN A 1 383 ? 0.935 4.719 41.718 1.00 41.07 371 ASN A CA 1
ATOM 2928 C C . ASN A 1 383 ? 1.442 5.736 42.734 1.00 41.56 371 ASN A C 1
ATOM 2929 O O . ASN A 1 383 ? 2.413 5.459 43.468 1.00 39.69 371 ASN A O 1
ATOM 2934 N N A SER A 1 384 ? 0.783 6.890 42.788 0.50 40.04 372 SER A N 1
ATOM 2935 N N B SER A 1 384 ? 0.782 6.896 42.797 0.50 39.73 372 SER A N 1
ATOM 2936 C CA A SER A 1 384 ? 1.198 7.996 43.635 0.50 40.76 372 SER A CA 1
ATOM 2937 C CA B SER A 1 384 ? 1.194 7.998 43.667 0.50 40.29 372 SER A CA 1
ATOM 2938 C C A SER A 1 384 ? 1.045 7.728 45.128 0.50 40.52 372 SER A C 1
ATOM 2939 C C B SER A 1 384 ? 1.060 7.709 45.144 0.50 40.24 372 SER A C 1
ATOM 2940 O O A SER A 1 384 ? 1.782 8.315 45.917 0.50 38.87 372 SER A O 1
ATOM 2941 O O B SER A 1 384 ? 1.814 8.266 45.942 0.50 38.39 372 SER A O 1
ATOM 2946 N N . SER A 1 385 ? 0.099 6.863 45.516 1.00 39.66 373 SER A N 1
ATOM 2947 C CA . SER A 1 385 ? -0.116 6.530 46.936 1.00 40.60 373 SER A CA 1
ATOM 2948 C C . SER A 1 385 ? 0.654 5.318 47.435 1.00 38.67 373 SER A C 1
ATOM 2949 O O . SER A 1 385 ? 0.956 5.231 48.634 1.00 38.56 373 SER A O 1
ATOM 2952 N N . THR A 1 386 ? 0.971 4.368 46.559 1.00 39.73 374 THR A N 1
ATOM 2953 C CA . THR A 1 386 ? 1.699 3.152 46.965 1.00 39.55 374 THR A CA 1
ATOM 2954 C C . THR A 1 386 ? 3.191 3.122 46.559 1.00 37.47 374 THR A C 1
ATOM 2955 O O . THR A 1 386 ? 3.991 2.431 47.200 1.00 36.12 374 THR A O 1
ATOM 2959 N N . GLY A 1 387 ? 3.516 3.808 45.477 1.00 35.29 375 GLY A N 1
ATOM 2960 C CA . GLY A 1 387 ? 4.858 3.786 44.892 1.00 36.46 375 GLY A CA 1
ATOM 2961 C C . GLY A 1 387 ? 5.163 2.621 43.968 1.00 35.90 375 GLY A C 1
ATOM 2962 O O . GLY A 1 387 ? 6.274 2.519 43.470 1.00 36.47 375 GLY A O 1
ATOM 2963 N N . ASP A 1 388 ? 4.195 1.726 43.722 1.00 34.47 376 ASP A N 1
ATOM 2964 C CA . ASP A 1 388 ? 4.404 0.672 42.757 1.00 34.71 376 ASP A CA 1
ATOM 2965 C C . ASP A 1 388 ? 4.572 1.290 41.371 1.00 35.11 376 ASP A C 1
ATOM 2966 O O . ASP A 1 388 ? 3.923 2.304 41.054 1.00 38.13 376 ASP A O 1
ATOM 2971 N N . PHE A 1 389 ? 5.445 0.694 40.554 1.00 37.29 377 PHE A N 1
ATOM 2972 C CA . PHE A 1 389 ? 5.761 1.266 39.239 1.00 36.75 377 PHE A CA 1
ATOM 2973 C C . PHE A 1 389 ? 5.905 0.200 38.176 1.00 37.26 377 PHE A C 1
ATOM 2974 O O . PHE A 1 389 ? 6.187 -0.972 38.465 1.00 34.42 377 PHE A O 1
ATOM 2982 N N . SER A 1 390 ? 5.691 0.621 36.933 1.00 35.83 378 SER A N 1
ATOM 2983 C CA . SER A 1 390 ? 5.970 -0.206 35.767 1.00 38.77 378 SER A CA 1
ATOM 2984 C C . SER A 1 390 ? 6.320 0.750 34.642 1.00 41.57 378 SER A C 1
ATOM 2985 O O . SER A 1 390 ? 5.514 1.633 34.291 1.00 41.36 378 SER A O 1
ATOM 2988 N N . TYR A 1 391 ? 7.519 0.626 34.092 1.00 41.86 379 TYR A N 1
ATOM 2989 C CA . TYR A 1 391 ? 7.903 1.524 33.005 1.00 39.67 379 TYR A CA 1
ATOM 2990 C C . TYR A 1 391 ? 8.479 0.766 31.856 1.00 39.86 379 TYR A C 1
ATOM 2991 O O . TYR A 1 391 ? 9.150 -0.243 32.038 1.00 38.19 379 TYR A O 1
ATOM 3000 N N . GLY A 1 392 ? 8.246 1.265 30.650 1.00 39.45 380 GLY A N 1
ATOM 3001 C CA . GLY A 1 392 ? 8.868 0.649 29.500 1.00 40.05 380 GLY A CA 1
ATOM 3002 C C . GLY A 1 392 ? 10.298 1.129 29.394 1.00 36.27 380 GLY A C 1
ATOM 3003 O O . GLY A 1 392 ? 10.577 2.307 29.604 1.00 41.09 380 GLY A O 1
ATOM 3004 N N . ILE A 1 393 ? 11.189 0.215 29.035 1.00 39.10 381 ILE A N 1
ATOM 3005 C CA . ILE A 1 393 ? 12.593 0.541 28.866 1.00 39.15 381 ILE A CA 1
ATOM 3006 C C . ILE A 1 393 ? 13.175 0.048 27.528 1.00 37.84 381 ILE A C 1
ATOM 3007 O O . ILE A 1 393 ? 12.695 -0.885 26.896 1.00 39.87 381 ILE A O 1
ATOM 3012 N N . GLU A 1 394 ? 14.225 0.738 27.133 1.00 38.27 382 GLU A N 1
ATOM 3013 C CA . GLU A 1 394 ? 15.123 0.288 26.118 1.00 38.89 382 GLU A CA 1
ATOM 3014 C C . GLU A 1 394 ? 16.571 0.566 26.540 1.00 36.04 382 GLU A C 1
ATOM 3015 O O . GLU A 1 394 ? 16.833 1.393 27.427 1.00 38.71 382 GLU A O 1
ATOM 3021 N N . GLY A 1 395 ? 17.506 -0.093 25.872 1.00 36.29 383 GLY A N 1
ATOM 3022 C CA . GLY A 1 395 ? 18.912 0.044 26.201 1.00 37.33 383 GLY A CA 1
ATOM 3023 C C . GLY A 1 395 ? 19.753 -1.118 25.704 1.00 38.32 383 GLY A C 1
ATOM 3024 O O . GLY A 1 395 ? 19.682 -1.521 24.535 1.00 38.76 383 GLY A O 1
ATOM 3025 N N . PHE A 1 396 ? 20.579 -1.647 26.601 1.00 40.05 384 PHE A N 1
ATOM 3026 C CA . PHE A 1 396 ? 21.465 -2.736 26.278 1.00 40.27 384 PHE A CA 1
ATOM 3027 C C . PHE A 1 396 ? 21.578 -3.725 27.409 1.00 39.97 384 PHE A C 1
ATOM 3028 O O . PHE A 1 396 ? 21.595 -3.346 28.591 1.00 37.18 384 PHE A O 1
ATOM 3036 N N . LEU A 1 397 ? 21.699 -4.986 27.031 1.00 37.72 385 LEU A N 1
ATOM 3037 C CA . LEU A 1 397 ? 22.123 -6.008 27.966 1.00 38.89 385 LEU A CA 1
ATOM 3038 C C . LEU A 1 397 ? 23.588 -5.739 28.336 1.00 38.77 385 LEU A C 1
ATOM 3039 O O . LEU A 1 397 ? 24.378 -5.279 27.495 1.00 38.47 385 LEU A O 1
ATOM 3044 N N . ILE A 1 398 ? 23.937 -6.024 29.595 1.00 39.65 386 ILE A N 1
ATOM 3045 C CA . ILE A 1 398 ? 25.316 -5.921 30.105 1.00 37.21 386 ILE A CA 1
ATOM 3046 C C . ILE A 1 398 ? 25.715 -7.306 30.536 1.00 38.63 386 ILE A C 1
ATOM 3047 O O . ILE A 1 398 ? 25.037 -7.885 31.370 1.00 39.10 386 ILE A O 1
ATOM 3052 N N . GLU A 1 399 ? 26.792 -7.823 29.956 1.00 36.95 387 GLU A N 1
ATOM 3053 C CA . GLU A 1 399 ? 27.282 -9.159 30.259 1.00 38.86 387 GLU A CA 1
ATOM 3054 C C . GLU A 1 399 ? 28.780 -9.036 30.506 1.00 37.91 387 GLU A C 1
ATOM 3055 O O . GLU A 1 399 ? 29.530 -8.613 29.624 1.00 34.48 387 GLU A O 1
ATOM 3061 N N . ASN A 1 400 ? 29.194 -9.377 31.723 1.00 41.01 388 ASN A N 1
ATOM 3062 C CA . ASN A 1 400 ? 30.584 -9.313 32.127 1.00 42.01 388 ASN A CA 1
ATOM 3063 C C . ASN A 1 400 ? 31.194 -7.960 31.795 1.00 40.35 388 ASN A C 1
ATOM 3064 O O . ASN A 1 400 ? 32.277 -7.883 31.216 1.00 40.39 388 ASN A O 1
ATOM 3069 N N . GLY A 1 401 ? 30.464 -6.899 32.141 1.00 39.00 389 GLY A N 1
ATOM 3070 C CA . GLY A 1 401 ? 30.979 -5.550 32.045 1.00 37.57 389 GLY A CA 1
ATOM 3071 C C . GLY A 1 401 ? 30.947 -4.935 30.667 1.00 38.32 389 GLY A C 1
ATOM 3072 O O . GLY A 1 401 ? 31.487 -3.855 30.475 1.00 38.82 389 GLY A O 1
ATOM 3073 N N . LYS A 1 402 ? 30.322 -5.614 29.702 1.00 39.86 390 LYS A N 1
ATOM 3074 C CA . LYS A 1 402 ? 30.289 -5.153 28.311 1.00 40.70 390 LYS A CA 1
ATOM 3075 C C . LYS A 1 402 ? 28.845 -5.086 27.858 1.00 39.30 390 LYS A C 1
ATOM 3076 O O . LYS A 1 402 ? 28.044 -5.945 28.215 1.00 38.30 390 LYS A O 1
ATOM 3079 N N . LEU A 1 403 ? 28.528 -4.067 27.062 1.00 38.54 391 LEU A N 1
ATOM 3080 C CA . LEU A 1 403 ? 27.225 -3.929 26.455 1.00 39.01 391 LEU A CA 1
ATOM 3081 C C . LEU A 1 403 ? 27.121 -4.923 25.331 1.00 38.57 391 LEU A C 1
ATOM 3082 O O . LEU A 1 403 ? 28.025 -5.003 24.476 1.00 38.02 391 LEU A O 1
ATOM 3087 N N . THR A 1 404 ? 26.056 -5.718 25.319 1.00 38.55 392 THR A N 1
ATOM 3088 C CA . THR A 1 404 ? 25.858 -6.648 24.215 1.00 41.44 392 THR A CA 1
ATOM 3089 C C . THR A 1 404 ? 24.545 -6.360 23.496 1.00 41.25 392 THR A C 1
ATOM 3090 O O . THR A 1 404 ? 24.466 -5.388 22.743 1.00 42.80 392 THR A O 1
ATOM 3094 N N . GLN A 1 405 ? 23.535 -7.194 23.719 1.00 39.99 393 GLN A N 1
ATOM 3095 C CA . GLN A 1 405 ? 22.323 -7.147 22.917 1.00 39.12 393 GLN A CA 1
ATOM 3096 C C . GLN A 1 405 ? 21.580 -5.864 23.140 1.00 39.44 393 GLN A C 1
ATOM 3097 O O . GLN A 1 405 ? 21.389 -5.447 24.299 1.00 37.42 393 GLN A O 1
ATOM 3103 N N . PRO A 1 406 ? 21.174 -5.188 22.073 1.00 37.06 394 PRO A N 1
ATOM 3104 C CA . PRO A 1 406 ? 20.308 -4.012 22.239 1.00 37.60 394 PRO A CA 1
ATOM 3105 C C . PRO A 1 406 ? 18.932 -4.466 22.697 1.00 36.81 394 PRO A C 1
ATOM 3106 O O . PRO A 1 406 ? 18.442 -5.512 22.251 1.00 40.40 394 PRO A O 1
ATOM 3110 N N . VAL A 1 407 ? 18.336 -3.711 23.608 1.00 38.29 395 VAL A N 1
ATOM 3111 C CA . VAL A 1 407 ? 17.130 -4.144 24.278 1.00 37.70 395 VAL A CA 1
ATOM 3112 C C . VAL A 1 407 ? 15.979 -3.166 24.090 1.00 36.27 395 VAL A C 1
ATOM 3113 O O . VAL A 1 407 ? 16.155 -1.956 24.156 1.00 35.98 395 VAL A O 1
ATOM 3117 N N . SER A 1 408 ? 14.796 -3.731 23.875 1.00 37.63 396 SER A N 1
ATOM 3118 C CA . SER A 1 408 ? 13.541 -3.004 23.952 1.00 38.44 396 SER A CA 1
ATOM 3119 C C . SER A 1 408 ? 12.414 -3.991 24.248 1.00 36.68 396 SER A C 1
ATOM 3120 O O . SER A 1 408 ? 12.656 -5.171 24.484 1.00 38.89 396 SER A O 1
ATOM 3123 N N . GLU A 1 409 ? 11.195 -3.471 24.271 1.00 41.97 397 GLU A N 1
ATOM 3124 C CA . GLU A 1 409 ? 9.989 -4.239 24.575 1.00 41.83 397 GLU A CA 1
ATOM 3125 C C . GLU A 1 409 ? 10.050 -4.960 25.908 1.00 41.33 397 GLU A C 1
ATOM 3126 O O . GLU A 1 409 ? 9.549 -6.066 26.040 1.00 43.61 397 GLU A O 1
ATOM 3132 N N . MET A 1 410 ? 10.639 -4.295 26.907 1.00 41.06 398 MET A N 1
ATOM 3133 C CA . MET A 1 410 ? 10.648 -4.829 28.278 1.00 40.29 398 MET A CA 1
ATOM 3134 C C . MET A 1 410 ? 10.059 -3.799 29.220 1.00 39.64 398 MET A C 1
ATOM 3135 O O . MET A 1 410 ? 10.092 -2.595 28.958 1.00 41.42 398 MET A O 1
ATOM 3140 N N . ASN A 1 411 ? 9.546 -4.280 30.338 1.00 39.94 399 ASN A N 1
ATOM 3141 C CA . ASN A 1 411 ? 9.114 -3.396 31.401 1.00 40.22 399 ASN A CA 1
ATOM 3142 C C . ASN A 1 411 ? 9.945 -3.615 32.636 1.00 37.89 399 ASN A C 1
ATOM 3143 O O . ASN A 1 411 ? 10.279 -4.763 32.979 1.00 40.38 399 ASN A O 1
ATOM 3148 N N . VAL A 1 412 ? 10.230 -2.516 33.309 1.00 40.10 400 VAL A N 1
ATOM 3149 C CA . VAL A 1 412 ? 10.828 -2.551 34.636 1.00 38.91 400 VAL A CA 1
ATOM 3150 C C . VAL A 1 412 ? 9.701 -2.280 35.648 1.00 39.16 400 VAL A C 1
ATOM 3151 O O . VAL A 1 412 ? 8.908 -1.342 35.475 1.00 37.33 400 VAL A O 1
ATOM 3155 N N . THR A 1 413 ? 9.612 -3.118 36.683 1.00 40.07 401 THR A N 1
ATOM 3156 C CA . THR A 1 413 ? 8.534 -3.018 37.655 1.00 38.07 401 THR A CA 1
ATOM 3157 C C . THR A 1 413 ? 9.102 -3.159 39.036 1.00 40.33 401 THR A C 1
ATOM 3158 O O . THR A 1 413 ? 10.204 -3.658 39.200 1.00 40.97 401 THR A O 1
ATOM 3162 N N . GLY A 1 414 ? 8.320 -2.736 40.019 1.00 37.64 402 GLY A N 1
ATOM 3163 C CA . GLY A 1 414 ? 8.720 -2.842 41.419 1.00 37.24 402 GLY A CA 1
ATOM 3164 C C . GLY A 1 414 ? 8.022 -1.785 42.223 1.00 37.63 402 GLY A C 1
ATOM 3165 O O . GLY A 1 414 ? 6.968 -1.289 41.825 1.00 36.03 402 GLY A O 1
ATOM 3166 N N . ASN A 1 415 ? 8.624 -1.417 43.362 1.00 35.43 403 ASN A N 1
ATOM 3167 C CA . ASN A 1 415 ? 8.111 -0.363 44.198 1.00 32.12 403 ASN A CA 1
ATOM 3168 C C . ASN A 1 415 ? 9.248 0.626 44.373 1.00 33.18 403 ASN A C 1
ATOM 3169 O O . ASN A 1 415 ? 10.405 0.229 44.525 1.00 32.78 403 ASN A O 1
ATOM 3174 N N . LEU A 1 416 ? 8.928 1.900 44.282 1.00 30.98 404 LEU A N 1
ATOM 3175 C CA . LEU A 1 416 ? 9.955 2.949 44.237 1.00 31.26 404 LEU A CA 1
ATOM 3176 C C . LEU A 1 416 ? 10.800 2.994 45.512 1.00 34.38 404 LEU A C 1
ATOM 3177 O O . LEU A 1 416 ? 11.996 3.292 45.465 1.00 3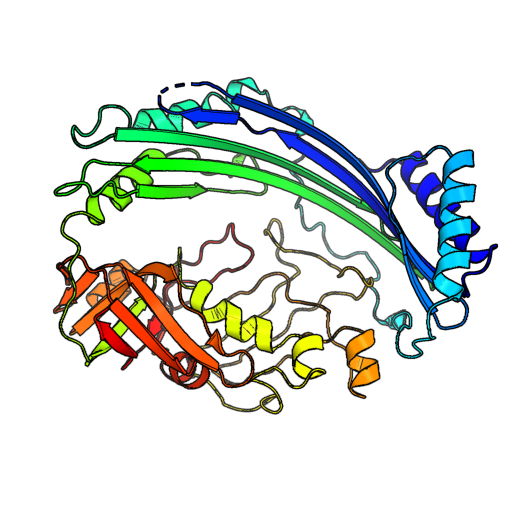3.68 404 LEU A O 1
ATOM 3182 N N . ILE A 1 417 ? 10.202 2.695 46.645 1.00 33.51 405 ILE A N 1
ATOM 3183 C CA . ILE A 1 417 ? 10.971 2.730 47.879 1.00 33.96 405 ILE A CA 1
ATOM 3184 C C . ILE A 1 417 ? 12.039 1.661 47.911 1.00 32.25 405 ILE A C 1
ATOM 3185 O O . ILE A 1 417 ? 13.189 1.957 48.198 1.00 35.25 405 ILE A O 1
ATOM 3190 N N . THR A 1 418 ? 11.673 0.411 47.615 1.00 32.08 406 THR A N 1
ATOM 3191 C CA . THR A 1 418 ? 12.660 -0.682 47.577 1.00 31.56 406 THR A CA 1
ATOM 3192 C C . THR A 1 418 ? 13.645 -0.500 46.427 1.00 34.47 406 THR A C 1
ATOM 3193 O O . THR A 1 418 ? 14.828 -0.873 46.521 1.00 32.06 406 THR A O 1
ATOM 3197 N N . LEU A 1 419 ? 13.191 0.066 45.323 1.00 33.52 407 LEU A N 1
ATOM 3198 C CA . LEU A 1 419 ? 14.114 0.415 44.257 1.00 32.78 407 LEU A CA 1
ATOM 3199 C C . LEU A 1 419 ? 15.220 1.344 44.776 1.00 31.06 407 LEU A C 1
ATOM 3200 O O . LEU A 1 419 ? 16.412 1.037 44.636 1.00 32.40 407 LEU A O 1
ATOM 3205 N N . TRP A 1 420 ? 14.814 2.410 45.430 1.00 30.00 408 TRP A N 1
ATOM 3206 C CA . TRP A 1 420 ? 15.766 3.397 45.924 1.00 31.31 408 TRP A CA 1
ATOM 3207 C C . TRP A 1 420 ? 16.532 2.825 47.145 1.00 31.96 408 TRP A C 1
ATOM 3208 O O . TRP A 1 420 ? 17.611 3.310 47.484 1.00 31.69 408 TRP A O 1
ATOM 3219 N N . ASN A 1 421 ? 15.999 1.785 47.773 1.00 30.87 409 ASN A N 1
ATOM 3220 C CA . ASN A 1 421 ? 16.759 1.076 48.819 1.00 30.80 409 ASN A CA 1
ATOM 3221 C C . ASN A 1 421 ? 17.821 0.176 48.222 1.00 33.91 409 ASN A C 1
ATOM 3222 O O . ASN A 1 421 ? 18.699 -0.291 48.961 1.00 34.88 409 ASN A O 1
ATOM 3227 N N . SER A 1 422 ? 17.741 -0.126 46.909 1.00 32.12 410 SER A N 1
ATOM 3228 C CA . SER A 1 422 ? 18.698 -1.035 46.244 1.00 32.17 410 SER A CA 1
ATOM 3229 C C . SER A 1 422 ? 19.773 -0.321 45.367 1.00 33.70 410 SER A C 1
ATOM 3230 O O . SER A 1 422 ? 20.571 -0.978 44.714 1.00 33.45 410 SER A O 1
ATOM 3233 N N . LEU A 1 423 ? 19.817 1.010 45.441 1.00 33.20 411 LEU A N 1
ATOM 3234 C CA . LEU A 1 423 ? 20.879 1.833 44.832 1.00 33.70 411 LEU A CA 1
ATOM 3235 C C . LEU A 1 423 ? 22.228 1.447 45.440 1.00 34.56 411 LEU A C 1
ATOM 3236 O O . LEU A 1 423 ? 22.404 1.597 46.659 1.00 33.34 411 LEU A O 1
ATOM 3241 N N . VAL A 1 424 ? 23.151 0.963 44.596 1.00 33.17 412 VAL A N 1
ATOM 3242 C CA . VAL A 1 424 ? 24.479 0.552 45.066 1.00 33.25 412 VAL A CA 1
ATOM 3243 C C . VAL A 1 424 ? 25.597 1.476 44.666 1.00 35.59 412 VAL A C 1
ATOM 3244 O O . VAL A 1 424 ? 26.656 1.405 45.283 1.00 33.06 412 VAL A O 1
ATOM 3248 N N . ALA A 1 425 ? 25.386 2.308 43.647 1.00 34.73 413 ALA A N 1
ATOM 3249 C CA . ALA A 1 425 ? 26.409 3.263 43.229 1.00 34.48 413 ALA A CA 1
ATOM 3250 C C . ALA A 1 425 ? 25.815 4.439 42.516 1.00 35.52 413 ALA A C 1
ATOM 3251 O O . ALA A 1 425 ? 24.764 4.299 41.866 1.00 33.76 413 ALA A O 1
ATOM 3253 N N . THR A 1 426 ? 26.540 5.572 42.583 1.00 32.19 414 THR A N 1
ATOM 3254 C CA . THR A 1 426 ? 26.229 6.724 41.756 1.00 34.78 414 THR A CA 1
ATOM 3255 C C . THR A 1 426 ? 27.491 7.157 41.010 1.00 34.42 414 THR A C 1
ATOM 3256 O O . THR A 1 426 ? 28.625 6.980 41.497 1.00 34.61 414 THR A O 1
ATOM 3260 N N . GLY A 1 427 ? 27.278 7.731 39.849 1.00 33.62 415 GLY A N 1
ATOM 3261 C CA . GLY A 1 427 ? 28.400 8.162 38.974 1.00 31.99 415 GLY A CA 1
ATOM 3262 C C . GLY A 1 427 ? 28.915 9.522 39.370 1.00 33.24 415 GLY A C 1
ATOM 3263 O O . GLY A 1 427 ? 28.427 10.141 40.320 1.00 33.02 415 GLY A O 1
ATOM 3264 N N . ASN A 1 428 ? 29.925 9.957 38.630 1.00 37.43 416 ASN A N 1
ATOM 3265 C CA . ASN A 1 428 ? 30.486 11.290 38.725 1.00 37.36 416 ASN A CA 1
ATOM 3266 C C . ASN A 1 428 ? 30.080 12.197 37.548 1.00 37.58 416 ASN A C 1
ATOM 3267 O O . ASN A 1 428 ? 30.752 13.199 37.232 1.00 36.60 416 ASN A O 1
ATOM 3272 N N . ASP A 1 429 ? 28.965 11.875 36.907 1.00 35.69 417 ASP A N 1
ATOM 3273 C CA . ASP A 1 429 ? 28.612 12.423 35.635 1.00 34.95 417 ASP A CA 1
ATOM 3274 C C . ASP A 1 429 ? 27.196 13.072 35.538 1.00 33.32 417 ASP A C 1
ATOM 3275 O O . ASP A 1 429 ? 26.471 12.805 34.555 1.00 36.54 417 ASP A O 1
ATOM 3280 N N . PRO A 1 430 ? 26.821 13.902 36.522 1.00 33.35 418 PRO A N 1
ATOM 3281 C CA . PRO A 1 430 ? 25.550 14.600 36.473 1.00 35.85 418 PRO A CA 1
ATOM 3282 C C . PRO A 1 430 ? 25.537 15.575 35.300 1.00 38.43 418 PRO A C 1
ATOM 3283 O O . PRO A 1 430 ? 26.601 16.054 34.911 1.00 40.33 418 PRO A O 1
ATOM 3287 N N . ARG A 1 431 ? 24.364 15.870 34.755 1.00 39.62 419 ARG A N 1
ATOM 3288 C CA . ARG A 1 431 ? 24.208 16.933 33.752 1.00 41.56 419 ARG A CA 1
ATOM 3289 C C . ARG A 1 431 ? 24.070 18.258 34.481 1.00 39.74 419 ARG A C 1
ATOM 3290 O O . ARG A 1 431 ? 23.025 18.573 35.031 1.00 42.55 419 ARG A O 1
ATOM 3298 N N . LEU A 1 432 ? 25.134 19.029 34.522 1.00 41.47 420 LEU A N 1
ATOM 3299 C CA . LEU A 1 432 ? 25.121 20.282 35.285 1.00 39.87 420 LEU A CA 1
ATOM 3300 C C . LEU A 1 432 ? 24.260 21.398 34.718 1.00 41.60 420 LEU A C 1
ATOM 3301 O O . LEU A 1 432 ? 23.943 22.346 35.437 1.00 43.57 420 LEU A O 1
ATOM 3306 N N A ASN A 1 433 ? 23.875 21.308 33.453 0.50 39.69 421 ASN A N 1
ATOM 3307 N N B ASN A 1 433 ? 23.909 21.271 33.438 0.50 40.95 421 ASN A N 1
ATOM 3308 C CA A ASN A 1 433 ? 23.032 22.345 32.855 0.50 38.70 421 ASN A CA 1
ATOM 3309 C CA B ASN A 1 433 ? 23.002 22.189 32.721 0.50 41.21 421 ASN A CA 1
ATOM 3310 C C A ASN A 1 433 ? 21.536 22.108 33.147 0.50 38.83 421 ASN A C 1
ATOM 3311 C C B ASN A 1 433 ? 21.551 22.116 33.190 0.50 40.39 421 ASN A C 1
ATOM 3312 O O A ASN A 1 433 ? 20.669 22.897 32.739 0.50 37.57 421 ASN A O 1
ATOM 3313 O O B ASN A 1 433 ? 20.732 23.010 32.930 0.50 38.81 421 ASN A O 1
ATOM 3322 N N . SER A 1 434 ? 21.243 21.033 33.890 1.00 42.73 422 SER A N 1
ATOM 3323 C CA . SER A 1 434 ? 19.901 20.745 34.368 1.00 41.19 422 SER A CA 1
ATOM 3324 C C . SER A 1 434 ? 19.755 21.232 35.823 1.00 35.85 422 SER A C 1
ATOM 3325 O O . SER A 1 434 ? 20.687 21.199 36.553 1.00 36.38 422 SER A O 1
ATOM 3328 N N . SER A 1 435 ? 18.553 21.597 36.234 1.00 36.40 423 SER A N 1
ATOM 3329 C CA . SER A 1 435 ? 18.248 21.759 37.655 1.00 37.23 423 SER A CA 1
ATOM 3330 C C . SER A 1 435 ? 18.211 20.463 38.472 1.00 34.41 423 SER A C 1
ATOM 3331 O O . SER A 1 435 ? 18.198 20.518 39.712 1.00 37.31 423 SER A O 1
ATOM 3334 N N A TRP A 1 436 ? 18.185 19.331 37.760 0.50 35.02 424 TRP A N 1
ATOM 3335 N N B TRP A 1 436 ? 18.220 19.315 37.832 0.50 36.73 424 TRP A N 1
ATOM 3336 C CA A TRP A 1 436 ? 18.316 17.962 38.294 0.50 31.57 424 TRP A CA 1
ATOM 3337 C CA B TRP A 1 436 ? 18.380 18.087 38.581 0.50 35.49 424 TRP A CA 1
ATOM 3338 C C A TRP A 1 436 ? 19.785 17.522 38.058 0.50 31.96 424 TRP A C 1
ATOM 3339 C C B TRP A 1 436 ? 19.719 17.482 38.151 0.50 34.95 424 TRP A C 1
ATOM 3340 O O A TRP A 1 436 ? 20.107 17.127 36.948 0.50 33.93 424 TRP A O 1
ATOM 3341 O O B TRP A 1 436 ? 19.886 16.970 37.049 0.50 36.09 424 TRP A O 1
ATOM 3362 N N . ARG A 1 437 ? 20.665 17.627 39.054 1.00 32.19 425 ARG A N 1
ATOM 3363 C CA . ARG A 1 437 ? 22.063 17.216 38.854 1.00 31.97 425 ARG A CA 1
ATOM 3364 C C . ARG A 1 437 ? 22.215 15.811 39.431 1.00 33.10 425 ARG A C 1
ATOM 3365 O O . ARG A 1 437 ? 22.674 15.610 40.559 1.00 33.29 425 ARG A O 1
ATOM 3373 N N . ILE A 1 438 ? 21.799 14.847 38.635 1.00 32.85 426 ILE A N 1
ATOM 3374 C CA . ILE A 1 438 ? 21.741 13.450 39.022 1.00 34.14 426 ILE A CA 1
ATOM 3375 C C . ILE A 1 438 ? 22.646 12.650 38.081 1.00 33.27 426 ILE A C 1
ATOM 3376 O O . ILE A 1 438 ? 22.440 12.668 36.862 1.00 34.05 426 ILE A O 1
ATOM 3381 N N . PRO A 1 439 ? 23.648 11.966 38.636 1.00 33.90 427 PRO A N 1
ATOM 3382 C CA . PRO A 1 439 ? 24.586 11.199 37.819 1.00 33.99 427 PRO A CA 1
ATOM 3383 C C . PRO A 1 439 ? 23.952 9.876 37.358 1.00 34.50 427 PRO A C 1
ATOM 3384 O O . PRO A 1 439 ? 22.768 9.585 37.681 1.00 32.62 427 PRO A O 1
ATOM 3388 N N . SER A 1 440 ? 24.750 9.062 36.680 1.00 33.02 428 SER A N 1
ATOM 3389 C CA . SER A 1 440 ? 24.415 7.686 36.399 1.00 32.80 428 SER A CA 1
ATOM 3390 C C . SER A 1 440 ? 24.145 6.955 37.717 1.00 30.94 428 SER A C 1
ATOM 3391 O O . SER A 1 440 ? 24.717 7.272 38.762 1.00 32.78 428 SER A O 1
ATOM 3394 N N . LEU A 1 441 ? 23.318 5.920 37.637 1.00 31.09 429 LEU A N 1
ATOM 3395 C CA . LEU A 1 441 ? 22.898 5.174 38.804 1.00 32.01 429 LEU A CA 1
ATOM 3396 C C . LEU A 1 441 ? 22.943 3.657 38.580 1.00 32.18 429 LEU A C 1
ATOM 3397 O O . LEU A 1 441 ? 22.740 3.182 37.468 1.00 32.34 429 LEU A O 1
ATOM 3402 N N . VAL A 1 442 ? 23.245 2.914 39.641 1.00 32.97 430 VAL A N 1
ATOM 3403 C CA . VAL A 1 442 ? 23.249 1.484 39.584 1.00 31.47 430 VAL A CA 1
ATOM 3404 C C . VAL A 1 442 ? 22.403 0.935 40.725 1.00 32.67 430 VAL A C 1
ATOM 3405 O O . VAL A 1 442 ? 22.602 1.289 41.884 1.00 32.47 430 VAL A O 1
ATOM 3409 N N . PHE A 1 443 ? 21.451 0.091 40.361 1.00 31.48 431 PHE A N 1
ATOM 3410 C CA . PHE A 1 443 ? 20.549 -0.542 41.312 1.00 33.00 431 PHE A CA 1
ATOM 3411 C C . PHE A 1 443 ? 20.696 -2.044 41.191 1.00 34.66 431 PHE A C 1
ATOM 3412 O O . PHE A 1 443 ? 20.793 -2.577 40.079 1.00 34.41 431 PHE A O 1
ATOM 3420 N N . GLU A 1 444 ? 20.692 -2.769 42.314 1.00 33.51 432 GLU A N 1
ATOM 3421 C CA . GLU A 1 444 ? 20.753 -4.212 42.239 1.00 34.20 432 GLU A CA 1
ATOM 3422 C C . GLU A 1 444 ? 19.391 -4.869 42.372 1.00 34.67 432 GLU A C 1
ATOM 3423 O O . GLU A 1 444 ? 18.541 -4.402 43.117 1.00 30.35 432 GLU A O 1
ATOM 3429 N N . GLY A 1 445 ? 19.229 -5.996 41.681 1.00 33.64 433 GLY A N 1
ATOM 3430 C CA . GLY A 1 445 ? 18.083 -6.888 41.882 1.00 32.93 433 GLY A CA 1
ATOM 3431 C C . GLY A 1 445 ? 16.772 -6.258 41.453 1.00 34.63 433 GLY A C 1
ATOM 3432 O O . GLY A 1 445 ? 15.813 -6.212 42.218 1.00 34.34 433 GLY A O 1
ATOM 3433 N N . VAL A 1 446 ? 16.758 -5.751 40.223 1.00 35.26 434 VAL A N 1
ATOM 3434 C CA . VAL A 1 446 ? 15.595 -5.051 39.676 1.00 33.78 434 VAL A CA 1
ATOM 3435 C C . VAL A 1 446 ? 14.890 -6.008 38.697 1.00 34.66 434 VAL A C 1
ATOM 3436 O O . VAL A 1 446 ? 15.545 -6.705 37.922 1.00 35.44 434 VAL A O 1
ATOM 3440 N N . ASP A 1 447 ? 13.556 -6.016 38.756 1.00 34.91 435 ASP A N 1
ATOM 3441 C CA . ASP A 1 447 ? 12.711 -6.862 37.925 1.00 36.67 435 ASP A CA 1
ATOM 3442 C C . ASP A 1 447 ? 12.434 -6.270 36.558 1.00 35.15 435 ASP A C 1
ATOM 3443 O O . ASP A 1 447 ? 11.952 -5.128 36.440 1.00 38.86 435 ASP A O 1
ATOM 3448 N N . PHE A 1 448 ? 12.773 -7.067 35.540 1.00 38.04 436 PHE A N 1
ATOM 3449 C CA . PHE A 1 448 ? 12.439 -6.772 34.138 1.00 38.22 436 PHE A CA 1
ATOM 3450 C C . PHE A 1 448 ? 11.595 -7.920 33.596 1.00 37.68 436 PHE A C 1
ATOM 3451 O O . PHE A 1 448 ? 11.912 -9.100 33.832 1.00 37.29 436 PHE A O 1
ATOM 3459 N N . SER A 1 449 ? 10.560 -7.558 32.844 1.00 40.72 437 SER A N 1
ATOM 3460 C CA . SER A 1 449 ? 9.668 -8.538 32.221 1.00 44.36 437 SER A CA 1
ATOM 3461 C C . SER A 1 449 ? 9.291 -8.129 30.805 1.00 44.37 437 SER A C 1
ATOM 3462 O O . SER A 1 449 ? 9.235 -6.949 30.483 1.00 42.48 437 SER A O 1
ATOM 3465 N N . GLY A 1 450 ? 8.987 -9.114 29.971 1.00 53.03 438 GLY A N 1
ATOM 3466 C CA . GLY A 1 450 ? 8.635 -8.849 28.570 1.00 59.44 438 GLY A CA 1
ATOM 3467 C C . GLY A 1 450 ? 7.265 -8.209 28.372 1.00 64.23 438 GLY A C 1
ATOM 3468 O O . GLY A 1 450 ? 6.315 -8.571 29.085 1.00 65.95 438 GLY A O 1
ATOM 3469 N N . LEU A 1 451 ? 7.199 -7.231 27.449 1.00 68.69 439 LEU A N 1
ATOM 3470 C CA . LEU A 1 451 ? 5.954 -6.716 26.790 1.00 72.51 439 LEU A CA 1
ATOM 3471 C C . LEU A 1 451 ? 6.090 -5.264 26.297 1.00 73.36 439 LEU A C 1
ATOM 3472 O O . LEU A 1 451 ? 6.204 -4.995 25.100 1.00 73.92 439 LEU A O 1
#

Secondary structure (DSSP, 8-state):
---HHHHHHHHHHHHHHHHTT-SEEEEEEEEEEEEEEEEE---EEEEEEEEEEEEEEEETTEEEEEEES---HHHHHHHHHHHHHHHTTSPP-TT--PPPGGGB--S-PPP---S-TTGGG--HHHHHHHHHHHHHTTTTS-TTEEEEEEEEEEEEEEEEEEETTTEEEEEEEEEEEEEEEEEE--STT---EEEEEEEESSGGGS--SSHHHHHHHHHHTTTT-B----EEEEEEE-TTTHHHHHHHHHHTTBHHHHHTT--TTTT-TTSB-S-TT--EEE-TT-TT-TT--SB-TT-BBP--EEEEETTEE---B--HHHHHHHTS----SS-S-EEEPP-S--HHHHHHT-SEEEEEEEEEEEEE-TTT-EEEEEEEEEEEETTEEEEEEEEEEEEEEHHHHHHTEEEE-S---TTSSEE---EEEEEEEEEE-

Sequence (437 aa):
MITDENKKLAQWAMDYALKNGCQAAKVLLYSSSNTSSFELRDMDRLQQASEGGLSLSLYVDGRYGSISSTNRLNRKELETFIKNGIDSTRYLAKDEARVLADPSRYYKGGKKPDLKLYDAKFASLNPDDKIIEMAKAVAEEALGKDEERIISVGSSYGDGEDFAYRRLISNGFEGETKSTWYSLSADITIRRGEGEARPSAYWYESSSLYMNDLIKKGIGQKALERVLRKLGQKKVQSGKYTMVVDPMNSSSRLLSPMISALNGSALQQQKNSFLLNKLNEKIASDRLTLTDEPHLVKASGARYFDNEGIATERRSIIFDKGVLNTTYFIDTYNAKKMGVDPTISGSSILVMMETGDDKNLDGLIAGVEKGILVTGFNGGNNNNSSSTGDFSYGIEGFLIENGKLTQPVSEMNVTGNLITLWNSLVATGNDPRLNNSSWWRIPSLVFEGVDFSGL

InterPro domains:
  IPR002510 Metalloprotease TldD/E, N-terminal domain [PF01523] (26-86)
  IPR035068 Metalloprotease TldD/PmbA, N-terminal [G3DSA:3.30.2290.10] (1-227)
  IPR036059 Metalloprotease TldD/PmbA superfamily [SSF111283] (3-438)
  IPR045569 Metalloprotease TldD/E, C-terminal domain [PF19289] (232-438)
  IPR045570 Metalloprotease TldD/E, central domain [PF19290] (121-225)
  IPR047657 Metalloprotease PmbA [PTHR43421] (6-438)